Protein AF-A0A4S4G709-F1 (afdb_monomer)

Structure (mmCIF, N/CA/C/O backbone):
data_AF-A0A4S4G709-F1
#
_entry.id   AF-A0A4S4G709-F1
#
loop_
_atom_site.group_PDB
_atom_site.id
_atom_site.type_symbol
_atom_site.label_atom_id
_atom_site.label_alt_id
_atom_site.label_comp_id
_atom_site.label_asym_id
_atom_site.label_entity_id
_atom_site.label_seq_id
_atom_site.pdbx_PDB_ins_code
_atom_site.Cartn_x
_atom_site.Cartn_y
_atom_site.Cartn_z
_atom_site.occupancy
_atom_site.B_iso_or_equiv
_atom_site.auth_seq_id
_atom_site.auth_comp_id
_atom_site.auth_asym_id
_atom_site.auth_atom_id
_atom_site.pdbx_PDB_model_num
ATOM 1 N N . MET A 1 1 ? 56.335 -21.457 31.899 1.00 55.16 1 MET A N 1
ATOM 2 C CA . MET A 1 1 ? 54.886 -21.217 31.773 1.00 55.16 1 MET A CA 1
ATOM 3 C C . MET A 1 1 ? 54.435 -21.906 30.508 1.00 55.16 1 MET A C 1
ATOM 5 O O . MET A 1 1 ? 54.860 -21.502 29.433 1.00 55.16 1 MET A O 1
ATOM 9 N N . ALA A 1 2 ? 53.698 -23.004 30.647 1.00 67.94 2 ALA A N 1
ATOM 10 C CA . ALA A 1 2 ? 53.069 -23.669 29.511 1.00 67.94 2 ALA A CA 1
ATOM 11 C C . ALA A 1 2 ? 51.870 -22.832 29.034 1.00 67.94 2 ALA A C 1
ATOM 13 O O . ALA A 1 2 ? 51.254 -22.152 29.847 1.00 67.94 2 ALA A O 1
ATOM 14 N N . SER A 1 3 ? 51.540 -22.858 27.746 1.00 74.25 3 SER A N 1
ATOM 15 C CA . SER A 1 3 ? 50.325 -22.244 27.191 1.00 74.25 3 SER A CA 1
ATOM 16 C C . SER A 1 3 ? 49.352 -23.332 26.740 1.00 74.25 3 SER A C 1
ATOM 18 O O . SER A 1 3 ? 49.780 -24.411 26.345 1.00 74.25 3 SER A O 1
ATOM 20 N N . CYS A 1 4 ? 48.049 -23.068 26.805 1.00 73.44 4 CYS A N 1
ATOM 21 C CA . CYS A 1 4 ? 47.017 -23.991 26.331 1.00 73.44 4 CYS A CA 1
ATOM 22 C C . CYS A 1 4 ? 47.020 -24.083 24.795 1.00 73.44 4 CYS A C 1
ATOM 24 O O . CYS A 1 4 ? 46.807 -23.072 24.132 1.00 73.44 4 CYS A O 1
ATOM 26 N N . ASP A 1 5 ? 47.167 -25.281 24.226 1.00 71.50 5 ASP A N 1
ATOM 27 C CA . ASP A 1 5 ? 47.234 -25.474 22.764 1.00 71.50 5 ASP A CA 1
ATOM 28 C C . ASP A 1 5 ? 45.909 -25.184 22.035 1.00 71.50 5 ASP A C 1
ATOM 30 O O . ASP A 1 5 ? 45.892 -25.029 20.817 1.00 71.50 5 ASP A O 1
ATOM 34 N N . HIS A 1 6 ? 44.793 -25.085 22.766 1.00 72.81 6 HIS A N 1
ATOM 35 C CA . HIS A 1 6 ? 43.492 -24.759 22.182 1.00 72.81 6 HIS A CA 1
ATOM 36 C C . HIS A 1 6 ? 43.205 -23.248 22.160 1.00 72.81 6 HIS A C 1
ATOM 38 O O . HIS A 1 6 ? 42.622 -22.752 21.198 1.00 72.81 6 HIS A O 1
ATOM 44 N N . CYS A 1 7 ? 43.560 -22.505 23.214 1.00 77.31 7 CYS A N 1
ATOM 45 C CA . CYS A 1 7 ? 43.176 -21.090 23.350 1.00 77.31 7 CYS A CA 1
ATOM 46 C C . CYS A 1 7 ? 44.339 -20.129 23.637 1.00 77.31 7 CYS A C 1
ATOM 48 O O . CYS A 1 7 ? 44.121 -18.929 23.756 1.00 77.31 7 CYS A O 1
ATOM 50 N N . GLY A 1 8 ? 45.567 -20.630 23.776 1.00 72.94 8 GLY A N 1
ATOM 51 C CA . GLY A 1 8 ? 46.779 -19.825 23.956 1.00 72.94 8 GLY A CA 1
ATOM 52 C C . GLY A 1 8 ? 47.003 -19.253 25.361 1.00 72.94 8 GLY A C 1
ATOM 53 O O . GLY A 1 8 ? 48.036 -18.632 25.596 1.00 72.94 8 GLY A O 1
ATOM 54 N N . ALA A 1 9 ? 46.088 -19.462 26.313 1.00 79.62 9 ALA A N 1
ATOM 55 C CA . ALA A 1 9 ? 46.204 -18.909 27.665 1.00 79.62 9 ALA A CA 1
ATOM 56 C C . ALA A 1 9 ? 47.361 -19.530 28.472 1.00 79.62 9 ALA A C 1
ATOM 58 O O . ALA A 1 9 ? 47.587 -20.742 28.418 1.00 79.62 9 ALA A O 1
ATOM 59 N N . SER A 1 10 ? 48.057 -18.709 29.264 1.00 76.31 10 SER A N 1
ATOM 60 C CA . SER A 1 10 ? 49.147 -19.130 30.153 1.00 76.31 10 SER A CA 1
ATOM 61 C C . SER A 1 10 ? 48.632 -20.028 31.284 1.00 76.31 10 SER A C 1
ATOM 63 O O . SER A 1 10 ? 47.772 -19.625 32.065 1.00 76.31 10 SER A O 1
ATOM 65 N N . LEU A 1 11 ? 49.179 -21.235 31.399 1.00 72.44 11 LEU A N 1
ATOM 66 C CA . LEU A 1 11 ? 48.873 -22.204 32.446 1.00 72.44 11 LEU A CA 1
ATOM 67 C C . LEU A 1 11 ? 49.855 -22.058 33.614 1.00 72.44 11 LEU A C 1
ATOM 69 O O . LEU A 1 11 ? 51.066 -21.892 33.425 1.00 72.44 11 LEU A O 1
ATOM 73 N N . THR A 1 12 ? 49.323 -22.144 34.831 1.00 68.56 12 THR A N 1
ATOM 74 C CA . THR A 1 12 ? 50.115 -22.304 36.052 1.00 68.56 12 THR A CA 1
ATOM 75 C C . THR A 1 12 ? 50.537 -23.766 36.204 1.00 68.56 12 THR A C 1
ATOM 77 O O . THR A 1 12 ? 49.809 -24.682 35.813 1.00 68.56 12 THR A O 1
ATOM 80 N N . ASP A 1 13 ? 51.738 -23.995 36.737 1.00 59.84 13 ASP A N 1
ATOM 81 C CA . ASP A 1 13 ? 52.303 -25.341 36.841 1.00 59.84 13 ASP A CA 1
ATOM 82 C C . ASP A 1 13 ? 51.390 -26.242 37.707 1.00 59.84 13 ASP A C 1
ATOM 84 O O . ASP A 1 13 ? 51.037 -25.883 38.830 1.00 59.84 13 ASP A O 1
ATOM 88 N N . ASN A 1 14 ? 51.016 -27.411 37.166 1.00 59.72 14 ASN A N 1
ATOM 89 C CA . ASN A 1 14 ? 50.100 -28.434 37.715 1.00 59.72 14 ASN A CA 1
ATOM 90 C C . ASN A 1 14 ? 48.575 -28.204 37.591 1.00 59.72 14 ASN A C 1
ATOM 92 O O . ASN A 1 14 ? 47.807 -28.909 38.251 1.00 59.72 14 ASN A O 1
ATOM 96 N N . ALA A 1 15 ? 48.093 -27.304 36.728 1.00 60.31 15 ALA A N 1
ATOM 97 C CA . ALA A 1 15 ? 46.660 -27.239 36.415 1.00 60.31 15 ALA A CA 1
ATOM 98 C C . ALA A 1 15 ? 46.214 -28.428 35.529 1.00 60.31 15 ALA A C 1
ATOM 100 O O . ALA A 1 15 ? 46.684 -28.575 34.403 1.00 60.31 15 ALA A O 1
ATOM 101 N N . ALA A 1 16 ? 45.294 -29.268 36.025 1.00 66.12 16 ALA A N 1
ATOM 102 C CA . ALA A 1 16 ? 44.759 -30.419 35.281 1.00 66.12 16 ALA A CA 1
ATOM 103 C C . ALA A 1 16 ? 43.875 -30.004 34.087 1.00 66.12 16 ALA A C 1
ATOM 105 O O . ALA A 1 16 ? 43.883 -30.666 33.047 1.00 66.12 16 ALA A O 1
ATOM 106 N N . ASN A 1 17 ? 43.170 -28.875 34.221 1.00 75.19 17 ASN A N 1
ATOM 107 C CA . ASN A 1 17 ? 42.310 -28.293 33.192 1.00 75.19 17 ASN A CA 1
ATOM 108 C C . ASN A 1 17 ? 42.649 -26.807 33.006 1.00 75.19 17 ASN A C 1
ATOM 110 O O . ASN A 1 17 ? 43.019 -26.122 33.964 1.00 75.19 17 ASN A O 1
ATOM 114 N N . CYS A 1 18 ? 42.483 -26.288 31.788 1.00 75.12 18 CYS A N 1
ATOM 115 C CA . CYS A 1 18 ? 42.671 -24.868 31.505 1.00 75.12 18 CYS A CA 1
ATOM 116 C C . CYS A 1 18 ? 41.577 -24.031 32.197 1.00 75.12 18 CYS A C 1
ATOM 118 O O . CYS A 1 18 ? 40.398 -24.254 31.928 1.00 75.12 18 CYS A O 1
ATOM 120 N N . PRO A 1 19 ? 41.915 -23.029 33.028 1.00 69.44 19 PRO A N 1
ATOM 121 C CA . PRO A 1 19 ? 40.917 -22.231 33.744 1.00 69.44 19 PRO A CA 1
ATOM 122 C C . PRO A 1 19 ? 40.085 -21.314 32.833 1.00 69.44 19 PRO A C 1
ATOM 124 O O . PRO A 1 19 ? 39.026 -20.860 33.248 1.00 69.44 19 PRO A O 1
ATOM 127 N N . ALA A 1 20 ? 40.536 -21.046 31.601 1.00 73.75 20 ALA A N 1
ATOM 128 C CA . ALA A 1 20 ? 39.819 -20.190 30.654 1.00 73.75 20 ALA A CA 1
ATOM 129 C C . ALA A 1 20 ? 38.798 -20.951 29.790 1.00 73.75 20 ALA A C 1
ATOM 131 O O . ALA A 1 20 ? 37.777 -20.387 29.420 1.00 73.75 20 ALA A O 1
ATOM 132 N N . CYS A 1 21 ? 39.065 -22.217 29.449 1.00 77.50 21 CYS A N 1
ATOM 133 C CA . CYS A 1 21 ? 38.205 -22.986 28.536 1.00 77.50 21 CYS A CA 1
ATOM 134 C C . CYS A 1 21 ? 37.812 -24.383 29.042 1.00 77.50 21 CYS A C 1
ATOM 136 O O . CYS A 1 21 ? 37.095 -25.101 28.354 1.00 77.50 21 CYS A O 1
ATOM 138 N N . GLY A 1 22 ? 38.281 -24.799 30.220 1.00 67.06 22 GLY A N 1
ATOM 139 C CA . GLY A 1 22 ? 37.882 -26.045 30.884 1.00 67.06 22 GLY A CA 1
ATOM 140 C C . GLY A 1 22 ? 38.490 -27.339 30.327 1.00 67.06 22 GLY A C 1
ATOM 141 O O . GLY A 1 22 ? 38.277 -28.395 30.920 1.00 67.06 22 GLY A O 1
ATOM 142 N N . MET A 1 23 ? 39.265 -27.285 29.238 1.00 71.88 23 MET A N 1
ATOM 143 C CA . MET A 1 23 ? 39.846 -28.467 28.581 1.00 71.88 23 MET A CA 1
ATOM 144 C C . MET A 1 23 ? 41.007 -29.086 29.372 1.00 71.88 23 MET A C 1
ATOM 146 O O . MET A 1 23 ? 41.851 -28.370 29.916 1.00 71.88 23 MET A O 1
ATOM 150 N N . VAL A 1 24 ? 41.053 -30.423 29.409 1.00 67.31 24 VAL A N 1
ATOM 151 C CA . VAL A 1 24 ? 42.084 -31.218 30.101 1.00 67.31 24 VAL A CA 1
ATOM 152 C C . VAL A 1 24 ? 43.421 -31.093 29.368 1.00 67.31 24 VAL A C 1
ATOM 154 O O . VAL A 1 24 ? 43.484 -31.230 28.145 1.00 67.31 24 VAL A O 1
ATOM 157 N N . ALA A 1 25 ? 44.501 -30.846 30.104 1.00 51.62 25 ALA A N 1
ATOM 158 C CA . ALA A 1 25 ? 45.826 -30.695 29.517 1.00 51.62 25 ALA A CA 1
ATOM 159 C C . ALA A 1 25 ? 46.363 -32.041 28.973 1.00 51.62 25 ALA A C 1
ATOM 161 O O . ALA A 1 25 ? 46.702 -32.936 29.743 1.00 51.62 25 ALA A O 1
ATOM 162 N N . GLY A 1 26 ? 46.478 -32.161 27.642 1.00 57.94 26 GLY A N 1
ATOM 163 C CA . GLY A 1 26 ? 47.341 -33.143 26.966 1.00 57.94 26 GLY A CA 1
ATOM 164 C C . GLY A 1 26 ? 46.721 -34.476 26.519 1.00 57.94 26 GLY A C 1
ATOM 165 O O . GLY A 1 26 ? 47.153 -35.529 26.980 1.00 57.94 26 GLY A O 1
ATOM 166 N N . SER A 1 27 ? 45.814 -34.487 25.532 1.00 37.28 27 SER A N 1
ATOM 167 C CA . SER A 1 27 ? 45.553 -35.723 24.765 1.00 37.28 27 SER A CA 1
ATOM 168 C C . SER A 1 27 ? 45.466 -35.483 23.251 1.00 37.28 27 SER A C 1
ATOM 170 O O . SER A 1 27 ? 44.689 -34.665 22.767 1.00 37.28 27 SER A O 1
ATOM 172 N N . HIS A 1 28 ? 46.341 -36.184 22.522 1.00 36.78 28 HIS A N 1
ATOM 173 C CA . HIS A 1 28 ? 46.460 -36.218 21.064 1.00 36.78 28 HIS A CA 1
ATOM 174 C C . HIS A 1 28 ? 45.431 -37.170 20.430 1.00 36.78 28 HIS A C 1
ATOM 176 O O . HIS A 1 28 ? 45.144 -38.231 20.982 1.00 36.78 28 HIS A O 1
ATOM 182 N N . ALA A 1 29 ? 44.949 -36.836 19.231 1.00 30.56 29 ALA A N 1
ATOM 183 C CA . ALA A 1 29 ? 44.156 -37.725 18.378 1.00 30.56 29 ALA A CA 1
ATOM 184 C C . ALA A 1 29 ? 45.047 -38.590 17.460 1.00 30.56 29 ALA A C 1
ATOM 186 O O . ALA A 1 29 ? 46.096 -38.113 17.018 1.00 30.56 29 ALA A O 1
ATOM 187 N N . PRO A 1 30 ? 44.606 -39.807 17.081 1.00 35.31 30 PRO A N 1
ATOM 188 C CA . PRO A 1 30 ? 45.036 -40.408 15.819 1.00 35.31 30 PRO A CA 1
ATOM 189 C C . PRO A 1 30 ? 43.872 -40.881 14.922 1.00 35.31 30 PRO A C 1
ATOM 191 O O . PRO A 1 30 ? 42.746 -41.098 15.365 1.00 35.31 30 PRO A O 1
ATOM 194 N N . ALA A 1 31 ? 44.187 -41.020 13.632 1.00 30.16 31 ALA A N 1
ATOM 195 C CA . ALA A 1 31 ? 43.299 -41.298 12.502 1.00 30.16 31 ALA A CA 1
ATOM 196 C C . ALA A 1 31 ? 43.162 -42.800 12.141 1.00 30.16 31 ALA A C 1
ATOM 198 O O . ALA A 1 31 ? 44.104 -43.560 12.350 1.00 30.16 31 ALA A O 1
ATOM 199 N N . GLY A 1 32 ? 42.052 -43.173 11.472 1.00 28.47 32 GLY A N 1
ATOM 200 C CA . GLY A 1 32 ? 42.020 -44.206 10.410 1.00 28.47 32 GLY A CA 1
ATOM 201 C C . GLY A 1 32 ? 41.185 -45.501 10.588 1.00 28.47 32 GLY A C 1
ATOM 202 O O . GLY A 1 32 ? 41.613 -46.412 11.284 1.00 28.47 32 GLY A O 1
ATOM 203 N N . THR A 1 33 ? 40.114 -45.614 9.775 1.00 27.33 33 THR A N 1
ATOM 204 C CA . THR A 1 33 ? 39.557 -46.788 9.016 1.00 27.33 33 THR A CA 1
ATOM 205 C C . THR A 1 33 ? 38.820 -48.007 9.651 1.00 27.33 33 THR A C 1
ATOM 207 O O . THR A 1 33 ? 39.420 -48.841 10.314 1.00 27.33 33 THR A O 1
ATOM 210 N N . GLU A 1 34 ? 37.542 -48.132 9.225 1.00 26.59 34 GLU A N 1
ATOM 211 C CA . GLU A 1 34 ? 36.711 -49.277 8.733 1.00 26.59 34 GLU A CA 1
ATOM 212 C C . GLU A 1 34 ? 36.112 -50.448 9.583 1.00 26.59 34 GLU A C 1
ATOM 214 O O . GLU A 1 34 ? 36.800 -51.179 10.283 1.00 26.59 34 GLU A O 1
ATOM 219 N N . ALA A 1 35 ? 34.806 -50.677 9.284 1.00 26.20 35 ALA A N 1
ATOM 220 C CA . ALA A 1 35 ? 33.920 -51.874 9.325 1.00 26.20 35 ALA A CA 1
ATOM 221 C C . ALA A 1 35 ? 33.234 -52.360 10.645 1.00 26.20 35 ALA A C 1
ATOM 223 O O . ALA A 1 35 ? 33.886 -52.678 11.631 1.00 26.20 35 ALA A O 1
ATOM 224 N N . GLY A 1 36 ? 31.881 -52.454 10.623 1.00 23.00 36 GLY A N 1
ATOM 225 C CA . GLY A 1 36 ? 30.960 -52.854 11.729 1.00 23.00 36 GLY A CA 1
ATOM 226 C C . GLY A 1 36 ? 30.687 -54.372 11.857 1.00 23.00 36 GLY A C 1
ATOM 227 O O . GLY A 1 36 ? 31.559 -55.137 11.454 1.00 23.00 36 GLY A O 1
ATOM 228 N N . PRO A 1 37 ? 29.506 -54.880 12.319 1.00 43.91 37 PRO A N 1
ATOM 229 C CA . PRO A 1 37 ? 28.340 -54.271 13.004 1.00 43.91 37 PRO A CA 1
ATOM 230 C C . PRO A 1 37 ? 27.922 -54.998 14.327 1.00 43.91 37 PRO A C 1
ATOM 232 O O . PRO A 1 37 ? 28.256 -56.163 14.502 1.00 43.91 37 PRO A O 1
ATOM 235 N N . THR A 1 38 ? 27.138 -54.370 15.231 1.00 25.44 38 THR A N 1
ATOM 236 C CA . THR A 1 38 ? 25.890 -54.898 15.881 1.00 25.44 38 THR A CA 1
ATOM 237 C C . THR A 1 38 ? 25.425 -54.136 17.147 1.00 25.44 38 THR A C 1
ATOM 239 O O . THR A 1 38 ? 26.194 -53.875 18.062 1.00 25.44 38 THR A O 1
ATOM 242 N N . SER A 1 39 ? 24.099 -53.914 17.177 1.00 25.48 39 SER A N 1
ATOM 243 C CA . SER A 1 39 ? 23.132 -53.855 18.300 1.00 25.48 39 SER A CA 1
ATOM 244 C C . SER A 1 39 ? 23.107 -52.704 19.329 1.00 25.48 39 SER A C 1
ATOM 246 O O . SER A 1 39 ? 24.034 -52.544 20.113 1.00 25.48 39 SER A O 1
ATOM 248 N N . GLY A 1 40 ? 21.923 -52.069 19.441 1.00 26.11 40 GLY A N 1
ATOM 249 C CA . GLY A 1 40 ? 21.327 -51.624 20.716 1.00 26.11 40 GLY A CA 1
ATOM 250 C C . GLY A 1 40 ? 21.089 -50.114 20.905 1.00 26.11 40 GLY A C 1
ATOM 251 O O . GLY A 1 40 ? 21.970 -49.424 21.394 1.00 26.11 40 GLY A O 1
ATOM 252 N N . GLN A 1 41 ? 19.882 -49.634 20.568 1.00 23.11 41 GLN A N 1
ATOM 253 C CA . GLN A 1 41 ? 19.267 -48.312 20.873 1.00 23.11 41 GLN A CA 1
ATOM 254 C C . GLN A 1 41 ? 19.362 -47.853 22.353 1.00 23.11 41 GLN A C 1
ATOM 256 O O . GLN A 1 41 ? 19.614 -48.705 23.203 1.00 23.11 41 GLN A O 1
ATOM 261 N N . PRO A 1 42 ? 18.985 -46.598 22.727 1.00 28.27 42 PRO A N 1
ATOM 262 C CA . PRO A 1 42 ? 18.580 -45.429 21.922 1.00 28.27 42 PRO A CA 1
ATOM 263 C C . PRO A 1 42 ? 19.331 -44.126 22.303 1.00 28.27 42 PRO A C 1
ATOM 265 O O . PRO A 1 42 ? 19.380 -43.733 23.467 1.00 28.27 42 PRO A O 1
ATOM 268 N N . THR A 1 43 ? 19.858 -43.389 21.324 1.00 26.55 43 THR A N 1
ATOM 269 C CA . THR A 1 43 ? 20.366 -42.022 21.541 1.00 26.55 43 THR A CA 1
ATOM 270 C C . THR A 1 43 ? 19.249 -41.000 21.362 1.00 26.55 43 THR A C 1
ATOM 272 O O . THR A 1 43 ? 18.614 -40.952 20.309 1.00 26.55 43 THR A O 1
ATOM 275 N N . ALA A 1 44 ? 19.049 -40.173 22.390 1.00 28.75 44 ALA A N 1
ATOM 276 C CA . ALA A 1 44 ? 18.304 -38.921 22.319 1.00 28.75 44 ALA A CA 1
ATOM 277 C C . ALA A 1 44 ? 18.809 -38.057 21.144 1.00 28.75 44 ALA A C 1
ATOM 279 O O . ALA A 1 44 ? 20.015 -38.072 20.868 1.00 28.75 44 ALA A O 1
ATOM 280 N N . PRO A 1 45 ? 17.930 -37.318 20.442 1.00 28.44 45 PRO A N 1
ATOM 281 C CA . PRO A 1 45 ? 18.361 -36.466 19.349 1.00 28.44 45 PRO A CA 1
ATOM 282 C C . PRO A 1 45 ? 19.295 -35.382 19.890 1.00 28.44 45 PRO A C 1
ATOM 284 O O . PRO A 1 45 ? 18.961 -34.628 20.803 1.00 28.44 45 PRO A O 1
ATOM 287 N N . THR A 1 46 ? 20.491 -35.322 19.314 1.00 28.14 46 THR A N 1
ATOM 288 C CA . THR A 1 46 ? 21.393 -34.180 19.414 1.00 28.14 46 THR A CA 1
ATOM 289 C C . THR A 1 46 ? 20.646 -32.909 19.000 1.00 28.14 46 THR A C 1
ATOM 291 O O . TH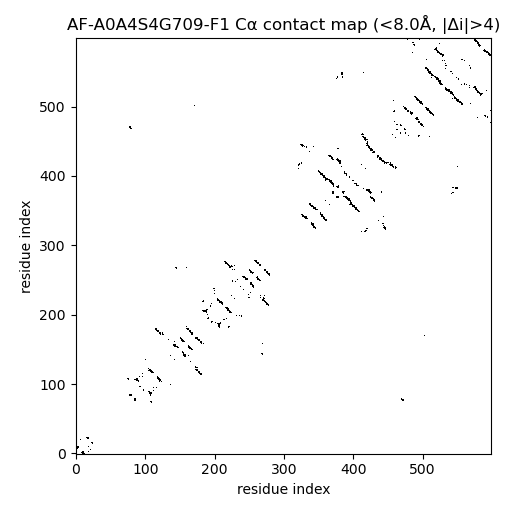R A 1 46 ? 19.912 -32.935 18.007 1.00 28.14 46 THR A O 1
ATOM 294 N N . PRO A 1 47 ? 20.822 -31.780 19.710 1.00 26.61 47 PRO A N 1
ATOM 295 C CA . PRO A 1 47 ? 20.202 -30.532 19.304 1.00 26.61 47 PRO A CA 1
ATOM 296 C C . PRO A 1 47 ? 20.776 -30.142 17.940 1.00 26.61 47 PRO A C 1
ATOM 298 O O . PRO A 1 47 ? 21.974 -29.880 17.799 1.00 26.61 47 PRO A O 1
ATOM 301 N N . LYS A 1 48 ? 19.918 -30.132 16.914 1.00 27.50 48 LYS A N 1
ATOM 302 C CA . LYS A 1 48 ? 20.220 -29.473 15.645 1.00 27.50 48 LYS A CA 1
ATOM 303 C C . LYS A 1 48 ? 20.578 -28.028 15.986 1.00 27.50 48 LYS A C 1
ATOM 305 O O . LYS A 1 48 ? 19.768 -27.316 16.575 1.00 27.50 48 LYS A O 1
ATOM 310 N N . ARG A 1 49 ? 21.782 -27.591 15.610 1.00 33.31 49 ARG A N 1
ATOM 311 C CA . ARG A 1 49 ? 22.097 -26.165 15.479 1.00 33.31 49 ARG A CA 1
ATOM 312 C C . ARG A 1 49 ? 21.100 -25.591 14.470 1.00 33.31 49 ARG A C 1
ATOM 314 O O . ARG A 1 49 ? 21.309 -25.732 13.269 1.00 33.31 49 ARG A O 1
ATOM 321 N N . LYS A 1 50 ? 19.988 -25.025 14.950 1.00 28.89 50 LYS A N 1
ATOM 322 C CA . LYS A 1 50 ? 19.081 -24.235 14.117 1.00 28.89 50 LYS A CA 1
ATOM 323 C C . LYS A 1 50 ? 19.868 -23.005 13.678 1.00 28.89 50 LYS A C 1
ATOM 325 O O . LYS A 1 50 ? 20.399 -22.258 14.500 1.00 28.89 50 LYS A O 1
ATOM 330 N N . GLY A 1 51 ? 20.057 -22.915 12.367 1.00 29.14 51 GLY A N 1
ATOM 331 C CA . GLY A 1 51 ? 20.818 -21.866 11.723 1.00 29.14 51 GLY A CA 1
ATOM 332 C C . GLY A 1 51 ? 20.211 -20.498 11.996 1.00 29.14 51 GLY A C 1
ATOM 333 O O . GLY A 1 51 ? 19.013 -20.347 12.209 1.00 29.14 51 GLY A O 1
ATOM 334 N N . ARG A 1 52 ? 21.088 -19.507 11.918 1.00 31.41 52 ARG A N 1
ATOM 335 C CA . ARG A 1 52 ? 20.888 -18.054 11.942 1.00 31.41 52 ARG A CA 1
ATOM 336 C C . ARG A 1 52 ? 19.821 -17.502 10.966 1.00 31.41 52 ARG A C 1
ATOM 338 O O . ARG A 1 52 ? 19.714 -16.291 10.848 1.00 31.41 52 ARG A O 1
ATOM 345 N N . ALA A 1 53 ? 19.053 -18.357 10.293 1.00 31.53 53 ALA A N 1
ATOM 346 C CA . ALA A 1 53 ? 18.116 -18.027 9.222 1.00 31.53 53 ALA A CA 1
ATOM 347 C C . ALA A 1 53 ? 16.800 -17.389 9.713 1.00 31.53 53 ALA A C 1
ATOM 349 O O . ALA A 1 53 ? 16.201 -16.607 8.989 1.00 31.53 53 ALA A O 1
ATOM 350 N N . PHE A 1 54 ? 16.375 -17.633 10.960 1.00 27.97 54 PHE A N 1
ATOM 351 C CA . PHE A 1 54 ? 15.101 -17.088 11.467 1.00 27.97 54 PHE A CA 1
ATOM 352 C C . PHE A 1 54 ? 15.158 -15.581 11.785 1.00 27.97 54 PHE A C 1
ATOM 354 O O . PHE A 1 54 ? 14.144 -14.896 11.759 1.00 27.97 54 PHE A O 1
ATOM 361 N N . LYS A 1 55 ? 16.362 -15.035 12.022 1.00 28.47 55 LYS A N 1
ATOM 362 C CA . LYS A 1 55 ? 16.556 -13.589 12.233 1.00 28.47 55 LYS A CA 1
ATOM 363 C C . LYS A 1 55 ? 16.504 -12.780 10.935 1.00 28.47 55 LYS A C 1
ATOM 365 O O . LYS A 1 55 ? 16.321 -11.574 11.001 1.00 28.47 55 LYS A O 1
ATOM 370 N N . ILE A 1 56 ? 16.652 -13.436 9.784 1.00 32.34 56 ILE A N 1
ATOM 371 C CA . ILE A 1 56 ? 16.578 -12.792 8.469 1.00 32.34 56 ILE A CA 1
ATOM 372 C C . ILE A 1 56 ? 15.110 -12.704 8.023 1.00 32.34 56 ILE A C 1
ATOM 374 O O . ILE A 1 56 ? 14.694 -11.658 7.554 1.00 32.34 56 ILE A O 1
ATOM 378 N N . ALA A 1 57 ? 14.280 -13.715 8.304 1.00 30.75 57 ALA A N 1
ATOM 379 C CA . ALA A 1 57 ? 12.853 -13.692 7.956 1.00 30.75 57 ALA A CA 1
ATOM 380 C C . ALA A 1 57 ? 12.038 -12.606 8.696 1.00 30.75 57 ALA A C 1
ATOM 382 O O . ALA A 1 57 ? 11.182 -11.968 8.093 1.00 30.75 57 ALA A O 1
ATOM 383 N N . LEU A 1 58 ? 12.327 -12.334 9.977 1.00 26.95 58 LEU A N 1
ATOM 384 C CA . LEU A 1 58 ? 11.629 -11.284 10.740 1.00 26.95 58 LEU A CA 1
ATOM 385 C C . LEU A 1 58 ? 12.082 -9.864 10.338 1.00 26.95 58 LEU A C 1
ATOM 387 O O . LEU A 1 58 ? 11.272 -8.941 10.310 1.00 26.95 58 LEU A O 1
ATOM 391 N N . LEU A 1 59 ? 13.362 -9.700 9.975 1.00 27.92 59 LEU A N 1
ATOM 392 C CA . LEU A 1 59 ? 13.882 -8.459 9.388 1.00 27.92 59 LEU A CA 1
ATOM 393 C C . LEU A 1 59 ? 13.330 -8.226 7.977 1.00 27.92 59 LEU A C 1
ATOM 395 O O . LEU A 1 59 ? 13.071 -7.081 7.640 1.00 27.92 59 LEU A O 1
ATOM 399 N N . ILE A 1 60 ? 13.078 -9.284 7.197 1.00 33.84 60 ILE A N 1
ATOM 400 C CA . ILE A 1 60 ? 12.408 -9.207 5.891 1.00 33.84 60 ILE A CA 1
ATOM 401 C C . ILE A 1 60 ? 10.943 -8.776 6.048 1.00 33.84 60 ILE A C 1
ATOM 403 O O . ILE A 1 60 ? 10.488 -7.948 5.279 1.00 33.84 60 ILE A O 1
ATOM 407 N N . ILE A 1 61 ? 10.210 -9.241 7.065 1.00 30.28 61 ILE A N 1
ATOM 408 C CA . ILE A 1 61 ? 8.807 -8.831 7.275 1.00 30.28 61 ILE A CA 1
ATOM 409 C C . ILE A 1 61 ? 8.706 -7.382 7.777 1.00 30.28 61 ILE A C 1
ATOM 411 O O . ILE A 1 61 ? 7.850 -6.638 7.315 1.00 30.28 61 ILE A O 1
ATOM 415 N N . VAL A 1 62 ? 9.598 -6.936 8.669 1.00 30.03 62 VAL A N 1
ATOM 416 C CA . VAL A 1 62 ? 9.634 -5.527 9.108 1.00 30.03 62 VAL A CA 1
ATOM 417 C C . VAL A 1 62 ? 10.173 -4.615 8.002 1.00 30.03 62 VAL A C 1
ATOM 419 O O . VAL A 1 62 ? 9.650 -3.521 7.828 1.00 30.03 62 VAL A O 1
ATOM 422 N N . ALA A 1 63 ? 11.143 -5.065 7.201 1.00 29.75 63 ALA A N 1
ATOM 423 C CA . ALA A 1 63 ? 11.585 -4.338 6.016 1.00 29.75 63 ALA A CA 1
ATOM 424 C C . ALA A 1 63 ? 10.497 -4.293 4.937 1.00 29.75 63 ALA A C 1
ATOM 426 O O . ALA A 1 63 ? 10.363 -3.253 4.327 1.00 29.75 63 ALA A O 1
ATOM 427 N N . LEU A 1 64 ? 9.671 -5.329 4.747 1.00 30.06 64 LEU A N 1
ATOM 428 C CA . LEU A 1 64 ? 8.554 -5.330 3.787 1.00 30.06 64 LEU A CA 1
ATOM 429 C C . LEU A 1 64 ? 7.317 -4.566 4.283 1.00 30.06 64 LEU A C 1
ATOM 431 O O . LEU A 1 64 ? 6.595 -4.017 3.468 1.00 30.06 64 LEU A O 1
ATOM 435 N N . VAL A 1 65 ? 7.083 -4.453 5.594 1.00 29.59 65 VAL A N 1
ATOM 436 C CA . VAL A 1 65 ? 6.040 -3.563 6.147 1.00 29.59 65 VAL A CA 1
ATOM 437 C C . VAL A 1 65 ? 6.504 -2.100 6.146 1.00 29.59 65 VAL A C 1
ATOM 439 O O . VAL A 1 65 ? 5.689 -1.200 5.984 1.00 29.59 65 VAL A O 1
ATOM 442 N N . VAL A 1 66 ? 7.813 -1.846 6.251 1.00 28.80 66 VAL A N 1
ATOM 443 C CA . VAL A 1 66 ? 8.397 -0.503 6.080 1.00 28.80 66 VAL A CA 1
ATOM 444 C C . VAL A 1 66 ? 8.614 -0.157 4.592 1.00 28.80 66 VAL A C 1
ATOM 446 O O . VAL A 1 66 ? 8.494 1.009 4.241 1.00 28.80 66 VAL A O 1
ATOM 449 N N . LEU A 1 67 ? 8.830 -1.137 3.701 1.00 31.12 67 LEU A N 1
ATOM 450 C CA . LEU A 1 67 ? 8.920 -0.986 2.232 1.00 31.12 67 LEU A CA 1
ATOM 451 C C . LEU A 1 67 ? 7.561 -1.011 1.526 1.00 31.12 67 LEU A C 1
ATOM 453 O O . LEU A 1 67 ? 7.411 -0.358 0.501 1.00 31.12 67 LEU A O 1
ATOM 457 N N . GLY A 1 68 ? 6.537 -1.620 2.122 1.00 28.89 68 GLY A N 1
ATOM 458 C CA . GLY A 1 68 ? 5.139 -1.440 1.723 1.00 28.89 68 GLY A CA 1
ATOM 459 C C . GLY A 1 68 ? 4.632 -0.013 1.962 1.00 28.89 68 GLY A C 1
ATOM 460 O O . GLY A 1 68 ? 3.696 0.418 1.303 1.00 28.89 68 GLY A O 1
ATOM 461 N N . CYS A 1 69 ? 5.310 0.761 2.818 1.00 29.62 69 CYS A N 1
ATOM 462 C CA . CYS A 1 69 ? 5.107 2.207 2.938 1.00 29.62 69 CYS A CA 1
ATOM 463 C C . CYS A 1 69 ? 5.934 3.030 1.928 1.00 29.62 69 CYS A C 1
ATOM 465 O O . CYS A 1 69 ? 5.745 4.241 1.850 1.00 29.62 69 CYS A O 1
ATOM 467 N N . PHE A 1 70 ? 6.831 2.416 1.142 1.00 29.97 70 PHE A N 1
ATOM 468 C CA . PHE A 1 70 ? 7.559 3.101 0.063 1.00 29.97 70 PHE A CA 1
ATOM 469 C C . PHE A 1 70 ? 6.856 3.004 -1.302 1.00 29.97 70 PHE A C 1
ATOM 471 O O . PHE A 1 70 ? 7.107 3.854 -2.151 1.00 29.97 70 PHE A O 1
ATOM 478 N N . ALA A 1 71 ? 5.901 2.084 -1.485 1.00 27.70 71 ALA A N 1
ATOM 479 C CA . ALA A 1 71 ? 4.931 2.174 -2.587 1.00 27.70 71 ALA A CA 1
ATOM 480 C C . ALA A 1 71 ? 3.871 3.270 -2.345 1.00 27.70 71 ALA A C 1
ATOM 482 O O . ALA A 1 71 ? 3.186 3.700 -3.261 1.00 27.70 71 ALA A O 1
ATOM 483 N N . GLN A 1 72 ? 3.790 3.809 -1.125 1.00 37.25 72 GLN A N 1
ATOM 484 C CA . GLN A 1 72 ? 2.842 4.863 -0.758 1.00 37.25 72 GLN A CA 1
ATOM 485 C C . GLN A 1 72 ? 3.328 6.282 -1.104 1.00 37.25 72 GLN A C 1
ATOM 487 O O . GLN A 1 72 ? 2.798 7.269 -0.595 1.00 37.25 72 GLN A O 1
ATOM 492 N N . CYS A 1 73 ? 4.352 6.408 -1.955 1.00 31.25 73 CYS A N 1
ATOM 493 C CA . CYS A 1 73 ? 4.818 7.703 -2.432 1.00 31.25 73 CYS A CA 1
ATOM 494 C C . CYS A 1 73 ? 5.559 7.603 -3.779 1.00 31.25 73 CYS A C 1
ATOM 496 O O . CYS A 1 73 ? 6.721 7.989 -3.896 1.00 31.25 73 CYS A O 1
ATOM 498 N N . ALA A 1 74 ? 4.838 7.232 -4.841 1.00 31.28 74 ALA A N 1
ATOM 499 C CA . ALA A 1 74 ? 5.138 7.749 -6.184 1.00 31.28 74 ALA A CA 1
ATOM 500 C C . ALA A 1 74 ? 4.871 9.277 -6.295 1.00 31.28 74 ALA A C 1
ATOM 502 O O . ALA A 1 74 ? 4.958 9.870 -7.365 1.00 31.28 74 ALA A O 1
ATOM 503 N N . CYS A 1 75 ? 4.609 9.961 -5.172 1.00 32.09 75 CYS A N 1
ATOM 504 C CA . CYS A 1 75 ? 4.452 11.411 -5.055 1.00 32.09 75 CYS A CA 1
ATOM 505 C C . CYS A 1 75 ? 5.780 12.156 -4.785 1.00 32.09 75 CYS A C 1
ATOM 507 O O . CYS A 1 75 ? 5.766 13.285 -4.278 1.00 32.09 75 CYS A O 1
ATOM 509 N N . CYS A 1 76 ? 6.939 11.552 -5.065 1.00 31.09 76 CYS A N 1
ATOM 510 C CA . CYS A 1 76 ? 8.244 12.115 -4.717 1.00 31.09 76 CYS A CA 1
ATOM 511 C C . CYS A 1 76 ? 9.152 12.334 -5.939 1.00 31.09 76 CYS A C 1
ATOM 513 O O . CYS A 1 76 ? 9.870 11.439 -6.366 1.00 31.09 76 CYS A O 1
ATOM 515 N N . SER A 1 77 ? 9.176 13.595 -6.384 1.00 41.09 77 SER A N 1
ATOM 516 C CA . SER A 1 77 ? 10.223 14.257 -7.183 1.00 41.09 77 SER A CA 1
ATOM 517 C C . SER A 1 77 ? 10.219 14.015 -8.688 1.00 41.09 77 SER A C 1
ATOM 519 O O . SER A 1 77 ? 10.983 13.187 -9.157 1.00 41.09 77 SER A O 1
ATOM 521 N N . LEU A 1 78 ? 9.481 14.839 -9.455 1.00 35.88 78 LEU A N 1
ATOM 522 C CA . LEU A 1 78 ? 9.501 14.801 -10.923 1.00 35.88 78 LEU A CA 1
ATOM 523 C C . LEU A 1 78 ? 9.416 16.154 -11.610 1.00 35.88 78 LEU A C 1
ATOM 525 O O . LEU A 1 78 ? 8.443 16.878 -11.439 1.00 35.88 78 LEU A O 1
ATOM 529 N N . LYS A 1 79 ? 10.444 16.506 -12.396 1.00 36.22 79 LYS A N 1
ATOM 530 C CA . LYS A 1 79 ? 10.499 17.780 -13.124 1.00 36.22 79 LYS A CA 1
ATOM 531 C C . LYS A 1 79 ? 9.692 17.732 -14.425 1.00 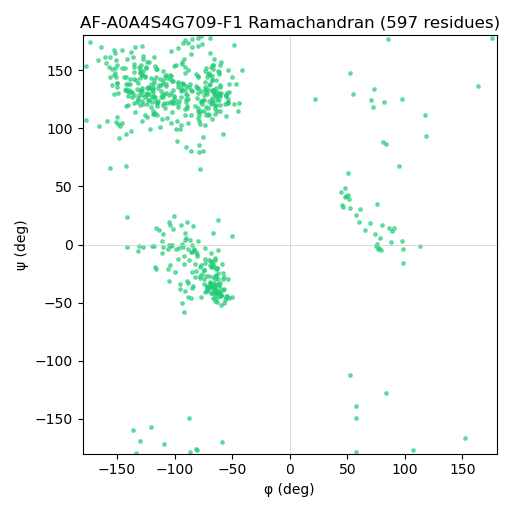36.22 79 LYS A C 1
ATOM 533 O O . LYS A 1 79 ? 9.820 16.787 -15.195 1.00 36.22 79 LYS A O 1
ATOM 538 N N . ASP A 1 80 ? 8.927 18.780 -14.721 1.00 38.22 80 ASP A N 1
ATOM 539 C CA . ASP A 1 80 ? 8.227 18.930 -15.999 1.00 38.22 80 ASP A CA 1
ATOM 540 C C . ASP A 1 80 ? 9.169 19.354 -17.150 1.00 38.22 80 ASP A C 1
ATOM 542 O O . ASP A 1 80 ? 10.345 19.676 -16.961 1.00 38.22 80 ASP A O 1
ATOM 546 N N . ALA A 1 81 ? 8.648 19.370 -18.384 1.00 35.06 81 ALA A N 1
ATOM 547 C CA . ALA A 1 81 ? 9.404 19.629 -19.619 1.00 35.06 81 ALA A CA 1
ATOM 548 C C . ALA A 1 81 ? 10.060 21.030 -19.715 1.00 35.06 81 ALA A C 1
ATOM 550 O O . ALA A 1 81 ? 10.796 21.296 -20.668 1.00 35.06 81 ALA A O 1
ATOM 551 N N . ASN A 1 82 ? 9.818 21.912 -18.737 1.00 34.03 82 ASN A N 1
ATOM 552 C CA . ASN A 1 82 ? 10.476 23.213 -18.584 1.00 34.03 82 ASN A CA 1
ATOM 553 C C . ASN A 1 82 ? 11.555 23.230 -17.483 1.00 34.03 82 ASN A C 1
ATOM 555 O O . ASN A 1 82 ? 12.216 24.254 -17.299 1.00 34.03 82 ASN A O 1
ATOM 559 N N . GLY A 1 83 ? 11.770 22.114 -16.783 1.00 36.16 83 GLY A N 1
ATOM 560 C CA . GLY A 1 83 ? 12.742 21.984 -15.700 1.00 36.16 83 GLY A CA 1
ATOM 561 C C . GLY A 1 83 ? 12.231 22.403 -14.316 1.00 36.16 83 GLY A C 1
ATOM 562 O O . GLY A 1 83 ? 13.065 22.574 -13.423 1.00 36.16 83 GLY A O 1
ATOM 563 N N . SER A 1 84 ? 10.917 22.567 -14.112 1.00 41.62 84 SER A N 1
ATOM 564 C CA . SER A 1 84 ? 10.307 22.832 -12.792 1.00 41.62 84 SER A CA 1
ATOM 565 C C . SER A 1 84 ? 10.057 21.524 -12.046 1.00 41.62 84 SER A C 1
ATOM 567 O O . SER A 1 84 ? 9.520 20.605 -12.645 1.00 41.62 84 SER A O 1
ATOM 569 N N . ARG A 1 85 ? 10.445 21.431 -10.763 1.00 43.47 85 ARG A N 1
ATOM 570 C CA . ARG A 1 85 ? 10.322 20.239 -9.891 1.00 43.47 85 ARG A CA 1
ATOM 571 C C . ARG A 1 85 ? 8.887 20.064 -9.396 1.00 43.47 85 ARG A C 1
ATOM 573 O O . ARG A 1 85 ? 8.443 20.877 -8.601 1.00 43.47 85 ARG A O 1
ATOM 580 N N . GLY A 1 86 ? 8.208 18.994 -9.797 1.00 49.84 86 GLY A N 1
ATOM 581 C CA . GLY A 1 86 ? 6.872 18.622 -9.326 1.00 49.84 86 GLY A CA 1
ATOM 582 C C . GLY A 1 86 ? 5.824 19.711 -9.551 1.00 49.84 86 GLY A C 1
ATOM 583 O O . GLY A 1 86 ? 6.100 20.783 -10.090 1.00 49.84 86 GLY A O 1
ATOM 584 N N . ARG A 1 87 ? 4.586 19.469 -9.115 1.00 53.59 87 ARG A N 1
ATOM 585 C CA . ARG A 1 87 ? 3.687 20.595 -8.843 1.00 53.59 87 ARG A CA 1
ATOM 586 C C . ARG A 1 87 ? 4.195 21.285 -7.581 1.00 53.59 87 ARG A C 1
ATOM 588 O O . ARG A 1 87 ? 4.230 20.681 -6.520 1.00 53.59 87 ARG A O 1
ATOM 595 N N . GLU A 1 88 ? 4.598 22.540 -7.710 1.00 71.56 88 GLU A N 1
ATOM 596 C CA . GLU A 1 88 ? 4.950 23.397 -6.582 1.00 71.56 88 GLU A CA 1
ATOM 597 C C . GLU A 1 88 ? 3.672 23.843 -5.854 1.00 71.56 88 GLU A C 1
ATOM 599 O O . GLU A 1 88 ? 2.847 24.577 -6.406 1.00 71.56 88 GLU A O 1
ATOM 604 N N . TYR A 1 89 ? 3.504 23.415 -4.606 1.00 76.69 89 TYR A N 1
ATOM 605 C CA . TYR A 1 89 ? 2.374 23.790 -3.760 1.00 76.69 89 TYR A CA 1
ATOM 606 C C . TYR A 1 89 ? 2.700 25.042 -2.941 1.00 76.69 89 TYR A C 1
ATOM 608 O O . TYR A 1 89 ? 3.841 25.281 -2.540 1.00 76.69 89 TYR A O 1
ATOM 616 N N . ASP A 1 90 ? 1.685 25.864 -2.680 1.00 88.00 90 ASP A N 1
ATOM 617 C CA . ASP A 1 90 ? 1.780 26.873 -1.626 1.00 88.00 90 ASP A CA 1
ATOM 618 C C . ASP A 1 90 ? 1.861 26.199 -0.252 1.00 88.00 90 ASP A C 1
ATOM 620 O O . ASP A 1 90 ? 1.358 25.090 -0.060 1.00 88.00 90 ASP A O 1
ATOM 624 N N . TRP A 1 91 ? 2.463 26.890 0.718 1.00 91.25 91 TRP A N 1
ATOM 625 C CA . TRP A 1 91 ? 2.465 26.430 2.103 1.00 91.25 91 TRP A CA 1
ATOM 626 C C . TRP A 1 91 ? 1.023 26.182 2.586 1.00 91.25 91 TRP A C 1
ATOM 628 O O . TRP A 1 91 ? 0.176 27.071 2.421 1.00 91.25 91 TRP A O 1
ATOM 638 N N . PRO A 1 92 ? 0.719 25.020 3.194 1.00 88.38 92 PRO A N 1
ATOM 639 C CA . PRO A 1 92 ? -0.643 24.690 3.589 1.00 88.38 92 PRO A CA 1
ATOM 640 C C . PRO A 1 92 ? -1.206 25.671 4.615 1.00 88.38 92 PRO A C 1
ATOM 642 O O . PRO A 1 92 ? -0.508 26.190 5.487 1.00 88.38 92 PRO A O 1
ATOM 645 N N . THR A 1 93 ? -2.512 25.909 4.530 1.00 90.19 93 THR A N 1
ATOM 646 C CA . THR A 1 93 ? -3.235 26.793 5.454 1.00 90.19 93 THR A CA 1
ATOM 647 C C . THR A 1 93 ? -4.183 26.038 6.379 1.00 90.19 93 THR A C 1
ATOM 649 O O . THR A 1 93 ? -4.994 26.677 7.057 1.00 90.19 93 THR A O 1
ATOM 652 N N . GLY A 1 94 ? -4.142 24.704 6.397 1.00 85.62 94 GLY A N 1
ATOM 653 C CA . GLY A 1 94 ? -4.977 23.912 7.287 1.00 85.62 94 GLY A CA 1
ATOM 654 C C . GLY A 1 94 ? -4.568 24.042 8.754 1.00 85.62 94 GLY A C 1
ATOM 655 O O . GLY A 1 94 ? -3.664 24.796 9.134 1.00 85.62 94 GLY A O 1
ATOM 656 N N . LYS A 1 95 ? -5.330 23.371 9.618 1.00 90.81 95 LYS A N 1
ATOM 657 C CA . LYS A 1 95 ? -5.250 23.555 11.071 1.00 90.81 95 LYS A CA 1
ATOM 658 C C . LYS A 1 95 ? -3.885 23.142 11.624 1.00 90.81 95 LYS A C 1
ATOM 660 O O . LYS A 1 95 ? -3.379 23.828 12.511 1.00 90.81 95 LYS A O 1
ATOM 665 N N . LEU A 1 96 ? -3.308 22.051 11.121 1.00 89.88 96 LEU A N 1
ATOM 666 C CA . LEU A 1 96 ? -2.008 21.560 11.576 1.00 89.88 96 LEU A CA 1
ATOM 667 C C . LEU A 1 96 ? -0.895 22.465 11.045 1.00 89.88 96 LEU A C 1
ATOM 669 O O . LEU A 1 96 ? -0.008 22.866 11.798 1.00 89.88 96 LEU A O 1
ATOM 673 N N . ALA A 1 97 ? -0.995 22.896 9.788 1.00 92.94 97 ALA A N 1
ATOM 674 C CA . ALA A 1 97 ? 0.006 23.763 9.173 1.00 92.94 97 ALA A CA 1
ATOM 675 C C . ALA A 1 97 ? 0.140 25.127 9.869 1.00 92.94 97 ALA A C 1
ATOM 677 O O . ALA A 1 97 ? 1.243 25.665 9.982 1.00 92.94 97 ALA A O 1
ATOM 678 N N . GLN A 1 98 ? -0.960 25.673 10.400 1.00 94.56 98 GLN A N 1
ATOM 679 C CA . GLN A 1 98 ? -0.955 26.928 11.163 1.00 94.56 98 GLN A CA 1
ATOM 680 C C . GLN A 1 98 ? -0.143 26.852 12.469 1.00 94.56 98 GLN A C 1
ATOM 682 O O . GLN A 1 98 ? 0.287 27.892 12.980 1.00 94.56 98 GLN A O 1
ATOM 687 N N . MET A 1 99 ? 0.102 25.651 13.004 1.00 95.56 99 MET A N 1
ATOM 688 C CA . MET A 1 99 ? 0.933 25.458 14.200 1.00 95.56 99 MET A CA 1
ATOM 689 C C . MET A 1 99 ? 2.420 25.676 13.897 1.00 95.56 99 MET A C 1
ATOM 691 O O . MET A 1 99 ? 3.181 26.112 14.764 1.00 95.56 99 MET A O 1
ATOM 695 N N . LEU A 1 100 ? 2.826 25.455 12.648 1.00 96.88 100 LEU A N 1
ATOM 696 C CA . LEU A 1 100 ? 4.207 25.562 12.201 1.00 96.88 100 LEU A CA 1
ATOM 697 C C . LEU A 1 100 ? 4.528 26.975 11.689 1.00 96.88 100 LEU A C 1
ATOM 699 O O . LEU A 1 100 ? 3.637 27.715 11.246 1.00 96.88 100 LEU A O 1
ATOM 703 N N . PRO A 1 101 ? 5.794 27.416 11.773 1.00 95.75 101 PRO A N 1
ATOM 704 C CA . PRO A 1 101 ? 6.218 28.611 11.061 1.00 95.75 101 PRO A CA 1
ATOM 705 C C . PRO A 1 101 ? 6.144 28.334 9.548 1.00 95.75 101 PRO A C 1
ATOM 707 O O . PRO A 1 101 ? 6.619 27.285 9.111 1.00 95.75 101 PRO A O 1
ATOM 710 N N . PRO A 1 102 ? 5.549 29.226 8.735 1.00 92.75 102 PRO A N 1
ATOM 711 C CA . PRO A 1 102 ? 5.550 29.045 7.291 1.00 92.75 102 PRO A CA 1
ATOM 712 C C . PRO A 1 102 ? 6.959 29.236 6.731 1.00 92.75 102 PRO A C 1
ATOM 714 O O . PRO A 1 102 ? 7.710 30.090 7.210 1.00 92.75 102 PRO A O 1
ATOM 717 N N . MET A 1 103 ? 7.308 28.483 5.692 1.00 90.69 103 MET A N 1
ATOM 718 C CA . MET A 1 103 ? 8.513 28.753 4.911 1.00 90.69 103 MET A CA 1
ATOM 719 C C . MET A 1 103 ? 8.179 29.643 3.716 1.00 90.69 103 MET A C 1
ATOM 721 O O . MET A 1 103 ? 7.185 29.431 3.031 1.00 90.69 103 MET A O 1
ATOM 725 N N . ASP A 1 104 ? 9.044 30.619 3.438 1.00 87.12 104 ASP A N 1
ATOM 726 C CA . ASP A 1 104 ? 9.023 31.384 2.183 1.00 87.12 104 ASP A CA 1
ATOM 727 C C . ASP A 1 104 ? 9.649 30.538 1.057 1.00 87.12 104 ASP A C 1
ATOM 729 O O . ASP A 1 104 ? 10.784 30.758 0.631 1.00 87.12 104 ASP A O 1
ATOM 733 N N . ALA A 1 105 ? 8.978 29.437 0.727 1.00 85.69 105 ALA A N 1
ATOM 734 C CA . ALA A 1 105 ? 9.326 28.483 -0.320 1.00 85.69 105 ALA A CA 1
ATOM 735 C C . ALA A 1 105 ? 8.068 27.737 -0.756 1.00 85.69 105 ALA A C 1
ATOM 737 O O . ALA A 1 105 ? 7.143 27.534 0.036 1.00 85.69 105 ALA A O 1
ATOM 738 N N . LYS A 1 106 ? 8.068 27.289 -2.005 1.00 85.62 106 LYS A N 1
ATOM 739 C CA . LYS A 1 106 ? 7.108 26.314 -2.492 1.00 85.62 106 LYS A CA 1
ATOM 740 C C . LYS A 1 106 ? 7.395 24.937 -1.905 1.00 85.62 106 LYS A C 1
ATOM 742 O O . LYS A 1 106 ? 8.545 24.540 -1.704 1.00 85.62 106 LYS A O 1
ATOM 747 N N . CYS A 1 107 ? 6.324 24.208 -1.631 1.00 86.06 107 CYS A N 1
ATOM 748 C CA . CYS A 1 107 ? 6.380 22.831 -1.174 1.00 86.06 107 CYS A CA 1
ATOM 749 C C . CYS A 1 107 ? 6.414 21.906 -2.394 1.00 86.06 107 CYS A C 1
ATOM 751 O O . CYS A 1 107 ? 5.639 22.083 -3.331 1.00 86.06 107 CYS A O 1
ATOM 753 N N . ALA A 1 108 ? 7.289 20.907 -2.370 1.00 81.06 108 ALA A N 1
ATOM 754 C CA . ALA A 1 108 ? 7.303 19.837 -3.363 1.00 81.06 108 ALA A CA 1
ATOM 755 C C . ALA A 1 108 ? 6.144 18.852 -3.134 1.00 81.06 108 ALA A C 1
ATOM 757 O O . ALA A 1 108 ? 5.629 18.262 -4.078 1.00 81.06 108 ALA A O 1
ATOM 758 N N . ASN A 1 109 ? 5.720 18.689 -1.877 1.00 81.25 109 ASN A N 1
ATOM 759 C CA . ASN A 1 109 ? 4.599 17.837 -1.496 1.00 81.25 109 ASN A CA 1
ATOM 760 C C . ASN A 1 109 ? 3.927 18.381 -0.223 1.00 81.25 109 ASN A C 1
ATOM 762 O O . ASN A 1 109 ? 4.610 18.927 0.650 1.00 81.25 109 ASN A O 1
ATOM 766 N N . VAL A 1 110 ? 2.602 18.245 -0.143 1.00 80.69 110 VAL A N 1
ATOM 767 C CA . VAL A 1 110 ? 1.777 18.554 1.026 1.00 80.69 110 VAL A CA 1
ATOM 768 C C . VAL A 1 110 ? 0.693 17.484 1.169 1.00 80.69 110 VAL A C 1
ATOM 770 O O . VAL A 1 110 ? -0.165 17.352 0.298 1.00 80.69 110 VAL A O 1
ATOM 773 N N . LEU A 1 111 ? 0.683 16.789 2.303 1.00 78.50 111 LEU A N 1
ATOM 774 C CA . LEU A 1 111 ? -0.383 15.881 2.724 1.00 78.50 111 LEU A CA 1
ATOM 775 C C . LEU A 1 111 ? -0.888 16.335 4.093 1.00 78.50 111 LEU A C 1
ATOM 777 O O . LEU A 1 111 ? -0.178 16.213 5.088 1.00 78.50 111 LEU A O 1
ATOM 781 N N . GLU A 1 112 ? -2.104 16.871 4.160 1.00 83.38 112 GLU A N 1
ATOM 782 C CA . GLU A 1 112 ? -2.730 17.282 5.422 1.00 83.38 112 GLU A CA 1
ATOM 783 C C . GLU A 1 11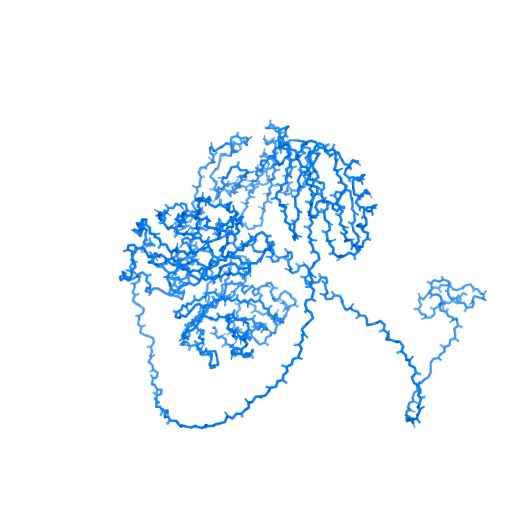2 ? -4.019 16.487 5.642 1.00 83.38 112 GLU A C 1
ATOM 785 O O . GLU A 1 112 ? -4.975 16.614 4.880 1.00 83.38 112 GLU A O 1
ATOM 790 N N . GLY A 1 113 ? -4.029 15.665 6.690 1.00 74.75 113 GLY A N 1
ATOM 791 C CA . GLY A 1 113 ? -5.210 14.973 7.200 1.00 74.75 113 GLY A CA 1
ATOM 792 C C . GLY A 1 113 ? -5.665 15.553 8.540 1.00 74.75 113 GLY A C 1
ATOM 793 O O . GLY A 1 113 ? -5.142 16.558 9.024 1.00 74.75 113 GLY A O 1
ATOM 794 N N . GLU A 1 114 ? -6.633 14.901 9.185 1.00 75.44 114 GLU A N 1
ATOM 795 C CA . GLU A 1 114 ? -7.166 15.382 10.468 1.00 75.44 114 GLU A CA 1
ATOM 796 C C . GLU A 1 114 ? -6.160 15.272 11.626 1.00 75.44 114 GLU A C 1
ATOM 798 O O . GLU A 1 114 ? -6.134 16.127 12.517 1.00 75.44 114 GLU A O 1
ATOM 803 N N . SER A 1 115 ? -5.326 14.228 11.617 1.00 79.19 115 SER A N 1
ATOM 804 C CA . SER A 1 115 ? -4.407 13.885 12.711 1.00 79.19 115 SER A CA 1
ATOM 805 C C . SER A 1 115 ? -2.926 13.919 12.331 1.00 79.19 115 SER A C 1
ATOM 807 O O . SER A 1 115 ? -2.076 13.647 13.182 1.00 79.19 115 SER A O 1
ATOM 809 N N . SER A 1 116 ? -2.597 14.223 11.078 1.00 86.62 116 SER A N 1
ATOM 810 C CA . SER A 1 116 ? -1.217 14.268 10.600 1.00 86.62 116 SER A CA 1
ATOM 811 C C . SER A 1 116 ? -1.047 15.235 9.438 1.00 86.62 116 SER A C 1
ATOM 813 O O . SER A 1 116 ? -1.923 15.361 8.585 1.00 86.62 116 SER A O 1
ATOM 815 N N . LEU A 1 117 ? 0.113 15.874 9.393 1.00 87.00 117 LEU A N 1
ATOM 816 C CA . LEU A 1 117 ? 0.574 16.725 8.307 1.00 87.00 117 LEU A CA 1
ATOM 817 C C . LEU A 1 117 ? 1.965 16.253 7.889 1.00 87.00 117 LEU A C 1
ATOM 819 O O . LEU A 1 117 ? 2.807 16.056 8.759 1.00 87.00 117 LEU A O 1
ATOM 823 N N . SER A 1 118 ? 2.199 16.130 6.586 1.00 91.38 118 SER A N 1
ATOM 824 C CA . SER A 1 118 ? 3.515 15.903 5.994 1.00 91.38 118 SER A CA 1
ATOM 825 C C . SER A 1 118 ? 3.763 16.934 4.896 1.00 91.38 118 SER A C 1
ATOM 827 O O . SER A 1 118 ? 2.918 17.150 4.025 1.00 91.38 118 SER A O 1
ATOM 829 N N . ILE A 1 119 ? 4.901 17.619 4.959 1.00 91.56 119 ILE A N 1
ATOM 830 C CA . ILE A 1 119 ? 5.334 18.598 3.960 1.00 91.56 119 ILE A CA 1
ATOM 831 C C . ILE A 1 119 ? 6.756 18.250 3.542 1.00 91.56 119 ILE A C 1
ATOM 833 O O . ILE A 1 119 ? 7.630 18.089 4.393 1.00 91.56 119 ILE A O 1
ATOM 837 N N . ARG A 1 120 ? 7.012 18.235 2.234 1.00 92.19 120 ARG A N 1
ATOM 838 C CA . ARG A 1 120 ? 8.372 18.226 1.689 1.00 92.19 120 ARG A CA 1
ATOM 839 C C . ARG A 1 120 ? 8.682 19.567 1.042 1.00 92.19 120 ARG A C 1
ATOM 841 O O . ARG A 1 120 ? 7.922 20.049 0.201 1.00 92.19 120 ARG A O 1
ATOM 848 N N . VAL A 1 121 ? 9.817 20.156 1.401 1.00 92.25 121 VAL A N 1
ATOM 849 C CA . VAL A 1 121 ? 10.344 21.384 0.791 1.00 92.25 121 VAL A CA 1
ATOM 850 C C . VAL A 1 121 ? 11.684 21.069 0.143 1.00 92.25 121 VAL A C 1
ATOM 852 O O . VAL A 1 121 ? 12.567 20.559 0.814 1.00 92.25 121 VAL A O 1
ATOM 855 N N . GLU A 1 122 ? 11.846 21.407 -1.135 1.00 88.19 122 GLU A N 1
ATOM 856 C CA . GLU A 1 122 ? 13.109 21.250 -1.883 1.00 88.19 122 GLU A CA 1
ATOM 857 C C . GLU A 1 122 ? 13.679 22.618 -2.323 1.00 88.19 122 GLU A C 1
ATOM 859 O O . GLU A 1 122 ? 14.870 22.776 -2.603 1.00 88.19 122 GLU A O 1
ATOM 864 N N . GLU A 1 123 ? 12.835 23.657 -2.392 1.00 84.31 123 GLU A N 1
ATOM 865 C CA . GLU A 1 123 ? 13.223 24.956 -2.940 1.00 84.31 123 GLU A CA 1
ATOM 866 C C . GLU A 1 123 ? 14.199 25.701 -2.019 1.00 84.31 123 GLU A C 1
ATOM 868 O O . GLU A 1 123 ? 13.851 26.184 -0.938 1.00 84.31 123 GLU A O 1
ATOM 873 N N . GLY A 1 124 ? 15.440 25.860 -2.489 1.00 85.19 124 GLY A N 1
ATOM 874 C CA . GLY A 1 124 ? 16.460 26.646 -1.796 1.00 85.19 124 GLY A CA 1
ATOM 875 C C . GLY A 1 124 ? 16.780 26.099 -0.406 1.00 85.19 124 GLY A C 1
ATOM 876 O O . GLY A 1 124 ? 17.063 26.883 0.504 1.00 85.19 124 GLY A O 1
ATOM 877 N N . VAL A 1 125 ? 16.664 24.784 -0.225 1.00 91.12 125 VAL A N 1
ATOM 878 C CA . VAL A 1 125 ? 17.055 24.096 1.000 1.00 91.12 125 VAL A CA 1
ATOM 879 C C . VAL A 1 125 ? 18.578 24.067 1.103 1.00 91.12 125 VAL A C 1
ATOM 881 O O . VAL A 1 125 ? 19.289 23.694 0.173 1.00 91.12 125 VAL A O 1
ATOM 884 N N . THR A 1 126 ? 19.074 24.488 2.261 1.00 93.00 126 THR A N 1
ATOM 885 C CA . THR A 1 126 ? 20.466 24.335 2.687 1.00 93.00 126 THR A CA 1
ATOM 886 C C . THR A 1 126 ? 20.471 23.920 4.149 1.00 93.00 126 THR A C 1
ATOM 888 O O . THR A 1 126 ? 19.461 24.084 4.846 1.00 93.00 126 THR A O 1
ATOM 891 N N . LYS A 1 127 ? 21.621 23.452 4.639 1.00 93.81 127 LYS A N 1
ATOM 892 C CA . LYS A 1 127 ? 21.787 23.109 6.051 1.00 93.81 127 LYS A CA 1
ATOM 893 C C . LYS A 1 127 ? 21.436 24.280 6.972 1.00 93.81 127 LYS A C 1
ATOM 895 O O . LYS A 1 127 ? 20.681 24.121 7.924 1.00 93.81 127 LYS A O 1
ATOM 900 N N . GLU A 1 128 ? 21.890 25.486 6.637 1.00 94.81 128 GLU A N 1
ATOM 901 C CA . GLU A 1 128 ? 21.621 26.694 7.423 1.00 94.81 128 GLU A CA 1
ATOM 902 C C . GLU A 1 128 ? 20.130 27.054 7.429 1.00 94.81 128 GLU A C 1
ATOM 904 O O . GLU A 1 128 ? 19.601 27.545 8.430 1.00 94.81 128 GLU A O 1
ATOM 909 N N . ARG A 1 129 ? 19.429 26.815 6.313 1.00 94.75 129 ARG A N 1
ATOM 910 C CA . ARG A 1 129 ? 17.981 27.031 6.234 1.00 94.75 129 ARG A CA 1
ATOM 911 C C . ARG A 1 129 ? 17.225 26.029 7.101 1.00 94.75 129 ARG A C 1
ATOM 913 O O . ARG A 1 129 ? 16.294 26.439 7.791 1.00 94.75 129 ARG A O 1
ATOM 920 N N . TYR A 1 130 ? 17.641 24.765 7.097 1.00 95.69 130 TYR A N 1
ATOM 921 C CA . TYR A 1 130 ? 17.104 23.736 7.984 1.00 95.69 130 TYR A CA 1
ATOM 922 C C . TYR A 1 130 ? 17.307 24.101 9.461 1.00 95.69 130 TYR A C 1
ATOM 924 O O . TYR A 1 130 ? 16.335 24.183 10.209 1.00 95.69 130 TYR A O 1
ATOM 932 N N . GLU A 1 131 ? 18.529 24.442 9.874 1.00 96.50 131 GLU A N 1
ATOM 933 C CA . GLU A 1 131 ? 18.836 24.841 11.258 1.00 96.50 131 GLU A CA 1
ATOM 934 C C . GLU A 1 131 ? 18.052 26.091 11.702 1.00 96.50 131 GLU A C 1
ATOM 936 O O . GLU A 1 131 ? 17.574 26.194 12.841 1.00 96.50 131 GLU A O 1
ATOM 941 N N . SER A 1 132 ? 17.869 27.045 10.785 1.00 96.81 132 SER A N 1
ATOM 942 C CA . SER A 1 132 ? 17.012 28.214 10.995 1.00 96.81 132 SER A CA 1
ATOM 943 C C . SER A 1 132 ? 15.542 27.820 11.169 1.00 96.81 132 SER A C 1
ATOM 945 O O . SER A 1 132 ? 14.853 28.355 12.040 1.00 96.81 132 SER A O 1
ATOM 947 N N . TYR A 1 133 ? 15.048 26.864 10.380 1.00 97.31 133 TYR A N 1
ATOM 948 C CA . TYR A 1 133 ? 13.674 26.377 10.484 1.00 97.31 133 TYR A CA 1
ATOM 949 C C . TYR A 1 133 ? 13.424 25.615 11.792 1.00 97.31 133 TYR A C 1
ATOM 951 O O . TYR A 1 133 ? 12.435 25.881 12.476 1.00 97.31 133 TYR A O 1
ATOM 959 N N . VAL A 1 134 ? 14.368 24.766 12.211 1.00 97.81 134 VAL A N 1
ATOM 960 C CA . VAL A 1 134 ? 14.369 24.115 13.533 1.00 97.81 134 VAL A CA 1
ATOM 961 C C . VAL A 1 134 ? 14.263 25.163 14.647 1.00 97.81 134 VAL A C 1
ATOM 963 O O . VAL A 1 134 ? 13.473 25.012 15.580 1.00 97.81 134 VAL A O 1
ATOM 966 N N . SER A 1 135 ? 15.019 26.261 14.548 1.00 97.44 135 SER A N 1
ATOM 967 C CA . SER A 1 135 ? 14.986 27.348 15.537 1.00 97.44 135 SER A CA 1
ATOM 968 C C . SER A 1 135 ? 13.621 28.044 15.596 1.00 97.44 135 SER A C 1
ATOM 970 O O . SER A 1 135 ? 13.098 28.281 16.683 1.00 97.44 135 SER A O 1
ATOM 972 N N . GLN A 1 136 ? 12.994 28.298 14.446 1.00 97.88 136 GLN A N 1
ATOM 973 C CA . GLN A 1 136 ? 11.643 28.866 14.388 1.00 97.88 136 GLN A CA 1
ATOM 974 C C . GLN A 1 136 ? 10.586 27.908 14.956 1.00 97.88 136 GLN A C 1
ATOM 976 O O . GLN A 1 136 ? 9.648 28.347 15.621 1.00 97.88 136 GLN A O 1
ATOM 981 N N . CYS A 1 137 ? 10.731 26.598 14.737 1.00 97.69 137 CYS A N 1
ATOM 982 C CA . CYS A 1 137 ? 9.834 25.599 15.318 1.00 97.69 137 CYS A CA 1
ATOM 983 C C . CYS A 1 137 ? 9.943 25.568 16.850 1.00 97.69 137 CYS A C 1
ATOM 985 O O . CYS A 1 137 ? 8.921 25.534 17.539 1.00 97.69 137 CYS A O 1
ATOM 987 N N . LYS A 1 138 ? 11.160 25.698 17.395 1.00 97.44 138 LYS A N 1
ATOM 988 C CA . LYS A 1 138 ? 11.386 25.867 18.841 1.00 97.44 138 LYS A CA 1
ATOM 989 C C . LYS A 1 138 ? 10.709 27.127 19.381 1.00 97.44 138 LYS A C 1
ATOM 991 O O . LYS A 1 138 ? 10.055 27.072 20.418 1.00 97.44 138 LYS A O 1
ATOM 996 N N . GLU A 1 139 ? 10.798 28.250 18.667 1.00 97.19 139 GLU A N 1
ATOM 997 C CA . GLU A 1 139 ? 10.099 29.495 19.032 1.00 97.19 139 GLU A CA 1
ATOM 998 C C . GLU A 1 139 ? 8.567 29.367 18.975 1.00 97.19 139 GLU A C 1
ATOM 1000 O O . GLU A 1 139 ? 7.863 30.057 19.712 1.00 97.19 139 GLU A O 1
ATOM 1005 N N . ARG A 1 140 ? 8.043 28.457 18.143 1.00 95.88 140 ARG A N 1
ATOM 1006 C CA . ARG A 1 140 ? 6.621 28.076 18.101 1.00 95.88 140 ARG A CA 1
ATOM 1007 C C . ARG A 1 140 ? 6.205 27.090 19.197 1.00 95.88 140 ARG A C 1
ATOM 1009 O O . ARG A 1 140 ? 5.038 26.713 19.245 1.00 95.88 140 ARG A O 1
ATOM 1016 N N . GLY A 1 141 ? 7.116 26.720 20.094 1.00 96.50 141 GLY A N 1
ATOM 1017 C CA . GLY A 1 141 ? 6.827 25.898 21.268 1.00 96.50 141 GLY A CA 1
ATOM 1018 C C . GLY A 1 141 ? 7.137 24.413 21.103 1.00 96.50 141 GLY A C 1
ATOM 1019 O O . GLY A 1 141 ? 6.911 23.662 22.046 1.00 96.50 141 GLY A O 1
ATOM 1020 N N . PHE A 1 142 ? 7.683 23.978 19.962 1.00 97.88 142 PHE A N 1
ATOM 1021 C CA . PHE A 1 142 ? 8.175 22.608 19.791 1.00 97.88 142 PHE A CA 1
ATOM 1022 C C . PHE A 1 142 ? 9.546 22.468 20.449 1.00 97.88 142 PHE A C 1
ATOM 1024 O O . PHE A 1 142 ? 10.576 22.570 19.792 1.00 97.88 142 PHE A O 1
ATOM 1031 N N . SER A 1 143 ? 9.558 22.316 21.770 1.00 96.81 143 SER A N 1
ATOM 1032 C CA . SER A 1 143 ? 10.782 22.195 22.572 1.00 96.81 143 SER A CA 1
ATOM 1033 C C . SER A 1 143 ? 10.678 21.185 23.716 1.00 96.81 143 SER A C 1
ATOM 1035 O O . SER A 1 143 ? 11.646 21.010 24.454 1.00 96.81 143 SER A O 1
ATOM 1037 N N . VAL A 1 144 ? 9.516 20.557 23.903 1.00 95.06 144 VAL A N 1
ATOM 1038 C CA . VAL A 1 144 ? 9.296 19.541 24.939 1.00 95.06 144 VAL A CA 1
ATOM 1039 C C . VAL A 1 144 ? 9.869 18.212 24.453 1.00 95.06 144 VAL A C 1
ATOM 1041 O O . VAL A 1 144 ? 9.667 17.854 23.294 1.00 95.06 144 VAL A O 1
ATOM 1044 N N . ASP A 1 145 ? 10.604 17.514 25.323 1.00 93.19 145 ASP A N 1
ATOM 1045 C CA . ASP A 1 145 ? 11.283 16.237 25.043 1.00 93.19 145 ASP A CA 1
ATOM 1046 C C . ASP A 1 145 ? 12.017 16.230 23.697 1.00 93.19 145 ASP A C 1
ATOM 1048 O O . ASP A 1 145 ? 11.893 15.312 22.890 1.00 93.19 145 ASP A O 1
ATOM 1052 N N . SER A 1 146 ? 12.745 17.317 23.428 1.00 93.94 146 SER A N 1
ATOM 1053 C CA . SER A 1 146 ? 13.390 17.493 22.137 1.00 93.94 146 SER A CA 1
ATOM 1054 C C . SER A 1 146 ? 14.604 16.587 21.978 1.00 93.94 146 SER A C 1
ATOM 1056 O O . SER A 1 146 ? 15.510 16.604 22.815 1.00 93.94 146 SER A O 1
ATOM 1058 N N . GLU A 1 147 ? 14.677 15.925 20.836 1.00 92.25 147 GLU A N 1
ATOM 1059 C CA . GLU A 1 147 ? 15.814 15.158 20.357 1.00 92.25 147 GLU A CA 1
ATOM 1060 C C . GLU A 1 147 ? 16.322 15.789 19.064 1.00 92.25 147 GLU A C 1
ATOM 1062 O O . GLU A 1 147 ? 15.555 16.302 18.247 1.00 92.25 147 GLU A O 1
ATOM 1067 N N . SER A 1 148 ? 17.638 15.817 18.902 1.00 92.75 148 SER A N 1
ATOM 1068 C CA . SER A 1 148 ? 18.267 16.396 17.724 1.00 92.75 148 SER A CA 1
ATOM 1069 C C . SER A 1 148 ? 19.576 15.694 17.441 1.00 92.75 148 SER A C 1
ATOM 1071 O O . SER A 1 148 ? 20.389 15.543 18.361 1.00 92.75 148 SER A O 1
ATOM 1073 N N . ASP A 1 149 ? 19.813 15.372 16.183 1.00 91.62 149 ASP A N 1
ATOM 1074 C CA . ASP A 1 149 ? 21.137 15.038 15.681 1.00 91.62 149 ASP A CA 1
ATOM 1075 C C . ASP A 1 149 ? 21.532 16.017 14.568 1.00 91.62 149 ASP A C 1
ATOM 1077 O O . ASP A 1 149 ? 21.094 17.172 14.574 1.00 91.62 149 ASP A O 1
ATOM 1081 N N . GLU A 1 150 ? 22.447 15.614 13.688 1.00 87.88 150 GLU A N 1
ATOM 1082 C CA . GLU A 1 150 ? 22.873 16.463 12.585 1.00 87.88 150 GLU A CA 1
ATOM 1083 C C . GLU A 1 150 ? 21.699 16.746 11.644 1.00 87.88 150 GLU A C 1
ATOM 1085 O O . GLU A 1 150 ? 21.431 17.912 11.356 1.00 87.88 150 GLU A O 1
ATOM 1090 N N . ASP A 1 151 ? 20.963 15.727 11.214 1.00 92.75 151 ASP A N 1
ATOM 1091 C CA . ASP A 1 151 ? 20.004 15.802 10.109 1.00 92.75 151 ASP A CA 1
ATOM 1092 C C . ASP A 1 151 ? 18.545 15.676 10.558 1.00 92.75 151 ASP A C 1
ATOM 1094 O O . ASP A 1 151 ? 17.638 15.932 9.771 1.00 92.75 151 ASP A O 1
ATOM 1098 N N . GLU A 1 152 ? 18.288 15.367 11.826 1.00 95.50 152 GLU A N 1
ATOM 1099 C CA . GLU A 1 152 ? 16.948 15.170 12.366 1.00 95.50 152 GLU A CA 1
ATOM 1100 C C . GLU A 1 152 ? 16.678 16.050 13.594 1.00 95.50 152 GLU A C 1
ATOM 1102 O O . GLU A 1 152 ? 17.546 16.329 14.428 1.00 95.50 152 GLU A O 1
ATOM 1107 N N . TYR A 1 153 ? 15.431 16.504 13.711 1.00 96.69 153 TYR A N 1
ATOM 1108 C CA . TYR A 1 153 ? 14.913 17.194 14.885 1.00 96.69 153 TYR A CA 1
ATOM 1109 C C . TYR A 1 153 ? 13.525 16.671 15.224 1.00 96.69 153 TYR A C 1
ATOM 1111 O O . TYR A 1 153 ? 12.629 16.684 14.388 1.00 96.69 153 TYR A O 1
ATOM 1119 N N . SER A 1 154 ? 13.321 16.254 16.465 1.00 96.31 154 SER A N 1
ATOM 1120 C CA . SER A 1 154 ? 12.057 15.716 16.958 1.00 96.31 154 SER A CA 1
ATOM 1121 C C . SER A 1 154 ? 11.701 16.418 18.260 1.00 96.31 154 SER A C 1
ATOM 1123 O O . SER A 1 154 ? 12.543 16.511 19.147 1.00 96.31 154 SER A O 1
ATOM 1125 N N . ALA A 1 155 ? 10.488 16.950 18.394 1.00 97.12 155 ALA A N 1
ATOM 1126 C CA . ALA A 1 155 ? 10.047 17.586 19.635 1.00 97.12 155 ALA A CA 1
ATOM 1127 C C . ALA A 1 155 ? 8.527 17.673 19.735 1.00 97.12 155 ALA A C 1
ATOM 1129 O O . ALA A 1 155 ? 7.815 17.728 18.732 1.00 97.12 155 ALA A O 1
ATOM 1130 N N . TYR A 1 156 ? 8.038 17.772 20.964 1.00 96.19 156 TYR A N 1
ATOM 1131 C CA . TYR A 1 156 ? 6.638 18.022 21.268 1.00 96.19 156 TYR A CA 1
ATOM 1132 C C . TYR A 1 156 ? 6.392 19.498 21.584 1.00 96.19 156 TYR A C 1
ATOM 1134 O O . TYR A 1 156 ? 7.290 20.211 22.049 1.00 96.19 156 TYR A O 1
ATOM 1142 N N . ASN A 1 157 ? 5.161 19.958 21.368 1.00 95.75 157 ASN A N 1
ATOM 1143 C CA . ASN A 1 157 ? 4.667 21.186 21.993 1.00 95.75 157 ASN A CA 1
ATOM 1144 C C . ASN A 1 157 ? 3.934 20.891 23.317 1.00 95.75 157 ASN A C 1
ATOM 1146 O O . ASN A 1 157 ? 3.716 19.735 23.676 1.00 95.75 157 ASN A O 1
ATOM 1150 N N . GLU A 1 158 ? 3.541 21.931 24.059 1.00 94.31 158 GLU A N 1
ATOM 1151 C CA . GLU A 1 158 ? 2.846 21.778 25.354 1.00 94.31 158 GLU A CA 1
ATOM 1152 C C . GLU A 1 158 ? 1.476 21.081 25.246 1.00 94.31 158 GLU A C 1
ATOM 1154 O O . GLU A 1 158 ? 0.975 20.546 26.234 1.00 94.31 158 GLU A O 1
ATOM 1159 N N . GLU A 1 159 ? 0.876 21.070 24.054 1.00 92.31 159 GLU A N 1
ATOM 1160 C CA . GLU A 1 159 ? -0.397 20.400 23.771 1.00 92.31 159 GLU A CA 1
ATOM 1161 C C . GLU A 1 159 ? -0.219 18.929 23.345 1.00 92.31 159 GLU A C 1
ATOM 1163 O O . GLU A 1 159 ? -1.214 18.226 23.168 1.00 92.31 159 GLU A O 1
ATOM 1168 N N . GLY A 1 160 ? 1.026 18.458 23.198 1.00 91.50 160 GLY A N 1
ATOM 1169 C CA . GLY A 1 160 ? 1.374 17.078 22.853 1.00 91.50 160 GLY A CA 1
ATOM 1170 C C . GLY A 1 160 ? 1.462 16.777 21.357 1.00 91.50 160 GLY A C 1
ATOM 1171 O O . GLY A 1 160 ? 1.506 15.607 20.982 1.00 91.50 160 GLY A O 1
ATOM 1172 N N . TYR A 1 161 ? 1.455 17.794 20.488 1.00 94.56 161 TYR A N 1
ATOM 1173 C CA . TYR A 1 161 ? 1.676 17.579 19.056 1.00 94.56 161 TYR A CA 1
ATOM 1174 C C . TYR A 1 161 ? 3.144 17.256 18.825 1.00 94.56 161 TYR A C 1
ATOM 1176 O O . TYR A 1 161 ? 4.013 17.958 19.345 1.00 94.56 161 TYR A O 1
ATOM 1184 N N . HIS A 1 162 ? 3.414 16.228 18.025 1.00 95.31 162 HIS A N 1
ATOM 1185 C CA . HIS A 1 162 ? 4.767 15.742 17.777 1.00 95.31 162 HIS A CA 1
ATOM 1186 C C . HIS A 1 162 ? 5.270 16.222 16.423 1.00 95.31 162 HIS A C 1
ATOM 1188 O O . HIS A 1 162 ? 4.741 15.813 15.392 1.00 95.31 162 HIS A O 1
ATOM 1194 N N . LEU A 1 163 ? 6.287 17.079 16.428 1.00 97.44 163 LEU A N 1
ATOM 1195 C CA . LEU A 1 163 ? 6.994 17.518 15.233 1.00 97.44 163 LEU A CA 1
ATOM 1196 C C . LEU A 1 163 ? 8.216 16.633 14.996 1.00 97.44 163 LEU A C 1
ATOM 1198 O O . LEU A 1 163 ? 9.021 16.443 15.909 1.00 97.44 163 LEU A O 1
ATOM 1202 N N . LYS A 1 164 ? 8.388 16.178 13.757 1.00 97.00 164 LYS A N 1
ATOM 1203 C CA . LYS A 1 164 ? 9.622 15.586 13.243 1.00 97.00 164 LYS A CA 1
ATOM 1204 C C . LYS A 1 164 ? 10.069 16.351 12.006 1.00 97.00 164 LYS A C 1
ATOM 1206 O O . LYS A 1 164 ? 9.288 16.583 11.090 1.00 97.00 164 LYS A O 1
ATOM 1211 N N . LEU A 1 165 ? 11.330 16.744 11.989 1.00 97.12 165 LEU A N 1
ATOM 1212 C CA . LEU A 1 165 ? 11.997 17.374 10.866 1.00 97.12 165 LEU A CA 1
ATOM 1213 C C . LEU A 1 165 ? 13.156 16.478 10.449 1.00 97.12 165 LEU A C 1
ATOM 1215 O O . LEU A 1 165 ? 13.906 16.010 11.304 1.00 97.12 165 LEU A O 1
ATOM 1219 N N . ARG A 1 166 ? 13.311 16.274 9.145 1.00 96.19 166 ARG A N 1
ATOM 1220 C CA . ARG A 1 166 ? 14.430 15.537 8.561 1.00 96.19 166 ARG A CA 1
ATOM 1221 C C . ARG A 1 166 ? 15.004 16.336 7.407 1.00 96.19 166 ARG A C 1
ATOM 1223 O O . ARG A 1 166 ? 14.273 16.696 6.490 1.00 96.19 166 ARG A O 1
ATOM 1230 N N . PHE A 1 167 ? 16.298 16.585 7.458 1.00 94.06 167 PHE A N 1
ATOM 1231 C CA . PHE A 1 167 ? 17.086 17.164 6.387 1.00 94.06 167 PHE A CA 1
ATOM 1232 C C . PHE A 1 167 ? 17.771 16.048 5.602 1.00 94.06 167 PHE A C 1
ATOM 1234 O O . PHE A 1 167 ? 18.339 15.131 6.187 1.00 94.06 167 PHE A O 1
ATOM 1241 N N . SER A 1 168 ? 17.732 16.134 4.278 1.00 88.00 168 SER A N 1
ATOM 1242 C CA . SER A 1 168 ? 18.528 15.278 3.403 1.00 88.00 168 SER A CA 1
ATOM 1243 C C . SER A 1 168 ? 19.400 16.150 2.518 1.00 88.00 168 SER A C 1
ATOM 1245 O O . SER A 1 168 ? 18.912 17.072 1.867 1.00 88.00 168 SER A O 1
ATOM 1247 N N . GLU A 1 169 ? 20.695 15.845 2.476 1.00 85.25 169 GLU A N 1
ATOM 1248 C CA . GLU A 1 169 ? 21.620 16.381 1.471 1.00 85.25 169 GLU A CA 1
ATOM 1249 C C . GLU A 1 169 ? 21.869 15.406 0.309 1.00 85.25 169 GLU A C 1
ATOM 1251 O O . GLU A 1 169 ? 22.566 15.746 -0.649 1.00 85.25 169 GLU A O 1
ATOM 1256 N N . TYR A 1 170 ? 21.301 14.197 0.374 1.00 66.81 170 TYR A N 1
ATOM 1257 C CA . TYR A 1 170 ? 21.463 13.172 -0.651 1.00 66.81 170 TYR A CA 1
ATOM 1258 C C . TYR A 1 170 ? 20.529 13.445 -1.838 1.00 66.81 170 TYR A C 1
ATOM 1260 O O . TYR A 1 170 ? 19.307 13.413 -1.709 1.00 66.81 170 TYR A O 1
ATOM 1268 N N . GLY A 1 171 ? 21.116 13.686 -3.013 1.00 72.56 171 GLY A N 1
ATOM 1269 C CA . GLY A 1 171 ? 20.378 14.027 -4.231 1.00 72.56 171 GLY A CA 1
ATOM 1270 C C . GLY A 1 171 ? 20.044 15.521 -4.310 1.00 72.56 171 GLY A C 1
ATOM 1271 O O . GLY A 1 171 ? 20.938 16.362 -4.221 1.00 72.56 171 GLY A O 1
ATOM 1272 N N . ASP A 1 172 ? 18.768 15.848 -4.527 1.00 76.06 172 ASP A N 1
ATOM 1273 C CA . ASP A 1 172 ? 18.255 17.218 -4.404 1.00 76.06 172 ASP A CA 1
ATOM 1274 C C . ASP A 1 172 ? 17.957 17.499 -2.917 1.00 76.06 172 ASP A C 1
ATOM 1276 O O . ASP A 1 172 ? 17.132 16.783 -2.355 1.00 76.06 172 ASP A O 1
ATOM 1280 N N . PRO A 1 173 ? 18.600 18.499 -2.274 1.00 86.25 173 PRO A N 1
ATOM 1281 C CA . PRO A 1 173 ? 18.413 18.735 -0.848 1.00 86.25 173 PRO A CA 1
ATOM 1282 C C . PRO A 1 173 ? 16.966 19.048 -0.485 1.00 86.25 173 PRO A C 1
ATOM 1284 O O . PRO A 1 173 ? 16.331 19.893 -1.123 1.00 86.25 173 PRO A O 1
ATOM 1287 N N . ASP A 1 174 ? 16.480 18.426 0.583 1.00 92.81 174 ASP A N 1
ATOM 1288 C CA . ASP A 1 174 ? 15.099 18.568 1.021 1.00 92.81 174 ASP A CA 1
ATOM 1289 C C . ASP A 1 174 ? 14.958 18.627 2.547 1.00 92.81 174 ASP A C 1
ATOM 1291 O O . ASP A 1 174 ? 15.856 18.256 3.310 1.00 92.81 174 ASP A O 1
ATOM 1295 N N . ILE A 1 175 ? 13.825 19.175 2.985 1.00 94.94 175 ILE A N 1
ATOM 1296 C CA . ILE A 1 175 ? 13.361 19.123 4.368 1.00 94.94 175 ILE A CA 1
ATOM 1297 C C . ILE A 1 175 ? 11.999 18.434 4.361 1.00 94.94 175 ILE A C 1
ATOM 1299 O O . ILE A 1 175 ? 11.045 18.964 3.785 1.00 94.94 175 ILE A O 1
ATOM 1303 N N . ASN A 1 176 ? 11.904 17.293 5.040 1.00 95.56 176 ASN A N 1
ATOM 1304 C CA . ASN A 1 176 ? 10.633 16.658 5.376 1.00 95.56 176 ASN A CA 1
ATOM 1305 C C . ASN A 1 176 ? 10.175 17.159 6.747 1.00 95.56 176 ASN A C 1
ATOM 1307 O O . ASN A 1 176 ? 10.965 17.232 7.693 1.00 95.56 176 ASN A O 1
ATOM 1311 N N . ILE A 1 177 ? 8.905 17.537 6.830 1.00 97.25 177 ILE A N 1
ATOM 1312 C CA . ILE A 1 177 ? 8.274 18.157 7.990 1.00 97.25 177 ILE A CA 1
ATOM 1313 C C . ILE A 1 177 ? 7.014 17.357 8.289 1.00 97.25 177 ILE A C 1
ATOM 1315 O O . ILE A 1 177 ? 6.018 17.494 7.581 1.00 97.25 177 ILE A O 1
ATOM 1319 N N . ASP A 1 178 ? 7.047 16.569 9.355 1.00 95.75 178 ASP A N 1
ATOM 1320 C CA . ASP A 1 178 ? 5.905 15.788 9.807 1.00 95.75 178 ASP A CA 1
ATOM 1321 C C . ASP A 1 178 ? 5.390 16.321 11.141 1.00 95.75 178 ASP A C 1
ATOM 1323 O O . ASP A 1 178 ? 6.155 16.529 12.085 1.00 95.75 178 ASP A O 1
ATOM 1327 N N . LEU A 1 179 ? 4.080 16.519 11.244 1.00 94.88 179 LEU A N 1
ATOM 1328 C CA . LEU A 1 179 ? 3.413 16.938 12.470 1.00 94.88 179 LEU A CA 1
ATOM 1329 C C . LEU A 1 179 ? 2.252 15.997 12.774 1.00 94.88 179 LEU A C 1
ATOM 1331 O O . LEU A 1 179 ? 1.331 15.862 11.973 1.00 94.88 179 LEU A O 1
ATOM 1335 N N . TYR A 1 180 ? 2.267 15.397 13.960 1.00 89.56 180 TYR A N 1
ATOM 1336 C CA . TYR A 1 180 ? 1.245 14.455 14.410 1.00 89.56 180 TYR A CA 1
ATOM 1337 C C . TYR A 1 180 ? 0.418 15.044 15.549 1.00 89.56 180 TYR A C 1
ATOM 1339 O O . TYR A 1 180 ? 0.956 15.653 16.479 1.00 89.56 180 TYR A O 1
ATOM 1347 N N . ALA A 1 181 ? -0.896 14.838 15.492 1.00 89.56 181 ALA A N 1
ATOM 1348 C CA . ALA A 1 181 ? -1.795 15.190 16.577 1.00 89.56 181 ALA A CA 1
ATOM 1349 C C . ALA A 1 181 ? -1.536 14.318 17.827 1.00 89.56 181 ALA A C 1
ATOM 1351 O O . ALA A 1 181 ? -1.126 13.159 17.699 1.00 89.56 181 ALA A O 1
ATOM 1352 N N . PRO A 1 182 ? -1.799 14.840 19.039 1.00 88.25 182 PRO A N 1
ATOM 1353 C CA . PRO A 1 182 ? -1.568 14.107 20.278 1.00 88.25 182 PRO A CA 1
ATOM 1354 C C . PRO A 1 182 ? -2.454 12.859 20.350 1.00 88.25 182 PRO A C 1
ATOM 1356 O O . PRO A 1 182 ? -3.678 12.948 20.242 1.00 88.25 182 PRO A O 1
ATOM 1359 N N . ARG A 1 183 ? -1.850 11.696 20.610 1.00 83.00 183 ARG A N 1
ATOM 1360 C CA . ARG A 1 183 ? -2.571 10.410 20.724 1.00 83.00 183 ARG A CA 1
ATOM 1361 C C . ARG A 1 183 ? -3.150 10.148 22.119 1.00 83.00 183 ARG A C 1
ATOM 1363 O O . ARG A 1 183 ? -3.883 9.183 22.318 1.00 83.00 183 ARG A O 1
ATOM 1370 N N . THR A 1 184 ? -2.835 11.006 23.089 1.00 87.44 184 THR A N 1
ATOM 1371 C CA . THR A 1 184 ? -3.146 10.823 24.517 1.00 87.44 184 THR A CA 1
ATOM 1372 C C . THR A 1 184 ? -4.100 11.877 25.091 1.00 87.44 184 THR A C 1
ATOM 1374 O O . THR A 1 184 ? -4.268 11.956 26.305 1.00 87.44 184 THR A O 1
ATOM 1377 N N . ASN A 1 185 ? -4.775 12.662 24.244 1.00 81.25 185 ASN A N 1
ATOM 1378 C CA . ASN A 1 185 ? -5.744 13.676 24.690 1.00 81.25 185 ASN A CA 1
ATOM 1379 C C . ASN A 1 185 ? -7.136 13.115 25.046 1.00 81.25 185 ASN A C 1
ATOM 1381 O O . ASN A 1 185 ? -7.971 13.857 25.564 1.00 81.25 185 ASN A O 1
ATOM 1385 N N . GLY A 1 186 ? -7.393 11.833 24.771 1.00 85.25 186 GLY A N 1
ATOM 1386 C CA . GLY A 1 186 ? -8.636 11.142 25.122 1.00 85.25 186 GLY A CA 1
ATOM 1387 C C . GLY A 1 186 ? -8.649 10.574 26.546 1.00 85.25 186 GLY A C 1
ATOM 1388 O O . GLY A 1 186 ? -7.621 10.520 27.226 1.00 85.25 186 GLY A O 1
ATOM 1389 N N . GLU A 1 187 ? -9.827 10.127 26.989 1.00 91.31 187 GLU A N 1
ATOM 1390 C CA . GLU A 1 187 ? -9.973 9.320 28.205 1.00 91.31 187 GLU A CA 1
ATOM 1391 C C . GLU A 1 187 ? -9.632 7.855 27.898 1.00 91.31 187 GLU A C 1
ATOM 1393 O O . GLU A 1 187 ? -10.207 7.249 26.995 1.00 91.31 187 GLU A O 1
ATOM 1398 N N . LEU A 1 188 ? -8.704 7.274 28.661 1.00 94.38 188 LEU A N 1
ATOM 1399 C CA . LEU A 1 188 ? -8.311 5.876 28.510 1.00 94.38 188 LEU A CA 1
ATOM 1400 C C . LEU A 1 188 ? -9.242 4.965 29.312 1.00 94.38 188 LEU A C 1
ATOM 1402 O O . LEU A 1 188 ? -9.182 4.922 30.542 1.00 94.38 188 LEU A O 1
ATOM 1406 N N . ALA A 1 189 ? -10.042 4.175 28.601 1.00 92.56 189 ALA A N 1
ATOM 1407 C CA . ALA A 1 189 ? -10.716 3.004 29.145 1.00 92.56 189 ALA A CA 1
ATOM 1408 C C . ALA A 1 189 ? -9.902 1.754 28.781 1.00 92.56 189 ALA A C 1
ATOM 1410 O O . ALA A 1 189 ? -9.869 1.355 27.621 1.00 92.56 189 ALA A O 1
ATOM 1411 N N . TRP A 1 190 ? -9.209 1.162 29.758 1.00 95.94 190 TRP A N 1
ATOM 1412 C CA . TRP A 1 190 ? -8.416 -0.046 29.517 1.00 95.94 190 TRP A CA 1
ATOM 1413 C C . TRP A 1 190 ? -9.333 -1.269 29.360 1.00 95.94 190 TRP A C 1
ATOM 1415 O O . TRP A 1 190 ? -10.107 -1.527 30.290 1.00 95.94 190 TRP A O 1
ATOM 1425 N N . PRO A 1 191 ? -9.255 -2.026 28.251 1.00 94.06 191 PRO A N 1
ATOM 1426 C CA . PRO A 1 191 ? -10.099 -3.200 28.062 1.00 94.06 191 PRO A CA 1
ATOM 1427 C C . PRO A 1 191 ? -9.801 -4.293 29.098 1.00 94.06 191 PRO A C 1
ATOM 1429 O O . PRO A 1 191 ? -8.654 -4.524 29.486 1.00 94.06 191 PRO A O 1
ATOM 1432 N N . ASP A 1 192 ? -10.848 -4.971 29.565 1.00 94.12 192 ASP A N 1
ATOM 1433 C CA . ASP A 1 192 ? -10.782 -6.072 30.537 1.00 94.12 192 ASP A CA 1
ATOM 1434 C C . ASP A 1 192 ? -10.902 -7.463 29.886 1.00 94.12 192 ASP A C 1
ATOM 1436 O O . ASP A 1 192 ? -11.083 -8.471 30.576 1.00 94.12 192 ASP A O 1
ATOM 1440 N N . HIS A 1 193 ? -10.764 -7.518 28.562 1.00 89.50 193 HIS A N 1
ATOM 1441 C CA . HIS A 1 193 ? -10.855 -8.709 27.722 1.00 89.50 193 HIS A CA 1
ATOM 1442 C C . HIS A 1 193 ? -9.693 -8.767 26.712 1.00 89.50 193 HIS A C 1
ATOM 1444 O O . HIS A 1 193 ? -8.795 -7.923 26.729 1.00 89.50 193 HIS A O 1
ATOM 1450 N N . GLY A 1 194 ? -9.684 -9.807 25.873 1.00 91.56 194 GLY A N 1
ATOM 1451 C CA . GLY A 1 194 ? -8.707 -9.967 24.795 1.00 91.56 194 GLY A CA 1
ATOM 1452 C C . GLY A 1 194 ? -7.251 -9.985 25.271 1.00 91.56 194 GLY A C 1
ATOM 1453 O O . GLY A 1 194 ? -6.939 -10.419 26.385 1.00 91.56 194 GLY A O 1
ATOM 1454 N N . LEU A 1 195 ? -6.354 -9.499 24.410 1.00 90.25 195 LEU A N 1
ATOM 1455 C CA . LEU A 1 195 ? -4.922 -9.394 24.705 1.00 90.25 195 LEU A CA 1
ATOM 1456 C C . LEU A 1 195 ? -4.635 -8.369 25.815 1.00 90.25 195 LEU A C 1
ATOM 1458 O O . LEU A 1 195 ? -3.752 -8.592 26.641 1.00 90.25 195 LEU A O 1
ATOM 1462 N N . ALA A 1 196 ? -5.421 -7.291 25.907 1.00 94.50 196 ALA A N 1
ATOM 1463 C CA . ALA A 1 196 ? -5.263 -6.261 26.936 1.00 94.50 196 ALA A CA 1
ATOM 1464 C C . ALA A 1 196 ? -5.419 -6.807 28.368 1.00 94.50 196 ALA A C 1
ATOM 1466 O O . ALA A 1 196 ? -4.731 -6.350 29.286 1.00 94.50 196 ALA A O 1
ATOM 1467 N N . ALA A 1 197 ? -6.280 -7.815 28.565 1.00 96.69 197 ALA A N 1
ATOM 1468 C CA . ALA A 1 197 ? -6.485 -8.479 29.855 1.00 96.69 197 ALA A CA 1
ATOM 1469 C C . ALA A 1 197 ? -5.268 -9.293 30.338 1.00 96.69 197 ALA A C 1
ATOM 1471 O O . ALA A 1 197 ? -5.166 -9.612 31.530 1.00 96.69 197 ALA A O 1
ATOM 1472 N N . LEU A 1 198 ? -4.340 -9.630 29.433 1.00 96.75 198 LEU A N 1
ATOM 1473 C CA . LEU A 1 198 ? -3.086 -10.308 29.773 1.00 96.75 198 LEU A CA 1
ATOM 1474 C C . LEU A 1 198 ? -2.091 -9.353 30.452 1.00 96.75 198 LEU A C 1
ATOM 1476 O O . LEU A 1 198 ? -1.217 -9.793 31.203 1.00 96.75 198 LEU A O 1
ATOM 1480 N N . LEU A 1 199 ? -2.257 -8.045 30.253 1.00 97.94 199 LEU A N 1
ATOM 1481 C CA . LEU A 1 199 ? -1.399 -7.001 30.801 1.00 97.94 199 LEU A CA 1
ATOM 1482 C C . LEU A 1 199 ? -1.903 -6.476 32.157 1.00 97.94 199 LEU A C 1
ATOM 1484 O O . LEU A 1 199 ? -3.073 -6.641 32.522 1.00 97.94 199 LEU A O 1
ATOM 1488 N N . PRO A 1 200 ? -1.036 -5.846 32.970 1.00 97.69 200 PRO A N 1
ATOM 1489 C CA . PRO A 1 200 ? -1.499 -5.071 34.114 1.00 97.69 200 PRO A CA 1
ATOM 1490 C C . PRO A 1 200 ? -2.265 -3.825 33.637 1.00 97.69 200 PRO A C 1
ATOM 1492 O O . PRO A 1 200 ? -1.909 -3.209 32.637 1.00 97.69 200 PRO A O 1
ATOM 1495 N N . VAL A 1 201 ? -3.300 -3.403 34.368 1.00 96.81 201 VAL A N 1
ATOM 1496 C CA . VAL A 1 201 ? -3.980 -2.127 34.080 1.00 96.81 201 VAL A CA 1
ATOM 1497 C C . VAL A 1 201 ? -3.009 -0.978 34.395 1.00 96.81 201 VAL A C 1
ATOM 1499 O O . VAL A 1 201 ? -2.513 -0.924 35.523 1.00 96.81 201 VAL A O 1
ATOM 1502 N N . PRO A 1 202 ? -2.739 -0.040 33.467 1.00 95.50 202 PRO A N 1
ATOM 1503 C CA . PRO A 1 202 ? -1.682 0.965 33.636 1.00 95.50 202 PRO A CA 1
ATOM 1504 C C . PRO A 1 202 ? -1.974 2.030 34.702 1.00 95.50 202 PRO A C 1
ATOM 1506 O O . PRO A 1 202 ? -1.080 2.776 35.090 1.00 95.50 202 PRO A O 1
ATOM 1509 N N . GLY A 1 203 ? -3.217 2.131 35.184 1.00 93.06 203 GLY A N 1
ATOM 1510 C CA . GLY A 1 203 ? -3.595 3.088 36.229 1.00 93.06 203 GLY A CA 1
ATOM 1511 C C . GLY A 1 203 ? -3.589 4.551 35.771 1.00 93.06 203 GLY A C 1
ATOM 1512 O O . GLY A 1 203 ? -3.544 5.452 36.608 1.00 93.06 203 GLY A O 1
ATOM 1513 N N . LYS A 1 204 ? -3.633 4.790 34.456 1.00 95.00 204 LYS A N 1
ATOM 1514 C CA . LYS A 1 204 ? -3.680 6.119 33.839 1.00 95.00 204 LYS A CA 1
ATOM 1515 C C . LYS A 1 204 ? -5.052 6.384 33.239 1.00 95.00 204 LYS A C 1
ATOM 1517 O O . LYS A 1 204 ? -5.703 5.470 32.747 1.00 95.00 204 LYS A O 1
ATOM 1522 N N . ALA A 1 205 ? -5.481 7.642 33.311 1.00 92.00 205 ALA A N 1
ATOM 1523 C CA . ALA A 1 205 ? -6.793 8.079 32.836 1.00 92.00 205 ALA A CA 1
ATOM 1524 C C . ALA A 1 205 ? -6.756 8.679 31.424 1.00 92.00 205 ALA A C 1
ATOM 1526 O O . ALA A 1 205 ? -7.810 8.885 30.833 1.00 92.00 205 ALA A O 1
ATOM 1527 N N . LYS A 1 206 ? -5.566 8.976 30.892 1.00 93.94 206 LYS A N 1
ATOM 1528 C CA . LYS A 1 206 ? -5.382 9.572 29.568 1.00 93.94 206 LYS A CA 1
ATOM 1529 C C . LYS A 1 206 ? -4.769 8.588 28.596 1.00 93.94 206 LYS A C 1
ATOM 1531 O O . LYS A 1 206 ? -3.864 7.840 28.969 1.00 93.94 206 LYS A O 1
ATOM 1536 N N . GLY A 1 207 ? -5.228 8.619 27.354 1.00 93.44 207 GLY A N 1
ATOM 1537 C CA . GLY A 1 207 ? -4.763 7.694 26.334 1.00 93.44 207 GLY A CA 1
ATOM 1538 C C . GLY A 1 207 ? -5.794 7.423 25.253 1.00 93.44 207 GLY A C 1
ATOM 1539 O O . GLY A 1 207 ? -6.800 8.121 25.136 1.00 93.44 207 GLY A O 1
ATOM 1540 N N . SER A 1 208 ? -5.520 6.393 24.468 1.00 90.38 208 SER A N 1
ATOM 1541 C CA . SER A 1 208 ? -6.416 5.860 23.449 1.00 90.38 208 SER A CA 1
ATOM 1542 C C . SER A 1 208 ? -6.103 4.387 23.201 1.00 90.38 208 SER A C 1
ATOM 1544 O O . SER A 1 208 ? -4.966 3.946 23.369 1.00 90.38 208 SER A O 1
ATOM 1546 N N . VAL A 1 209 ? -7.117 3.626 22.802 1.00 89.25 209 VAL A N 1
ATOM 1547 C CA . VAL A 1 209 ? -6.949 2.284 22.236 1.00 89.25 209 VAL A CA 1
ATOM 1548 C C . VAL A 1 209 ? -7.071 2.442 20.727 1.00 89.25 209 VAL A C 1
ATOM 1550 O O . VAL A 1 209 ? -8.059 2.995 20.252 1.00 89.25 209 VAL A O 1
ATOM 1553 N N . ALA A 1 210 ? -6.035 2.040 19.995 1.00 78.62 210 ALA A N 1
ATOM 1554 C CA . ALA A 1 210 ? -5.979 2.159 18.540 1.00 78.62 210 ALA A CA 1
ATOM 1555 C C . ALA A 1 210 ? -6.427 0.871 17.843 1.00 78.62 210 ALA A C 1
ATOM 1557 O O . ALA A 1 210 ? -7.031 0.936 16.780 1.00 78.62 210 ALA A O 1
ATOM 1558 N N . VAL A 1 211 ? -6.135 -0.284 18.447 1.00 76.62 211 VAL A N 1
ATOM 1559 C CA . VAL A 1 211 ? -6.541 -1.605 17.957 1.00 76.62 211 VAL A CA 1
ATOM 1560 C C . VAL A 1 211 ? -6.888 -2.468 19.163 1.00 76.62 211 VAL A C 1
ATOM 1562 O O . VAL A 1 211 ? -6.107 -2.526 20.112 1.00 76.62 211 VAL A O 1
ATOM 1565 N N . ASP A 1 212 ? -8.022 -3.159 19.128 1.00 86.50 212 ASP A N 1
ATOM 1566 C CA . ASP A 1 212 ? -8.386 -4.164 20.129 1.00 86.50 212 ASP A CA 1
ATOM 1567 C C . ASP A 1 212 ? -9.102 -5.324 19.451 1.00 86.50 212 ASP A C 1
ATOM 1569 O O . ASP A 1 212 ? -10.292 -5.274 19.157 1.00 86.50 212 ASP A O 1
ATOM 1573 N N . THR A 1 213 ? -8.328 -6.352 19.128 1.00 80.06 213 THR A N 1
ATOM 1574 C CA . THR A 1 213 ? -8.806 -7.550 18.451 1.00 80.06 213 THR A CA 1
ATOM 1575 C C . THR A 1 213 ? -8.249 -8.795 19.134 1.00 80.06 213 THR A C 1
ATOM 1577 O O . THR A 1 213 ? -7.337 -8.723 19.963 1.00 80.06 213 THR A O 1
ATOM 1580 N N . SER A 1 214 ? -8.746 -9.976 18.760 1.00 73.62 214 SER A N 1
ATOM 1581 C CA . SER A 1 214 ? -8.222 -11.239 19.297 1.00 73.62 214 SER A CA 1
ATOM 1582 C C . SER A 1 214 ? -6.757 -11.496 18.916 1.00 73.62 214 SER A C 1
ATOM 1584 O O . SER A 1 214 ? -6.049 -12.174 19.657 1.00 73.62 214 SER A O 1
ATOM 1586 N N . SER A 1 215 ? -6.296 -10.947 17.784 1.00 78.44 215 SER A N 1
ATOM 1587 C CA . SER A 1 215 ? -4.959 -11.194 17.231 1.00 78.44 215 SER A CA 1
ATOM 1588 C C . SER A 1 215 ? -3.971 -10.045 17.432 1.00 78.44 215 SER A C 1
ATOM 1590 O O . SER A 1 215 ? -2.762 -10.261 17.336 1.00 78.44 215 SER A O 1
ATOM 1592 N N . GLN A 1 216 ? -4.461 -8.842 17.733 1.00 83.12 216 GLN A N 1
ATOM 1593 C CA . GLN A 1 216 ? -3.651 -7.643 17.902 1.00 83.12 216 GLN A CA 1
ATOM 1594 C C . GLN A 1 216 ? -4.290 -6.671 18.894 1.00 83.12 216 GLN A C 1
ATOM 1596 O O . GLN A 1 216 ? -5.489 -6.413 18.836 1.00 83.12 216 GLN A O 1
ATOM 1601 N N . PHE A 1 217 ? -3.469 -6.071 19.752 1.00 84.50 217 PHE A N 1
ATOM 1602 C CA . PHE A 1 217 ? -3.884 -4.978 20.630 1.00 84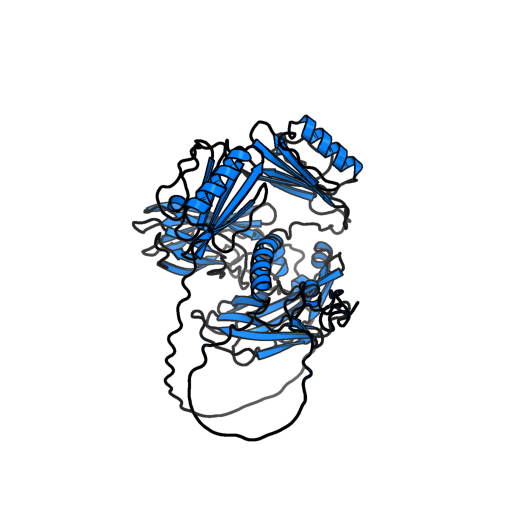.50 217 PHE A CA 1
ATOM 1603 C C . PHE A 1 217 ? -2.869 -3.839 20.567 1.00 84.50 217 PHE A C 1
ATOM 1605 O O . PHE A 1 217 ? -1.667 -4.086 20.632 1.00 84.50 217 PHE A O 1
ATOM 1612 N N . GLN A 1 218 ? -3.336 -2.599 20.434 1.00 92.12 218 GLN A N 1
ATOM 1613 C CA . GLN A 1 218 ? -2.505 -1.400 20.430 1.00 92.12 218 GLN A CA 1
ATOM 1614 C C . GLN A 1 218 ? -3.144 -0.286 21.255 1.00 92.12 218 GLN A C 1
ATOM 1616 O O . GLN A 1 218 ? -4.307 0.063 21.048 1.00 92.12 218 GLN A O 1
ATOM 1621 N N . ALA A 1 219 ? -2.367 0.336 22.138 1.00 93.00 219 ALA A N 1
ATOM 1622 C CA . ALA A 1 219 ? -2.834 1.452 22.951 1.00 93.00 219 ALA A CA 1
ATOM 1623 C C . ALA A 1 219 ? -1.736 2.488 23.207 1.00 93.00 219 ALA A C 1
ATOM 1625 O O . ALA A 1 219 ? -0.551 2.166 23.279 1.00 93.00 219 ALA A O 1
ATOM 1626 N N . TYR A 1 220 ? -2.155 3.734 23.402 1.00 94.31 220 TYR A N 1
ATOM 1627 C CA . TYR A 1 220 ? -1.325 4.843 23.859 1.00 94.31 220 TYR A CA 1
ATOM 1628 C C . TYR A 1 220 ? -1.775 5.229 25.260 1.00 94.31 220 TYR A C 1
ATOM 1630 O O . TYR A 1 220 ? -2.950 5.504 25.493 1.00 94.31 220 TYR A O 1
ATOM 1638 N N . VAL A 1 221 ? -0.839 5.273 26.197 1.00 97.19 221 VAL A N 1
ATOM 1639 C CA . VAL A 1 221 ? -1.092 5.574 27.603 1.00 97.19 221 VAL A CA 1
ATOM 1640 C C . VAL A 1 221 ? -0.349 6.855 27.956 1.00 97.19 221 VAL A C 1
ATOM 1642 O O . VAL A 1 221 ? 0.880 6.888 27.934 1.00 97.19 221 VAL A O 1
ATOM 1645 N N . GLY A 1 222 ? -1.102 7.913 28.250 1.00 95.00 222 GLY A N 1
ATOM 1646 C CA . GLY A 1 222 ? -0.569 9.221 28.626 1.00 95.00 222 GLY A CA 1
ATOM 1647 C C . GLY A 1 222 ? -0.325 9.365 30.126 1.00 95.00 222 GLY A C 1
ATOM 1648 O O . GLY A 1 222 ? -0.714 8.514 30.929 1.00 95.00 222 GLY A O 1
ATOM 1649 N N . ASP A 1 223 ? 0.295 10.485 30.501 1.00 94.88 223 ASP A N 1
ATOM 1650 C CA . ASP A 1 223 ? 0.718 10.793 31.874 1.00 94.88 223 ASP A CA 1
ATOM 1651 C C . ASP A 1 223 ? 1.578 9.663 32.494 1.00 94.88 223 ASP A C 1
ATOM 1653 O O . ASP A 1 223 ? 1.518 9.417 33.701 1.00 94.88 223 ASP A O 1
ATOM 1657 N N . MET A 1 224 ? 2.344 8.951 31.665 1.00 94.88 224 MET A N 1
ATOM 1658 C CA . MET A 1 224 ? 3.227 7.847 32.037 1.00 94.88 224 MET A CA 1
ATOM 1659 C C . MET A 1 224 ? 4.676 8.335 32.052 1.00 94.88 224 MET A C 1
ATOM 1661 O O . MET A 1 224 ? 5.245 8.523 30.984 1.00 94.88 224 MET A O 1
ATOM 1665 N N . SER A 1 225 ? 5.285 8.553 33.221 1.00 94.62 225 SER A N 1
ATOM 1666 C CA . SER A 1 225 ? 6.707 8.940 33.277 1.00 94.62 225 SER A CA 1
ATOM 1667 C C . SER A 1 225 ? 7.629 7.793 32.846 1.00 94.62 225 SER A C 1
ATOM 1669 O O . SER A 1 225 ? 7.221 6.630 32.827 1.00 94.62 225 SER A O 1
ATOM 1671 N N . GLU A 1 226 ? 8.900 8.082 32.555 1.00 92.31 226 GLU A N 1
ATOM 1672 C CA . GLU A 1 226 ? 9.895 7.042 32.244 1.00 92.31 226 GLU A CA 1
ATOM 1673 C C . GLU A 1 226 ? 10.047 6.002 33.368 1.00 92.31 226 GLU A C 1
ATOM 1675 O O . GLU A 1 226 ? 10.214 4.809 33.113 1.00 92.31 226 GLU A O 1
ATOM 1680 N N . GLU A 1 227 ? 9.990 6.425 34.633 1.00 94.69 227 GLU A N 1
ATOM 1681 C CA . GLU A 1 227 ? 10.056 5.512 35.779 1.00 94.69 227 GLU A CA 1
ATOM 1682 C C . GLU A 1 227 ? 8.808 4.635 35.892 1.00 94.69 227 GLU A C 1
ATOM 1684 O O . GLU A 1 227 ? 8.899 3.460 36.261 1.00 94.69 227 GLU A O 1
ATOM 1689 N N . GLU A 1 228 ? 7.641 5.192 35.576 1.00 97.25 228 GLU A N 1
ATOM 1690 C CA . GLU A 1 228 ? 6.382 4.452 35.576 1.00 97.25 228 GLU A CA 1
ATOM 1691 C C . GLU A 1 228 ? 6.313 3.475 34.400 1.00 97.25 228 GLU A C 1
ATOM 1693 O O . GLU A 1 228 ? 5.873 2.347 34.595 1.00 97.25 228 GLU A O 1
ATOM 1698 N N . PHE A 1 229 ? 6.844 3.848 33.231 1.00 97.12 229 PHE A N 1
ATOM 1699 C CA . PHE A 1 229 ? 7.050 2.947 32.096 1.00 97.12 229 PHE A CA 1
ATOM 1700 C C . PHE A 1 229 ? 7.923 1.748 32.487 1.00 97.12 229 PHE A C 1
ATOM 1702 O O . PHE A 1 229 ? 7.521 0.603 32.284 1.00 97.12 229 PHE A O 1
ATOM 1709 N N . LYS A 1 230 ? 9.079 1.990 33.121 1.00 95.50 230 LYS A N 1
ATOM 1710 C CA . LYS A 1 230 ? 9.973 0.918 33.601 1.00 95.50 230 LYS A CA 1
ATOM 1711 C C . LYS A 1 230 ? 9.265 0.011 34.609 1.00 95.50 230 LYS A C 1
ATOM 1713 O O . LYS A 1 230 ? 9.312 -1.208 34.487 1.00 95.50 230 LYS A O 1
ATOM 1718 N N . SER A 1 231 ? 8.531 0.608 35.548 1.00 97.06 231 SER A N 1
ATOM 1719 C CA . SER A 1 231 ? 7.733 -0.138 36.530 1.00 97.06 231 SER A CA 1
ATOM 1720 C C . SER A 1 231 ? 6.609 -0.952 35.875 1.00 97.06 231 SER A C 1
ATOM 1722 O O . SER A 1 231 ? 6.265 -2.034 36.348 1.00 97.06 231 SER A O 1
ATOM 1724 N N . TYR A 1 232 ? 6.024 -0.448 34.788 1.00 98.06 232 TYR A N 1
ATOM 1725 C CA . TYR A 1 232 ? 4.990 -1.143 34.031 1.00 98.06 232 TYR A CA 1
ATOM 1726 C C . TYR A 1 232 ? 5.562 -2.320 33.232 1.00 98.06 232 TYR A C 1
ATOM 1728 O O . TYR A 1 232 ? 4.959 -3.393 33.223 1.00 98.06 232 TYR A O 1
ATOM 1736 N N . ALA A 1 233 ? 6.746 -2.165 32.632 1.00 97.44 233 ALA A N 1
ATOM 1737 C CA . ALA A 1 233 ? 7.471 -3.264 31.996 1.00 97.44 233 ALA A CA 1
ATOM 1738 C C . ALA A 1 233 ? 7.798 -4.382 33.005 1.00 97.44 233 ALA A C 1
ATOM 1740 O O . ALA A 1 233 ? 7.540 -5.554 32.724 1.00 97.44 233 ALA A O 1
ATOM 1741 N N . ASP A 1 234 ? 8.246 -4.030 34.216 1.00 96.81 234 ASP A N 1
ATOM 1742 C CA . ASP A 1 234 ? 8.445 -4.993 35.310 1.00 96.81 234 ASP A CA 1
ATOM 1743 C C . ASP A 1 234 ? 7.142 -5.723 35.678 1.00 96.81 234 ASP A C 1
ATOM 1745 O O . ASP A 1 234 ? 7.115 -6.948 35.803 1.00 96.81 234 ASP A O 1
ATOM 1749 N N . ALA A 1 235 ? 6.026 -4.996 35.770 1.00 98.00 235 ALA A N 1
ATOM 1750 C CA . ALA A 1 235 ? 4.720 -5.595 36.033 1.00 98.00 235 ALA A CA 1
ATOM 1751 C C . ALA A 1 235 ? 4.240 -6.519 34.893 1.00 98.00 235 ALA A C 1
ATOM 1753 O O . ALA A 1 235 ? 3.515 -7.484 35.147 1.00 98.00 235 ALA A O 1
ATOM 1754 N N . CYS A 1 236 ? 4.636 -6.256 33.643 1.00 97.81 236 CYS A N 1
ATOM 1755 C CA . CYS A 1 236 ? 4.371 -7.148 32.511 1.00 97.81 236 CYS A CA 1
ATOM 1756 C C . CYS A 1 236 ? 5.212 -8.431 32.595 1.00 97.81 236 CYS A C 1
ATOM 1758 O O . CYS A 1 236 ? 4.694 -9.520 32.336 1.00 97.81 236 CYS A O 1
ATOM 1760 N N . MET A 1 237 ? 6.470 -8.340 33.037 1.00 96.00 237 MET A N 1
ATOM 1761 C CA . MET A 1 237 ? 7.280 -9.528 33.333 1.00 96.00 237 MET A CA 1
ATOM 1762 C C . MET A 1 237 ? 6.645 -10.375 34.444 1.00 96.00 237 MET A C 1
ATOM 1764 O O . MET A 1 237 ? 6.522 -11.591 34.292 1.00 96.00 237 MET A O 1
ATOM 1768 N N . ASP A 1 238 ? 6.141 -9.745 35.510 1.00 97.00 238 ASP A N 1
ATOM 1769 C CA . ASP A 1 238 ? 5.406 -10.432 36.585 1.00 97.00 238 ASP A CA 1
ATOM 1770 C C . ASP A 1 238 ? 4.111 -11.110 36.091 1.00 97.00 238 ASP A C 1
ATOM 1772 O O . ASP A 1 238 ? 3.641 -12.083 36.691 1.00 97.00 238 ASP A O 1
ATOM 1776 N N . LYS A 1 239 ? 3.537 -10.627 34.980 1.00 96.69 239 LYS A N 1
ATOM 1777 C CA . LYS A 1 239 ? 2.382 -11.229 34.292 1.00 96.69 239 LYS A CA 1
ATOM 1778 C C . LYS A 1 239 ? 2.734 -12.402 33.376 1.00 96.69 239 LYS A C 1
ATOM 1780 O O . LYS A 1 239 ? 1.821 -13.083 32.917 1.00 96.69 239 LYS A O 1
ATOM 1785 N N . GLY A 1 240 ? 4.018 -12.690 33.171 1.00 96.75 240 GLY A N 1
ATOM 1786 C CA . GLY A 1 240 ? 4.488 -13.864 32.434 1.00 96.75 240 GLY A CA 1
ATOM 1787 C C . GLY A 1 240 ? 5.183 -13.563 31.108 1.00 96.75 240 GLY A C 1
ATOM 1788 O O . GLY A 1 240 ? 5.685 -14.503 30.491 1.00 96.75 240 GLY A O 1
ATOM 1789 N N . PHE A 1 241 ? 5.284 -12.292 30.703 1.00 97.19 241 PHE A N 1
ATOM 1790 C CA . PHE A 1 241 ? 6.030 -11.865 29.514 1.00 97.19 241 PHE A CA 1
ATOM 1791 C C . PHE A 1 241 ? 7.535 -11.897 29.793 1.00 97.19 241 PHE A C 1
ATOM 1793 O O . PHE A 1 241 ? 8.150 -10.897 30.149 1.00 97.19 241 PHE A O 1
ATOM 1800 N N . THR A 1 242 ? 8.116 -13.092 29.714 1.00 96.38 242 THR A N 1
ATOM 1801 C CA . THR A 1 242 ? 9.500 -13.375 30.136 1.00 96.38 242 THR A CA 1
ATOM 1802 C C . THR A 1 242 ? 10.299 -14.160 29.098 1.00 96.38 242 THR A C 1
ATOM 1804 O O . THR A 1 242 ? 11.501 -14.374 29.279 1.00 96.38 242 THR A O 1
ATOM 1807 N N . VAL A 1 243 ? 9.654 -14.597 28.015 1.00 90.88 243 VAL A N 1
ATOM 1808 C CA . VAL A 1 243 ? 10.275 -15.369 26.936 1.00 90.88 243 VAL A CA 1
ATOM 1809 C C . VAL A 1 243 ? 10.884 -14.409 25.917 1.00 90.88 243 VAL A C 1
ATOM 1811 O O . VAL A 1 243 ? 10.300 -13.373 25.623 1.00 90.88 243 VAL A O 1
ATOM 1814 N N . ASP A 1 244 ? 12.090 -14.728 25.435 1.00 89.56 244 ASP A N 1
ATOM 1815 C CA . ASP A 1 244 ? 12.827 -13.975 24.406 1.00 89.56 244 ASP A CA 1
ATOM 1816 C C . ASP A 1 244 ? 12.856 -12.448 24.607 1.00 89.56 244 ASP A C 1
ATOM 1818 O O . ASP A 1 244 ? 12.892 -11.668 23.654 1.00 89.56 244 ASP A O 1
ATOM 1822 N N . TYR A 1 245 ? 12.891 -12.016 25.873 1.00 89.44 245 TYR A N 1
ATOM 1823 C CA . TYR A 1 245 ? 12.763 -10.605 26.196 1.00 89.44 245 TYR A CA 1
ATOM 1824 C C . TYR A 1 245 ? 13.996 -9.780 25.797 1.00 89.44 245 TYR A C 1
ATOM 1826 O O . TYR A 1 245 ? 15.146 -10.221 25.888 1.00 89.44 245 TYR A O 1
ATOM 1834 N N . SER A 1 246 ? 13.743 -8.533 25.411 1.00 88.81 246 SER A N 1
ATOM 1835 C CA . SER A 1 246 ? 14.744 -7.499 25.161 1.00 88.81 246 SER A CA 1
ATOM 1836 C C . SER A 1 246 ? 14.234 -6.174 25.703 1.00 88.81 246 SER A C 1
ATOM 1838 O O . SER A 1 246 ? 13.107 -5.788 25.408 1.00 88.81 246 SER A O 1
ATOM 1840 N N . SER A 1 247 ? 15.056 -5.461 26.468 1.00 90.56 247 SER A N 1
ATOM 1841 C CA . SER A 1 247 ? 14.667 -4.206 27.114 1.00 90.56 247 SER A CA 1
ATOM 1842 C C . SER A 1 247 ? 15.802 -3.188 27.126 1.00 90.56 247 SER A C 1
ATOM 1844 O O . SER A 1 247 ? 16.956 -3.561 27.356 1.00 90.56 247 SER A O 1
ATOM 1846 N N . ASP A 1 248 ? 15.464 -1.913 26.982 1.00 89.94 248 ASP A N 1
ATOM 1847 C CA . ASP A 1 248 ? 16.336 -0.768 27.237 1.00 89.94 248 ASP A CA 1
ATOM 1848 C C . ASP A 1 248 ? 15.581 0.332 28.014 1.00 89.94 248 ASP A C 1
ATOM 1850 O O . ASP A 1 248 ? 14.609 0.052 28.715 1.00 89.94 248 ASP A O 1
ATOM 1854 N N . GLU A 1 249 ? 16.059 1.579 27.973 1.00 88.19 249 GLU A N 1
ATOM 1855 C CA . GLU A 1 249 ? 15.437 2.691 28.699 1.00 88.19 249 GLU A CA 1
ATOM 1856 C C . GLU A 1 249 ? 14.076 3.121 28.138 1.00 88.19 249 GLU A C 1
ATOM 1858 O O . GLU A 1 249 ? 13.261 3.635 28.905 1.00 88.19 249 GLU A O 1
ATOM 1863 N N . LYS A 1 250 ? 13.834 2.912 26.840 1.00 89.06 250 LYS A N 1
ATOM 1864 C CA . LYS A 1 250 ? 12.634 3.352 26.118 1.00 89.06 250 LYS A CA 1
ATOM 1865 C C . LYS A 1 250 ? 11.842 2.206 25.506 1.00 89.06 250 LYS A C 1
ATOM 1867 O O . LYS A 1 250 ? 10.811 2.450 24.894 1.00 89.06 250 LYS A O 1
ATOM 1872 N N . TYR A 1 251 ? 12.291 0.970 25.638 1.00 92.81 251 TYR A N 1
ATOM 1873 C CA . TYR A 1 251 ? 11.681 -0.154 24.954 1.00 92.81 251 TYR A CA 1
ATOM 1874 C C . TYR A 1 251 ? 11.705 -1.417 25.807 1.00 92.81 251 TYR A C 1
ATOM 1876 O O . TYR A 1 251 ? 12.669 -1.700 26.517 1.00 92.81 251 TYR A O 1
ATOM 1884 N N . PHE A 1 252 ? 10.648 -2.214 25.691 1.00 94.81 252 PHE A N 1
ATOM 1885 C CA . PHE A 1 252 ? 10.578 -3.567 26.223 1.00 94.81 252 PHE A CA 1
ATOM 1886 C C . PHE A 1 252 ? 9.840 -4.462 25.228 1.00 94.81 252 PHE A C 1
ATOM 1888 O O . PHE A 1 252 ? 8.759 -4.122 24.762 1.00 94.81 252 PHE A O 1
ATOM 1895 N N . THR A 1 253 ? 10.396 -5.631 24.934 1.00 93.25 253 THR A N 1
ATOM 1896 C CA . THR A 1 253 ? 9.687 -6.721 24.258 1.00 93.25 253 THR A CA 1
ATOM 1897 C C . THR A 1 253 ? 9.861 -8.011 25.000 1.00 93.25 253 THR A C 1
ATOM 1899 O O . THR A 1 253 ? 10.925 -8.228 25.573 1.00 93.25 253 THR A O 1
ATOM 1902 N N . ALA A 1 254 ? 8.843 -8.857 24.946 1.00 93.12 254 ALA A N 1
ATOM 1903 C CA . ALA A 1 254 ? 8.880 -10.223 25.433 1.00 93.12 254 ALA A CA 1
ATOM 1904 C C . ALA A 1 254 ? 7.669 -10.993 24.907 1.00 93.12 254 ALA A C 1
ATOM 1906 O O . ALA A 1 254 ? 6.631 -10.396 24.623 1.00 93.12 254 ALA A O 1
ATOM 1907 N N . ASP A 1 255 ? 7.782 -12.313 24.888 1.00 93.56 255 ASP A N 1
ATOM 1908 C CA . ASP A 1 255 ? 6.657 -13.212 24.681 1.00 93.56 255 ASP A CA 1
ATOM 1909 C C . ASP A 1 255 ? 6.185 -13.797 26.022 1.00 93.56 255 ASP A C 1
ATOM 1911 O O . ASP A 1 255 ? 6.952 -13.919 26.992 1.00 93.56 255 ASP A O 1
ATOM 1915 N N . ASP A 1 256 ? 4.911 -14.173 26.091 1.00 95.19 256 ASP A N 1
ATOM 1916 C CA . ASP A 1 256 ? 4.402 -15.028 27.162 1.00 95.19 256 ASP A CA 1
ATOM 1917 C C . ASP A 1 256 ? 4.615 -16.524 26.853 1.00 95.19 256 ASP A C 1
ATOM 1919 O O . ASP A 1 256 ? 5.110 -16.923 25.799 1.00 95.19 256 ASP A O 1
ATOM 1923 N N . ALA A 1 257 ? 4.241 -17.395 27.794 1.00 92.81 257 ALA A N 1
ATOM 1924 C CA . ALA A 1 257 ? 4.391 -18.842 27.628 1.00 92.81 257 ALA A CA 1
ATOM 1925 C C . ALA A 1 257 ? 3.487 -19.453 26.538 1.00 92.81 257 ALA A C 1
ATOM 1927 O O . ALA A 1 257 ? 3.696 -20.608 26.166 1.00 92.81 257 ALA A O 1
ATOM 1928 N N . MET A 1 258 ? 2.474 -18.717 26.072 1.00 89.56 258 MET A N 1
ATOM 1929 C CA . MET A 1 258 ? 1.576 -19.129 24.993 1.00 89.56 258 MET A CA 1
ATOM 1930 C C . MET A 1 258 ? 2.081 -18.646 23.626 1.00 89.56 258 MET A C 1
ATOM 1932 O O . MET A 1 258 ? 1.586 -19.118 22.612 1.00 89.56 258 MET A O 1
ATOM 1936 N N . GLY A 1 259 ? 3.105 -17.786 23.590 1.00 87.38 259 GLY A N 1
ATOM 1937 C CA . GLY A 1 259 ? 3.684 -17.229 22.369 1.00 87.38 259 GLY A CA 1
ATOM 1938 C C . GLY A 1 259 ? 3.043 -15.911 21.934 1.00 87.38 259 GLY A C 1
ATOM 1939 O O . GLY A 1 259 ? 3.237 -15.504 20.791 1.00 87.38 259 GLY A O 1
ATOM 1940 N N . ASN A 1 260 ? 2.266 -15.257 22.803 1.00 89.56 260 ASN A N 1
ATOM 1941 C CA . ASN A 1 260 ? 1.781 -13.908 22.530 1.00 89.56 260 ASN A CA 1
ATOM 1942 C C . ASN A 1 260 ? 2.935 -12.926 22.712 1.00 89.56 260 ASN A C 1
ATOM 1944 O O . ASN A 1 260 ? 3.573 -12.919 23.767 1.00 89.56 260 ASN A O 1
ATOM 1948 N N . SER A 1 261 ? 3.165 -12.074 21.720 1.00 92.81 261 SER A N 1
ATOM 1949 C CA . SER A 1 261 ? 4.252 -11.099 21.732 1.00 92.81 261 SER A CA 1
ATOM 1950 C C . SER A 1 261 ? 3.780 -9.755 22.258 1.00 92.81 261 SER A C 1
ATOM 1952 O O . SER A 1 261 ? 2.770 -9.229 21.796 1.00 92.81 261 SER A O 1
ATOM 1954 N N . LEU A 1 262 ? 4.538 -9.167 23.181 1.00 97.44 262 LEU A N 1
ATOM 1955 C CA . LEU A 1 262 ? 4.340 -7.828 23.729 1.00 97.44 262 LEU A CA 1
ATOM 1956 C C . LEU A 1 262 ? 5.507 -6.925 23.338 1.00 97.44 262 LEU A C 1
ATOM 1958 O O . LEU A 1 262 ? 6.662 -7.295 23.525 1.00 97.44 262 LEU A O 1
ATOM 1962 N N . ARG A 1 263 ? 5.192 -5.709 22.888 1.00 96.19 263 ARG A N 1
ATOM 1963 C CA . ARG A 1 263 ? 6.097 -4.573 22.716 1.00 96.19 263 ARG A CA 1
ATOM 1964 C C . ARG A 1 263 ? 5.564 -3.366 23.483 1.00 96.19 263 ARG A C 1
ATOM 1966 O O . ARG A 1 263 ? 4.419 -2.962 23.304 1.00 96.19 263 ARG A O 1
ATOM 1973 N N . LEU A 1 264 ? 6.426 -2.765 24.287 1.00 97.12 264 LEU A N 1
ATOM 1974 C CA . LEU A 1 264 ? 6.224 -1.493 24.962 1.00 97.12 264 LEU A CA 1
ATOM 1975 C C . LEU A 1 264 ? 7.274 -0.503 24.461 1.00 97.12 264 LEU A C 1
ATOM 1977 O O . LEU A 1 264 ? 8.444 -0.861 24.318 1.00 97.12 264 LEU A O 1
ATOM 1981 N N . GLU A 1 265 ? 6.873 0.741 24.227 1.00 94.19 265 GLU A N 1
ATOM 1982 C CA . GLU A 1 265 ? 7.776 1.812 23.807 1.00 94.19 265 GLU A CA 1
ATOM 1983 C C . GLU A 1 265 ? 7.433 3.129 24.505 1.00 94.19 265 GLU A C 1
ATOM 1985 O O . GLU A 1 265 ? 6.275 3.534 24.554 1.00 94.19 265 GLU A O 1
ATOM 1990 N N . TYR A 1 266 ? 8.438 3.815 25.032 1.00 94.06 266 TYR A N 1
ATOM 1991 C CA . TYR A 1 266 ? 8.324 5.158 25.570 1.00 94.06 266 TYR A CA 1
ATOM 1992 C C . TYR A 1 266 ? 8.615 6.172 24.461 1.00 94.06 266 TYR A C 1
ATOM 1994 O O . TYR A 1 266 ? 9.749 6.292 23.996 1.00 94.06 266 TYR A O 1
ATOM 2002 N N . GLN A 1 267 ? 7.587 6.907 24.037 1.00 87.38 267 GLN A N 1
ATOM 2003 C CA . GLN A 1 267 ? 7.646 7.777 22.854 1.00 87.38 267 GLN A CA 1
ATOM 2004 C C . GLN A 1 267 ? 8.018 9.233 23.180 1.00 87.38 267 GLN A C 1
ATOM 2006 O O . GLN A 1 267 ? 8.119 10.060 22.274 1.00 87.38 267 GLN A O 1
ATOM 2011 N N . GLY A 1 268 ? 8.245 9.558 24.456 1.00 88.12 268 GLY A N 1
ATOM 2012 C CA . GLY A 1 268 ? 8.344 10.938 24.937 1.00 88.12 268 GLY A CA 1
ATOM 2013 C C . GLY A 1 268 ? 6.972 11.531 25.266 1.00 88.12 268 GLY A C 1
ATOM 2014 O O . GLY A 1 268 ? 5.942 10.869 25.135 1.00 88.12 268 GLY A O 1
ATOM 2015 N N . PHE A 1 269 ? 6.954 12.759 25.779 1.00 93.12 269 PHE A N 1
ATOM 2016 C CA . PHE A 1 269 ? 5.764 13.456 26.274 1.00 93.12 269 PHE A CA 1
ATOM 2017 C C . PHE A 1 269 ? 4.959 12.622 27.288 1.00 93.12 269 PHE A C 1
ATOM 2019 O O . PHE A 1 269 ? 3.728 12.587 27.263 1.00 93.12 269 PHE A O 1
ATOM 2026 N N . ASN A 1 270 ? 5.662 11.898 28.168 1.00 94.44 270 ASN A N 1
ATOM 2027 C CA . ASN A 1 270 ? 5.076 10.958 29.128 1.00 94.44 270 ASN A CA 1
ATOM 2028 C C . ASN A 1 270 ? 4.073 9.976 28.484 1.00 94.44 270 ASN A C 1
ATOM 2030 O O . ASN A 1 270 ? 2.984 9.745 29.019 1.00 94.44 270 ASN A O 1
ATOM 2034 N N . THR A 1 271 ? 4.403 9.454 27.298 1.00 94.75 271 THR A N 1
ATOM 2035 C CA . THR A 1 271 ? 3.541 8.541 26.541 1.00 94.75 271 THR A CA 1
ATOM 2036 C C . THR A 1 271 ? 4.191 7.171 26.399 1.00 94.75 271 THR A C 1
ATOM 2038 O O . THR A 1 271 ? 5.285 7.035 25.851 1.00 94.75 271 THR A O 1
ATOM 2041 N N . MET A 1 272 ? 3.476 6.144 26.855 1.00 96.75 272 MET A N 1
ATOM 2042 C CA . MET A 1 272 ? 3.800 4.744 26.598 1.00 96.75 272 MET A CA 1
ATOM 2043 C C . MET A 1 272 ? 2.906 4.204 25.484 1.00 96.75 272 MET A C 1
ATOM 2045 O O . MET A 1 272 ? 1.683 4.270 25.573 1.00 96.75 272 MET A O 1
ATOM 2049 N N . TYR A 1 273 ? 3.522 3.625 24.465 1.00 95.69 273 TYR A N 1
ATOM 2050 C CA . TYR A 1 273 ? 2.868 2.827 23.443 1.00 95.69 273 TYR A CA 1
ATOM 2051 C C . TYR A 1 273 ? 2.930 1.345 23.816 1.00 95.69 273 TYR A C 1
ATOM 2053 O O . TYR A 1 273 ? 3.974 0.840 24.228 1.00 95.69 273 TYR A O 1
ATOM 2061 N N . VAL A 1 274 ? 1.802 0.659 23.670 1.00 97.44 274 VAL A N 1
ATOM 2062 C CA . VAL A 1 274 ? 1.629 -0.772 23.917 1.00 97.44 274 VAL A CA 1
ATOM 2063 C C . VAL A 1 274 ? 1.204 -1.418 22.611 1.00 97.44 274 VAL A C 1
ATOM 2065 O O . VAL A 1 274 ? 0.271 -0.939 21.979 1.00 97.44 274 VAL A O 1
ATOM 2068 N N . SER A 1 275 ? 1.860 -2.506 22.222 1.00 94.81 275 SER A N 1
ATOM 2069 C CA . SER A 1 275 ? 1.505 -3.320 21.062 1.00 94.81 275 SER A CA 1
ATOM 2070 C C . SER A 1 275 ? 1.618 -4.792 21.422 1.00 94.81 275 SER A C 1
ATOM 2072 O O . SER A 1 275 ? 2.646 -5.228 21.930 1.00 94.81 275 SER A O 1
ATOM 2074 N N . MET A 1 276 ? 0.594 -5.573 21.108 1.00 93.50 276 MET A N 1
ATOM 2075 C CA . MET A 1 276 ? 0.586 -7.018 21.283 1.00 93.50 276 MET A CA 1
ATOM 2076 C C . MET A 1 276 ? 0.129 -7.736 20.026 1.00 93.50 276 MET A C 1
ATOM 2078 O O . MET A 1 276 ? -0.698 -7.204 19.287 1.00 93.50 276 MET A O 1
ATOM 2082 N N . TYR A 1 277 ? 0.629 -8.954 19.843 1.00 84.75 277 TYR A N 1
ATOM 2083 C CA . TYR A 1 277 ? 0.176 -9.897 18.827 1.00 84.75 277 TYR A CA 1
ATOM 2084 C C . TYR A 1 277 ? -0.067 -11.267 19.455 1.00 84.75 277 TYR A C 1
ATOM 2086 O O . TYR A 1 277 ? 0.723 -11.712 20.289 1.00 84.75 277 TYR A O 1
ATOM 2094 N N . ALA A 1 278 ? -1.145 -11.935 19.053 1.00 85.00 278 ALA A N 1
ATOM 2095 C CA . ALA A 1 278 ? -1.424 -13.295 19.493 1.00 85.00 278 ALA A CA 1
ATOM 2096 C C . ALA A 1 278 ? -0.475 -14.304 18.827 1.00 85.00 278 ALA A C 1
ATOM 2098 O O . ALA A 1 278 ? -0.030 -14.101 17.692 1.00 85.00 278 ALA A O 1
ATOM 2099 N N . SER A 1 279 ? -0.206 -15.421 19.503 1.00 83.06 279 SER A N 1
ATOM 2100 C CA . SER A 1 279 ? 0.498 -16.554 18.894 1.00 83.06 279 SER A CA 1
ATOM 2101 C C . SER A 1 279 ? -0.303 -17.113 17.713 1.00 83.06 279 SER A C 1
ATOM 2103 O O . SER A 1 279 ? -1.489 -17.410 17.865 1.00 83.06 279 SER A O 1
ATOM 2105 N N . ARG A 1 280 ? 0.329 -17.316 16.552 1.00 65.06 280 ARG A N 1
ATOM 2106 C CA . ARG A 1 280 ? -0.296 -18.044 15.436 1.00 65.06 280 ARG A CA 1
ATOM 2107 C C . ARG A 1 280 ? -0.295 -19.542 15.745 1.00 65.06 280 ARG A C 1
ATOM 2109 O O . ARG A 1 280 ? 0.772 -20.100 15.991 1.00 65.06 280 ARG A O 1
ATOM 2116 N N . GLU A 1 281 ? -1.460 -20.188 15.719 1.00 42.78 281 GLU A N 1
ATOM 2117 C CA . GLU A 1 281 ? -1.534 -21.652 15.730 1.00 42.78 281 GLU A CA 1
ATOM 2118 C C . GLU A 1 281 ? -0.960 -22.179 14.400 1.00 42.78 281 GLU A C 1
ATOM 2120 O O . GLU A 1 281 ? -1.390 -21.773 13.320 1.00 42.78 281 GLU A O 1
ATOM 2125 N N . GLU A 1 282 ? 0.077 -23.019 14.464 1.00 34.75 282 GLU A N 1
ATOM 2126 C CA . GLU A 1 282 ? 0.577 -23.762 13.303 1.00 34.75 282 GLU A CA 1
ATOM 2127 C C . GLU A 1 282 ? -0.367 -24.951 13.066 1.00 34.75 282 GLU A C 1
ATOM 2129 O O . GLU A 1 282 ? -0.316 -25.938 13.802 1.00 34.75 282 GLU A O 1
ATOM 2134 N N . ASP A 1 283 ? -1.234 -24.869 12.056 1.00 31.27 283 ASP A N 1
ATOM 2135 C CA . ASP A 1 283 ? -2.032 -26.016 11.622 1.00 31.27 283 ASP A CA 1
ATOM 2136 C C . ASP A 1 283 ? -1.108 -27.116 11.063 1.00 31.27 283 ASP A C 1
ATOM 2138 O O . ASP A 1 283 ? -0.469 -26.969 10.018 1.00 31.27 283 ASP A O 1
ATOM 2142 N N . GLU A 1 284 ? -1.018 -28.243 11.776 1.00 30.05 284 GLU A N 1
ATOM 2143 C CA . GLU A 1 284 ? -0.312 -29.446 11.332 1.00 30.05 284 GLU A CA 1
ATOM 2144 C C . GLU A 1 284 ? -1.035 -30.076 10.122 1.00 30.05 284 GLU A C 1
ATOM 2146 O O . GLU A 1 284 ? -2.098 -30.687 10.248 1.00 30.05 284 GLU A O 1
ATOM 2151 N N . GLU A 1 285 ? -0.428 -29.956 8.936 1.00 32.12 285 GLU A N 1
ATOM 2152 C CA . GLU A 1 285 ? -0.877 -30.579 7.686 1.00 32.12 285 GLU A CA 1
ATOM 2153 C C . GLU A 1 285 ? -1.038 -32.108 7.812 1.00 32.12 285 GLU A C 1
ATOM 2155 O O . GLU A 1 285 ? -0.076 -32.884 7.870 1.00 32.12 285 GLU A O 1
ATOM 2160 N N . GLY A 1 286 ? -2.292 -32.560 7.776 1.00 27.16 286 GLY A N 1
ATOM 2161 C CA . GLY A 1 286 ? -2.666 -33.953 7.566 1.00 27.16 286 GLY A CA 1
ATOM 2162 C C . GLY A 1 286 ? -2.459 -34.372 6.110 1.00 27.16 286 GLY A C 1
ATOM 2163 O O . GLY A 1 286 ? -3.267 -34.074 5.234 1.00 27.16 286 GLY A O 1
ATOM 2164 N N . VAL A 1 287 ? -1.378 -35.107 5.866 1.00 29.95 287 VAL A N 1
ATOM 2165 C CA . VAL A 1 287 ? -1.094 -35.834 4.622 1.00 29.95 287 VAL A CA 1
ATOM 2166 C C . VAL A 1 287 ? -2.134 -36.934 4.404 1.00 29.95 287 VAL A C 1
ATOM 2168 O O . VAL A 1 287 ? -2.181 -37.877 5.186 1.00 29.95 287 VAL A O 1
ATOM 2171 N N . ASP A 1 288 ? -2.874 -36.886 3.295 1.00 25.09 288 ASP A N 1
ATOM 2172 C CA . ASP A 1 288 ? -3.424 -38.094 2.674 1.00 25.09 288 ASP A CA 1
ATOM 2173 C C . ASP A 1 288 ? -3.466 -37.961 1.146 1.00 25.09 288 ASP A C 1
ATOM 2175 O O . ASP A 1 288 ? -4.305 -37.293 0.541 1.00 25.09 288 ASP A O 1
ATOM 2179 N N . ALA A 1 289 ? -2.515 -38.646 0.512 1.00 25.92 289 ALA A N 1
ATOM 2180 C CA . ALA A 1 289 ? -2.476 -38.891 -0.916 1.00 25.92 289 ALA A CA 1
ATOM 2181 C C . ALA A 1 289 ? -3.203 -40.205 -1.237 1.00 25.92 289 ALA A C 1
ATOM 2183 O O . ALA A 1 289 ? -2.810 -41.268 -0.757 1.00 25.92 289 ALA A O 1
ATOM 2184 N N . ALA A 1 290 ? -4.184 -40.161 -2.141 1.00 24.70 290 ALA A N 1
ATOM 2185 C CA . ALA A 1 290 ? -4.644 -41.344 -2.865 1.00 24.70 290 ALA A CA 1
ATOM 2186 C C . ALA A 1 290 ? -5.142 -40.986 -4.276 1.00 24.70 290 ALA A C 1
ATOM 2188 O O . ALA A 1 290 ? -6.302 -40.662 -4.502 1.00 24.70 290 ALA A O 1
ATOM 2189 N N . SER A 1 291 ? -4.199 -41.067 -5.216 1.00 25.72 291 SER A N 1
ATOM 2190 C CA . SER A 1 291 ? -4.314 -41.635 -6.567 1.00 25.72 291 SER A CA 1
ATOM 2191 C C . SER A 1 291 ? -5.700 -41.765 -7.223 1.00 25.72 291 SER A C 1
ATOM 2193 O O . SER A 1 291 ? -6.506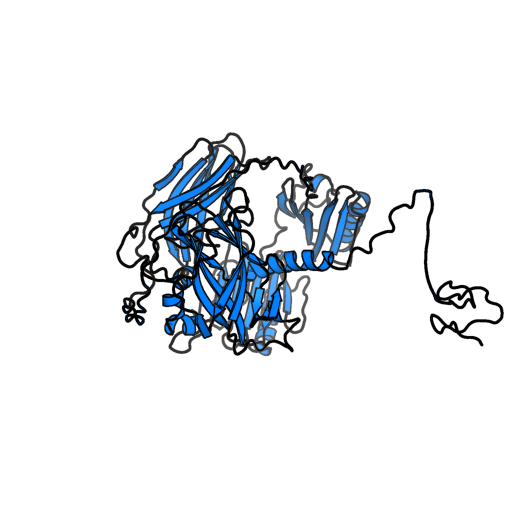 -42.603 -6.819 1.00 25.72 291 SER A O 1
ATOM 2195 N N . ASN A 1 292 ? -5.833 -41.188 -8.421 1.00 25.66 292 ASN A N 1
ATOM 2196 C CA . ASN A 1 292 ? -6.123 -42.024 -9.587 1.00 25.66 292 ASN A CA 1
ATOM 2197 C C . ASN A 1 292 ? -5.601 -41.406 -10.891 1.00 25.66 292 ASN A C 1
ATOM 2199 O O . ASN A 1 292 ? -5.849 -40.243 -11.192 1.00 25.66 292 ASN A O 1
ATOM 2203 N N . ALA A 1 293 ? -4.877 -42.223 -11.650 1.00 24.36 293 ALA A N 1
ATOM 2204 C CA . ALA A 1 293 ? -4.357 -41.934 -12.978 1.00 24.36 293 ALA A CA 1
ATOM 2205 C C . ALA A 1 293 ? -5.206 -42.641 -14.044 1.00 24.36 293 ALA A C 1
ATOM 2207 O O . ALA A 1 293 ? -5.648 -43.766 -13.813 1.00 24.36 293 ALA A O 1
ATOM 2208 N N . SER A 1 294 ? -5.369 -42.001 -15.206 1.00 24.88 294 SER A N 1
ATOM 2209 C CA . SER A 1 294 ? -5.529 -42.560 -16.571 1.00 24.88 294 SER A CA 1
ATOM 2210 C C . SER A 1 294 ? -5.589 -41.341 -17.519 1.00 24.88 294 SER A C 1
ATOM 2212 O O . SER A 1 294 ? -6.463 -40.504 -17.330 1.00 24.88 294 SER A O 1
ATOM 2214 N N . ALA A 1 295 ? -4.574 -41.021 -18.339 1.00 24.08 295 ALA A N 1
ATOM 2215 C CA . ALA A 1 295 ? -4.189 -41.645 -19.624 1.00 24.08 295 ALA A CA 1
ATOM 2216 C C . ALA A 1 295 ? -5.372 -41.671 -20.625 1.00 24.08 295 ALA A C 1
ATOM 2218 O O . ALA A 1 295 ? -6.441 -42.143 -20.263 1.00 24.08 295 ALA A O 1
ATOM 2219 N N . GLU A 1 296 ? -5.300 -41.239 -21.888 1.00 25.25 296 GLU A N 1
ATOM 2220 C CA . GLU A 1 296 ? -4.191 -40.863 -22.773 1.00 25.25 296 GLU A CA 1
ATOM 2221 C C . GLU A 1 296 ? -4.786 -40.354 -24.122 1.00 25.25 296 GLU A C 1
ATOM 2223 O O . GLU A 1 296 ? -5.859 -40.801 -24.524 1.00 25.25 296 GLU A O 1
ATOM 2228 N N . ASP A 1 297 ? -4.019 -39.494 -24.802 1.00 23.52 297 ASP A N 1
ATOM 2229 C CA . ASP A 1 297 ? -3.679 -39.481 -26.245 1.00 23.52 297 ASP A CA 1
ATOM 2230 C C . ASP A 1 297 ? -4.384 -38.626 -27.341 1.00 23.52 297 ASP A C 1
ATOM 2232 O O . ASP A 1 297 ? -5.581 -38.743 -27.598 1.00 23.52 297 ASP A O 1
ATOM 2236 N N . ALA A 1 298 ? -3.494 -37.871 -28.027 1.00 24.36 298 ALA A N 1
ATOM 2237 C CA . ALA A 1 298 ? -3.324 -37.494 -29.454 1.00 24.36 298 ALA A CA 1
ATOM 2238 C C . ALA A 1 298 ? -4.479 -36.865 -30.284 1.00 24.36 298 ALA A C 1
ATOM 2240 O O . ALA A 1 298 ? -5.641 -37.205 -30.132 1.00 24.36 298 ALA A O 1
ATOM 2241 N N . ASP A 1 299 ? -4.267 -35.969 -31.263 1.00 22.81 299 ASP A N 1
ATOM 2242 C CA . ASP A 1 299 ? -3.103 -35.725 -32.129 1.00 22.81 299 ASP A CA 1
ATOM 2243 C C . ASP A 1 299 ? -3.123 -34.305 -32.766 1.00 22.81 299 ASP A C 1
ATOM 2245 O O . ASP A 1 299 ? -4.153 -33.641 -32.871 1.00 22.81 299 ASP A O 1
ATOM 2249 N N . SER A 1 300 ? -1.930 -33.923 -33.216 1.00 25.36 300 SER A N 1
ATOM 2250 C CA . SER A 1 300 ? -1.368 -32.761 -33.917 1.00 25.36 300 SER A CA 1
ATOM 2251 C C . SER A 1 300 ? -2.133 -32.104 -35.084 1.00 25.36 300 SER A C 1
ATOM 2253 O O . SER A 1 300 ? -2.718 -32.781 -35.926 1.00 25.36 300 SER A O 1
ATOM 2255 N N . ALA A 1 301 ? -1.923 -30.785 -35.254 1.00 23.73 301 ALA A N 1
ATOM 2256 C CA . ALA A 1 301 ? -1.486 -30.217 -36.541 1.00 23.73 301 ALA A CA 1
ATOM 2257 C C . ALA A 1 301 ? -0.819 -28.832 -36.380 1.00 23.73 301 ALA A C 1
ATOM 2259 O O . ALA A 1 301 ? -1.471 -27.812 -36.180 1.00 23.73 301 ALA A O 1
ATOM 2260 N N . ASN A 1 302 ? 0.505 -28.819 -36.532 1.00 24.14 302 ASN A N 1
ATOM 2261 C CA . ASN A 1 302 ? 1.364 -27.648 -36.708 1.00 24.14 302 ASN A CA 1
ATOM 2262 C C . ASN A 1 302 ? 1.206 -27.054 -38.124 1.00 24.14 302 ASN A C 1
ATOM 2264 O O . ASN A 1 302 ? 1.267 -27.798 -39.107 1.00 24.14 302 ASN A O 1
ATOM 2268 N N . ALA A 1 303 ? 1.100 -25.727 -38.242 1.00 23.95 303 ALA A N 1
ATOM 2269 C CA . ALA A 1 303 ? 1.358 -25.012 -39.489 1.00 23.95 303 ALA A CA 1
ATOM 2270 C C . ALA A 1 303 ? 1.902 -23.591 -39.238 1.00 23.95 303 ALA A C 1
ATOM 2272 O O . ALA A 1 303 ? 1.148 -22.661 -38.990 1.00 23.95 303 ALA A O 1
ATOM 2273 N N . GLY A 1 304 ? 3.215 -23.435 -39.433 1.00 22.25 304 GLY A N 1
ATOM 2274 C CA . GLY A 1 304 ? 3.751 -22.369 -40.286 1.00 22.25 304 GLY A CA 1
ATOM 2275 C C . GLY A 1 304 ? 3.941 -20.984 -39.671 1.00 22.25 304 GLY A C 1
ATOM 2276 O O . GLY A 1 304 ? 3.140 -20.084 -39.885 1.00 22.25 304 GLY A O 1
ATOM 2277 N N . ASN A 1 305 ? 5.105 -20.806 -39.050 1.00 24.97 305 ASN A N 1
ATOM 2278 C CA . ASN A 1 305 ? 5.744 -19.524 -38.772 1.00 24.97 305 ASN A CA 1
ATOM 2279 C C . ASN A 1 305 ? 5.933 -18.686 -40.060 1.00 24.97 305 ASN A C 1
ATOM 2281 O O . ASN A 1 305 ? 6.520 -19.165 -41.035 1.00 24.97 305 ASN A O 1
ATOM 2285 N N . ALA A 1 306 ? 5.487 -17.429 -40.037 1.00 24.50 306 ALA A N 1
ATOM 2286 C CA . ALA A 1 306 ? 5.890 -16.385 -40.972 1.00 24.50 306 ALA A CA 1
ATOM 2287 C C . ALA A 1 306 ? 6.111 -15.087 -40.182 1.00 24.50 306 ALA A C 1
ATOM 2289 O O . ALA A 1 306 ? 5.164 -14.369 -39.863 1.00 24.50 306 ALA A O 1
ATOM 2290 N N . GLY A 1 307 ? 7.381 -14.818 -39.866 1.00 30.02 307 GLY A N 1
ATOM 2291 C CA . GLY A 1 307 ? 7.818 -13.596 -39.202 1.00 30.02 307 GLY A CA 1
ATOM 2292 C C . GLY A 1 307 ? 7.328 -12.358 -39.946 1.00 30.02 307 GLY A C 1
ATOM 2293 O O . GLY A 1 307 ? 7.607 -12.180 -41.134 1.00 30.02 307 GLY A O 1
ATOM 2294 N N . SER A 1 308 ? 6.595 -11.513 -39.229 1.00 26.00 308 SER A N 1
ATOM 2295 C CA . SER A 1 308 ? 6.174 -10.200 -39.696 1.00 26.00 308 SER A CA 1
ATOM 2296 C C . SER A 1 308 ? 6.848 -9.159 -38.817 1.00 26.00 308 SER A C 1
ATOM 2298 O O . SER A 1 308 ? 6.733 -9.194 -37.599 1.00 26.00 308 SER A O 1
ATOM 2300 N N . ALA A 1 309 ? 7.616 -8.281 -39.460 1.00 27.11 309 ALA A N 1
ATOM 2301 C CA . ALA A 1 309 ? 8.265 -7.135 -38.839 1.00 27.11 309 ALA A CA 1
ATOM 2302 C C . ALA A 1 309 ? 7.245 -6.264 -38.077 1.00 27.11 309 ALA A C 1
ATOM 2304 O O . ALA A 1 309 ? 6.090 -6.197 -38.510 1.00 27.11 309 ALA A O 1
ATOM 2305 N N . PRO A 1 310 ? 7.655 -5.568 -37.000 1.00 29.33 310 PRO A N 1
ATOM 2306 C CA . PRO A 1 310 ? 6.745 -4.750 -36.213 1.00 29.33 310 PRO A CA 1
ATOM 2307 C C . PRO A 1 310 ? 6.133 -3.649 -37.084 1.00 29.33 310 PRO A C 1
ATOM 2309 O O . PRO A 1 310 ? 6.825 -2.825 -37.687 1.00 29.33 310 PRO A O 1
ATOM 2312 N N . THR A 1 311 ? 4.807 -3.682 -37.178 1.00 26.30 311 THR A N 1
ATOM 2313 C CA . THR A 1 311 ? 3.969 -2.621 -37.741 1.00 26.30 311 THR A CA 1
ATOM 2314 C C . THR A 1 311 ? 4.144 -1.342 -36.907 1.00 26.30 311 THR A C 1
ATOM 2316 O O . THR A 1 311 ? 4.370 -1.443 -35.702 1.00 26.30 311 THR A O 1
ATOM 2319 N N . PRO A 1 312 ? 4.046 -0.133 -37.491 1.00 27.28 312 PRO A N 1
ATOM 2320 C CA . PRO A 1 312 ? 4.214 1.104 -36.738 1.00 27.28 312 PRO A CA 1
ATOM 2321 C C . PRO A 1 312 ? 3.085 1.248 -35.713 1.00 27.28 312 PRO A C 1
ATOM 2323 O O . PRO A 1 312 ? 1.912 1.144 -36.078 1.00 27.28 312 PRO A O 1
ATOM 2326 N N . VAL A 1 313 ? 3.461 1.509 -34.461 1.00 32.47 313 VAL A N 1
ATOM 2327 C CA . VAL A 1 313 ? 2.558 1.856 -33.357 1.00 32.47 313 VAL A CA 1
ATOM 2328 C C . VAL A 1 313 ? 1.714 3.074 -33.770 1.00 32.47 313 VAL A C 1
ATOM 2330 O O . VAL A 1 313 ? 2.284 4.066 -34.244 1.00 32.47 313 VAL A O 1
ATOM 2333 N N . PRO A 1 314 ? 0.372 3.028 -33.665 1.00 29.08 314 PRO A N 1
ATOM 2334 C CA . PRO A 1 314 ? -0.455 4.204 -33.897 1.00 29.08 314 PRO A CA 1
ATOM 2335 C C . PRO A 1 314 ? -0.145 5.262 -32.832 1.00 29.08 314 PRO A C 1
ATOM 2337 O O . PRO A 1 314 ? -0.027 4.962 -31.649 1.00 29.08 314 PRO A O 1
ATOM 2340 N N . ALA A 1 315 ? 0.017 6.511 -33.265 1.00 28.89 315 ALA A N 1
ATOM 2341 C CA . ALA A 1 315 ? 0.285 7.629 -32.371 1.00 28.89 315 ALA A CA 1
ATOM 2342 C C . ALA A 1 315 ? -0.857 7.804 -31.355 1.00 28.89 315 ALA A C 1
ATOM 2344 O O . ALA A 1 315 ? -2.024 7.872 -31.749 1.00 28.89 315 ALA A O 1
ATOM 2345 N N . ARG A 1 316 ? -0.490 7.910 -30.069 1.00 41.12 316 ARG A N 1
ATOM 2346 C CA . ARG A 1 316 ? -1.349 8.347 -28.960 1.00 41.12 316 ARG A CA 1
ATOM 2347 C C . ARG A 1 316 ? -2.107 9.613 -29.376 1.00 41.12 316 ARG A C 1
ATOM 2349 O O . ARG A 1 316 ? -1.519 10.502 -29.997 1.00 41.12 316 ARG A O 1
ATOM 2356 N N . SER A 1 317 ? -3.395 9.713 -29.049 1.00 36.94 317 SER A N 1
ATOM 2357 C CA . SER A 1 317 ? -4.062 11.014 -29.083 1.00 36.94 317 SER A CA 1
ATOM 2358 C C . SER A 1 317 ? -3.352 11.940 -28.090 1.00 36.94 317 SER A C 1
ATOM 2360 O O . SER A 1 317 ? -3.019 11.524 -26.987 1.00 36.94 317 SER A O 1
ATOM 2362 N N . ASP A 1 318 ? -3.115 13.197 -28.467 1.00 41.88 318 ASP A N 1
ATOM 2363 C CA . ASP A 1 318 ? -2.513 14.265 -27.637 1.00 41.88 318 ASP A CA 1
ATOM 2364 C C . ASP A 1 318 ? -3.344 14.633 -26.375 1.00 41.88 318 ASP A C 1
ATOM 2366 O O . ASP A 1 318 ? -3.242 15.729 -25.827 1.00 41.88 318 ASP A O 1
ATOM 2370 N N . THR A 1 319 ? -4.224 13.749 -25.916 1.00 46.28 319 THR A N 1
ATOM 2371 C CA . THR A 1 319 ? -5.144 13.945 -24.800 1.00 46.28 319 THR A CA 1
ATOM 2372 C C . THR A 1 319 ? -4.633 13.117 -23.622 1.00 46.28 319 THR A C 1
ATOM 2374 O O . THR A 1 319 ? -4.447 11.913 -23.770 1.00 46.28 319 THR A O 1
ATOM 2377 N N . GLY A 1 320 ? -4.358 13.752 -22.478 1.00 69.62 320 GLY A N 1
ATOM 2378 C CA . GLY A 1 320 ? -3.998 13.064 -21.229 1.00 69.62 320 GLY A CA 1
ATOM 2379 C C . GLY A 1 320 ? -5.082 12.090 -20.738 1.00 69.62 320 GLY A C 1
ATOM 2380 O O . GLY A 1 320 ? -6.038 11.814 -21.457 1.00 69.62 320 GLY A O 1
ATOM 2381 N N . PHE A 1 321 ? -4.935 11.574 -19.514 1.00 83.81 321 PHE A N 1
ATOM 2382 C CA . PHE A 1 321 ? -5.925 10.669 -18.912 1.00 83.81 321 PHE A CA 1
ATOM 2383 C C . PHE A 1 321 ? -7.335 11.286 -18.952 1.00 83.81 321 PHE A C 1
ATOM 2385 O O . PHE A 1 321 ? -7.511 12.456 -18.604 1.00 83.81 321 PHE A O 1
ATOM 2392 N N . ASP A 1 322 ? -8.325 10.525 -19.412 1.00 90.25 322 ASP A N 1
ATOM 2393 C CA . ASP A 1 322 ? -9.705 10.973 -19.565 1.00 90.25 322 ASP A CA 1
ATOM 2394 C C . ASP A 1 322 ? -10.423 10.964 -18.211 1.00 90.25 322 ASP A C 1
ATOM 2396 O O . ASP A 1 322 ? -10.783 9.919 -17.667 1.00 90.25 322 ASP A O 1
ATOM 2400 N N . LEU A 1 323 ? -10.636 12.168 -17.679 1.00 92.25 323 LEU A N 1
ATOM 2401 C CA . LEU A 1 323 ? -11.309 12.426 -16.403 1.00 92.25 323 LEU A CA 1
ATOM 2402 C C . LEU A 1 323 ? -12.823 12.639 -16.558 1.00 92.25 323 LEU A C 1
ATOM 2404 O O . LEU A 1 323 ? -13.477 13.110 -15.631 1.00 92.25 323 LEU A O 1
ATOM 2408 N N . SER A 1 324 ? -13.398 12.381 -17.738 1.00 92.94 324 SER A N 1
ATOM 2409 C CA . SER A 1 324 ? -14.837 12.564 -17.980 1.00 92.94 324 SER A CA 1
ATOM 2410 C C . SER A 1 324 ? -15.698 11.379 -17.530 1.00 92.94 324 SER A C 1
ATOM 2412 O O . SER A 1 324 ? -16.929 11.451 -17.604 1.00 92.94 324 SER A O 1
ATOM 2414 N N . GLY A 1 325 ? -15.063 10.306 -17.048 1.00 93.00 325 GLY A N 1
ATOM 2415 C CA . GLY A 1 325 ? -15.732 9.152 -16.466 1.00 93.00 325 GLY A CA 1
ATOM 2416 C C . GLY A 1 325 ? -16.555 9.541 -15.247 1.00 93.00 325 GLY A C 1
ATOM 2417 O O . GLY A 1 325 ? -16.071 10.189 -14.330 1.00 93.00 325 GLY A O 1
ATOM 2418 N N . THR A 1 326 ? -17.818 9.138 -15.229 1.00 95.31 326 THR A N 1
ATOM 2419 C CA . THR A 1 326 ? -18.714 9.354 -14.092 1.00 95.31 326 THR A CA 1
ATOM 2420 C C . THR A 1 326 ? -19.412 8.057 -13.729 1.00 95.31 326 THR A C 1
ATOM 2422 O O . THR A 1 326 ? -19.628 7.191 -14.583 1.00 95.31 326 THR A O 1
ATOM 2425 N N . ILE A 1 327 ? -19.794 7.937 -12.462 1.00 96.81 327 ILE A N 1
ATOM 2426 C CA . ILE A 1 327 ? -20.653 6.868 -11.961 1.00 96.81 327 ILE A CA 1
ATOM 2427 C C . ILE A 1 327 ? -21.961 7.507 -11.506 1.00 96.81 327 ILE A C 1
ATOM 2429 O O . ILE A 1 327 ? -21.964 8.419 -10.685 1.00 96.81 327 ILE A O 1
ATOM 2433 N N . GLU A 1 328 ? -23.072 7.038 -12.069 1.00 92.69 328 GLU A N 1
ATOM 2434 C CA . GLU A 1 328 ? -24.387 7.273 -11.474 1.00 92.69 328 GLU A CA 1
ATOM 2435 C C . GLU A 1 328 ? -24.578 6.278 -10.323 1.00 92.69 328 GLU A C 1
ATOM 2437 O O . GLU A 1 328 ? -24.151 5.128 -10.480 1.00 92.69 328 GLU A O 1
ATOM 2442 N N . PRO A 1 329 ? -25.248 6.659 -9.216 1.00 96.38 329 PRO A N 1
ATOM 2443 C CA . PRO A 1 329 ? -25.431 5.778 -8.073 1.00 96.38 329 PRO A CA 1
ATOM 2444 C C . PRO A 1 329 ? -25.932 4.384 -8.473 1.00 96.38 329 PRO A C 1
ATOM 2446 O O . PRO A 1 329 ? -26.992 4.243 -9.095 1.00 96.38 329 PRO A O 1
ATOM 2449 N N . ALA A 1 330 ? -25.162 3.353 -8.130 1.00 96.81 330 ALA A N 1
ATOM 2450 C CA . ALA A 1 330 ? -25.376 1.990 -8.598 1.00 96.81 330 ALA A CA 1
ATOM 2451 C C . ALA A 1 330 ? -25.117 0.964 -7.493 1.00 96.81 330 ALA A C 1
ATOM 2453 O O . ALA A 1 330 ? -24.127 1.031 -6.773 1.00 96.81 330 ALA A O 1
ATOM 2454 N N . VAL A 1 331 ? -25.987 -0.043 -7.402 1.00 98.31 331 VAL A N 1
ATOM 2455 C CA . VAL A 1 331 ? -25.794 -1.182 -6.496 1.00 98.31 331 VAL A CA 1
ATOM 2456 C C . VAL A 1 331 ? -24.789 -2.148 -7.125 1.00 98.31 331 VAL A C 1
ATOM 2458 O O . VAL A 1 331 ? -25.084 -2.755 -8.155 1.00 98.31 331 VAL A O 1
ATOM 2461 N N . MET A 1 332 ? -23.621 -2.297 -6.501 1.00 97.94 332 MET A N 1
ATOM 2462 C CA . MET A 1 332 ? -22.569 -3.237 -6.911 1.00 97.94 332 MET A CA 1
ATOM 2463 C C . MET A 1 332 ? -22.826 -4.641 -6.358 1.00 97.94 332 MET A C 1
ATOM 2465 O O . MET A 1 332 ? -22.563 -5.638 -7.027 1.00 97.94 332 MET A O 1
ATOM 2469 N N . LEU A 1 333 ? -23.365 -4.715 -5.138 1.00 98.56 333 LEU A N 1
ATOM 2470 C CA . LEU A 1 333 ? -23.690 -5.957 -4.442 1.00 98.56 333 LEU A CA 1
ATOM 2471 C C . LEU A 1 333 ? -24.885 -5.738 -3.513 1.00 98.56 333 LEU A C 1
ATOM 2473 O O . LEU A 1 333 ? -24.957 -4.730 -2.820 1.00 98.56 333 LEU A O 1
ATOM 2477 N N . ASP A 1 334 ? -25.802 -6.700 -3.464 1.00 98.38 334 ASP A N 1
ATOM 2478 C CA . ASP A 1 334 ? -26.862 -6.767 -2.454 1.00 98.38 334 ASP A CA 1
ATOM 2479 C C . ASP A 1 334 ? -27.167 -8.243 -2.174 1.00 98.38 334 ASP A C 1
ATOM 2481 O O . ASP A 1 334 ? -27.793 -8.931 -2.985 1.00 98.38 334 ASP A O 1
ATOM 2485 N N . ASN A 1 335 ? -26.658 -8.754 -1.055 1.00 98.00 335 ASN A N 1
ATOM 2486 C CA . ASN A 1 335 ? -26.844 -10.140 -0.629 1.00 98.00 335 ASN A CA 1
ATOM 2487 C C . ASN A 1 335 ? -27.318 -10.197 0.836 1.00 98.00 335 ASN A C 1
ATOM 2489 O O . ASN A 1 335 ? -27.737 -9.189 1.404 1.00 98.00 335 ASN A O 1
ATOM 2493 N N . ASP A 1 336 ? -27.321 -11.378 1.456 1.00 97.81 336 ASP A N 1
ATOM 2494 C CA . ASP A 1 336 ? -27.777 -11.529 2.846 1.00 97.81 336 ASP A CA 1
ATOM 2495 C C . ASP A 1 336 ? -26.783 -10.971 3.887 1.00 97.81 336 ASP A C 1
ATOM 2497 O O . ASP A 1 336 ? -27.166 -10.762 5.037 1.00 97.81 336 ASP A O 1
ATOM 2501 N N . VAL A 1 337 ? -25.529 -10.716 3.498 1.00 98.25 337 VAL A N 1
ATOM 2502 C CA . VAL A 1 337 ? -24.446 -10.229 4.369 1.00 98.25 337 VAL A CA 1
ATOM 2503 C C . VAL A 1 337 ? -24.351 -8.707 4.330 1.00 98.25 337 VAL A C 1
ATOM 2505 O O . VAL A 1 337 ? -24.343 -8.062 5.375 1.00 98.25 337 VAL A O 1
ATOM 2508 N N . LEU A 1 338 ? -24.306 -8.119 3.136 1.00 98.25 338 LEU A N 1
ATOM 2509 C CA . LEU A 1 338 ? -24.124 -6.685 2.964 1.00 98.25 338 LEU A CA 1
ATOM 2510 C C . LEU A 1 338 ? -24.739 -6.158 1.665 1.00 98.25 338 LEU A C 1
ATOM 2512 O O . LEU A 1 338 ? -25.090 -6.913 0.752 1.00 98.25 338 LEU A O 1
ATOM 2516 N N . LYS A 1 339 ? -24.830 -4.832 1.591 1.00 98.75 339 LYS A N 1
ATOM 2517 C CA . LYS A 1 339 ? -25.102 -4.078 0.369 1.00 98.75 339 LYS A CA 1
ATOM 2518 C C . LYS A 1 339 ? -23.955 -3.099 0.127 1.00 98.75 339 LYS A C 1
ATOM 2520 O O . LYS A 1 339 ? -23.536 -2.429 1.062 1.00 98.75 339 LYS A O 1
ATOM 2525 N N . VAL A 1 340 ? -23.469 -3.028 -1.107 1.00 98.75 340 VAL A N 1
ATOM 2526 C CA . VAL A 1 340 ? -22.437 -2.080 -1.544 1.00 98.75 340 VAL A CA 1
ATOM 2527 C C . VAL A 1 340 ? -22.997 -1.270 -2.699 1.00 98.75 340 VAL A C 1
ATOM 2529 O O . VAL A 1 340 ? -23.438 -1.833 -3.707 1.00 98.75 340 VAL A O 1
ATOM 2532 N N . GLU A 1 341 ? -22.984 0.046 -2.552 1.00 98.62 341 GLU A N 1
ATOM 2533 C CA . GLU A 1 341 ? -23.415 0.994 -3.572 1.00 98.62 341 GLU A CA 1
ATOM 2534 C C . GLU A 1 341 ? -22.243 1.888 -3.946 1.00 98.62 341 GLU A C 1
ATOM 2536 O O . GLU A 1 341 ? -21.643 2.491 -3.068 1.00 98.62 341 GLU A O 1
ATOM 2541 N N . ALA A 1 342 ? -21.944 2.003 -5.237 1.00 98.50 342 ALA A N 1
ATOM 2542 C CA . ALA A 1 342 ? -21.120 3.096 -5.725 1.00 98.50 342 ALA A CA 1
ATOM 2543 C C . ALA A 1 342 ? -21.987 4.347 -5.790 1.00 98.50 342 ALA A C 1
ATOM 2545 O O . ALA A 1 342 ? -23.030 4.333 -6.448 1.00 98.50 342 ALA A O 1
ATOM 2546 N N . THR A 1 343 ? -21.582 5.404 -5.101 1.00 97.75 343 THR A N 1
ATOM 2547 C CA . THR A 1 343 ? -22.323 6.667 -5.017 1.00 97.75 343 THR A CA 1
ATOM 2548 C C . THR A 1 343 ? -21.762 7.721 -5.968 1.00 97.75 343 THR A C 1
ATOM 2550 O O . THR A 1 343 ? -22.526 8.574 -6.427 1.00 97.75 343 THR A O 1
ATOM 2553 N N . GLY A 1 344 ? -20.489 7.599 -6.354 1.00 96.25 344 GLY A N 1
ATOM 2554 C CA . GLY A 1 344 ? -19.826 8.534 -7.254 1.00 96.25 344 GLY A CA 1
ATOM 2555 C C . GLY A 1 344 ? -18.422 8.103 -7.680 1.00 96.25 344 GLY A C 1
ATOM 2556 O O . GLY A 1 344 ? -17.881 7.096 -7.226 1.00 96.25 344 GLY A O 1
ATOM 2557 N N . LEU A 1 345 ? -17.851 8.880 -8.601 1.00 97.25 345 LEU A N 1
ATOM 2558 C CA . LEU A 1 345 ? -16.438 8.842 -8.976 1.00 97.25 345 LEU A CA 1
ATOM 2559 C C . LEU A 1 345 ? -15.946 10.287 -9.045 1.00 97.25 345 LEU A C 1
ATOM 2561 O O . LEU A 1 345 ? -16.410 11.045 -9.901 1.00 97.25 345 LEU A O 1
ATOM 2565 N N . GLU A 1 346 ? -15.040 10.667 -8.149 1.00 89.62 346 GLU A N 1
ATOM 2566 C CA . GLU A 1 346 ? -14.460 12.010 -8.107 1.00 89.62 346 GLU A CA 1
ATOM 2567 C C . GLU A 1 346 ? -12.974 11.974 -8.472 1.00 89.62 346 GLU A C 1
ATOM 2569 O O . GLU A 1 346 ? -12.240 11.071 -8.080 1.00 89.62 346 GLU A O 1
ATOM 2574 N N . TYR A 1 347 ? -12.514 12.990 -9.203 1.00 83.12 347 TYR A N 1
ATOM 2575 C CA . TYR A 1 347 ? -11.097 13.194 -9.486 1.00 83.12 347 TYR A CA 1
ATOM 2576 C C . TYR A 1 347 ? -10.583 14.415 -8.731 1.00 83.12 347 TYR A C 1
ATOM 2578 O O . TYR A 1 347 ? -11.046 15.536 -8.957 1.00 83.12 347 TYR A O 1
ATOM 2586 N N . ARG A 1 348 ? -9.589 14.216 -7.866 1.00 84.44 348 ARG A N 1
ATOM 2587 C CA . ARG A 1 348 ? -8.939 15.290 -7.100 1.00 84.44 348 ARG A CA 1
ATOM 2588 C C . ARG A 1 348 ? -7.498 14.904 -6.790 1.00 84.44 348 ARG A C 1
ATOM 2590 O O . ARG A 1 348 ? -7.200 13.734 -6.615 1.00 84.44 348 ARG A O 1
ATOM 2597 N N . ASN A 1 349 ? -6.599 15.886 -6.725 1.00 72.81 349 ASN A N 1
ATOM 2598 C CA . ASN A 1 349 ? -5.193 15.683 -6.345 1.00 72.81 349 ASN A CA 1
ATOM 2599 C C . ASN A 1 349 ? -4.469 14.559 -7.124 1.00 72.81 349 ASN A C 1
ATOM 2601 O O . ASN A 1 349 ? -3.741 13.784 -6.523 1.00 72.81 349 ASN A O 1
ATOM 2605 N N . ASP A 1 350 ? -4.672 14.459 -8.442 1.00 72.25 350 ASP A N 1
ATOM 2606 C CA . ASP A 1 350 ? -4.155 13.368 -9.305 1.00 72.25 350 ASP A CA 1
ATOM 2607 C C . ASP A 1 350 ? -4.576 11.951 -8.894 1.00 72.25 350 ASP A C 1
ATOM 2609 O O . ASP A 1 350 ? -3.920 10.976 -9.240 1.00 72.25 350 ASP A O 1
ATOM 2613 N N . ASN A 1 351 ? -5.709 11.833 -8.208 1.00 81.94 351 ASN A N 1
ATOM 2614 C CA . ASN A 1 351 ? -6.299 10.566 -7.815 1.00 81.94 351 ASN A CA 1
ATOM 2615 C C . ASN A 1 351 ? -7.742 10.464 -8.319 1.00 81.94 351 ASN A C 1
ATOM 2617 O O . ASN A 1 351 ? -8.433 11.477 -8.487 1.00 81.94 351 ASN A O 1
ATOM 2621 N N . ALA A 1 352 ? -8.194 9.232 -8.537 1.00 89.62 352 ALA A N 1
ATOM 2622 C CA . ALA A 1 352 ? -9.596 8.881 -8.709 1.00 89.62 352 ALA A CA 1
ATOM 2623 C C . ALA A 1 352 ? -10.128 8.243 -7.420 1.00 89.62 352 ALA A C 1
ATOM 2625 O O . ALA A 1 352 ? -9.525 7.311 -6.895 1.00 89.62 352 ALA A O 1
ATOM 2626 N N . TYR A 1 353 ? -11.269 8.724 -6.934 1.00 92.12 353 TYR A N 1
ATOM 2627 C CA . TYR A 1 353 ? -11.933 8.239 -5.729 1.00 92.12 353 TYR A CA 1
ATOM 2628 C C . TYR A 1 353 ? -13.274 7.626 -6.104 1.00 92.12 353 TYR A C 1
ATOM 2630 O O . TYR A 1 353 ? -14.189 8.329 -6.536 1.00 92.12 353 TYR A O 1
ATOM 2638 N N . LEU A 1 354 ? -13.380 6.308 -5.959 1.00 98.00 354 LEU A N 1
ATOM 2639 C CA . LEU A 1 354 ? -14.657 5.611 -6.015 1.00 98.00 354 LEU A CA 1
ATOM 2640 C C . LEU A 1 354 ? -15.346 5.774 -4.660 1.00 98.00 354 LEU A C 1
ATOM 2642 O O . LEU A 1 354 ? -14.910 5.175 -3.678 1.00 98.00 354 LEU A O 1
ATOM 2646 N N . GLU A 1 355 ? -16.413 6.565 -4.626 1.00 97.25 355 GLU A N 1
ATOM 2647 C CA . GLU A 1 355 ? -17.227 6.788 -3.431 1.00 97.25 355 GLU A CA 1
ATOM 2648 C C . GLU A 1 355 ? -18.210 5.624 -3.250 1.00 97.25 355 GLU A C 1
ATOM 2650 O O . GLU A 1 355 ? -18.859 5.182 -4.211 1.00 97.25 355 GLU A O 1
ATOM 2655 N N . LEU A 1 356 ? -18.322 5.117 -2.023 1.00 98.38 356 LEU A N 1
ATOM 2656 C CA . LEU A 1 356 ? -19.094 3.927 -1.690 1.00 98.38 356 LEU A CA 1
ATOM 2657 C C . LEU A 1 356 ? -19.962 4.145 -0.454 1.00 98.38 356 LEU A C 1
ATOM 2659 O O . LEU A 1 356 ? -19.489 4.675 0.543 1.00 98.38 356 LEU A O 1
ATOM 2663 N N . ALA A 1 357 ? -21.174 3.592 -0.478 1.00 98.06 357 ALA A N 1
ATOM 2664 C CA . ALA A 1 357 ? -21.978 3.339 0.713 1.00 98.06 357 ALA A CA 1
ATOM 2665 C C . ALA A 1 357 ? -22.033 1.827 0.976 1.00 98.06 357 ALA A C 1
ATOM 2667 O O . ALA A 1 357 ? -22.468 1.047 0.118 1.00 98.06 357 ALA A O 1
ATOM 2668 N N . ILE A 1 358 ? -21.591 1.400 2.160 1.00 98.25 358 ILE A N 1
ATOM 2669 C CA . ILE A 1 358 ? -21.495 -0.013 2.547 1.00 98.25 358 ILE A CA 1
ATOM 2670 C C . ILE A 1 358 ? -22.414 -0.270 3.740 1.00 98.25 358 ILE A C 1
ATOM 2672 O O . ILE A 1 358 ? -22.173 0.215 4.842 1.00 98.25 358 ILE A O 1
ATOM 2676 N N . THR A 1 359 ? -23.471 -1.055 3.530 1.00 98.56 359 THR A N 1
ATOM 2677 C CA . THR A 1 359 ? -24.461 -1.405 4.558 1.00 98.56 359 THR A CA 1
ATOM 2678 C C . THR A 1 359 ? -24.259 -2.832 5.056 1.00 98.56 359 THR A C 1
ATOM 2680 O O . THR A 1 359 ? -24.396 -3.783 4.282 1.00 98.56 359 THR A O 1
ATOM 2683 N N . ASN A 1 360 ? -24.051 -3.008 6.360 1.00 98.44 360 ASN A N 1
ATOM 2684 C CA . ASN A 1 360 ? -24.063 -4.320 7.007 1.00 98.44 360 ASN A CA 1
ATOM 2685 C C . ASN A 1 360 ? -25.511 -4.816 7.180 1.00 98.44 360 ASN A C 1
ATOM 2687 O O . ASN A 1 360 ? -26.320 -4.182 7.854 1.00 98.44 360 ASN A O 1
ATOM 2691 N N . LYS A 1 361 ? -25.853 -5.972 6.600 1.00 98.50 361 LYS A N 1
ATOM 2692 C CA . LYS A 1 361 ? -27.193 -6.589 6.693 1.00 98.50 361 LYS A CA 1
ATOM 2693 C C . LYS A 1 361 ? -27.262 -7.745 7.694 1.00 98.50 361 LYS A C 1
ATOM 2695 O O . LYS A 1 361 ? -28.327 -8.345 7.875 1.00 98.50 361 LYS A O 1
ATOM 2700 N N . THR A 1 362 ? -26.149 -8.059 8.348 1.00 97.56 362 THR A N 1
ATOM 2701 C CA . THR A 1 362 ? -26.068 -9.091 9.380 1.00 97.56 362 THR A CA 1
ATOM 2702 C C . THR A 1 362 ? -26.579 -8.580 10.735 1.00 97.56 362 THR A C 1
ATOM 2704 O O . THR A 1 362 ? -27.107 -7.475 10.866 1.00 97.56 362 THR A O 1
ATOM 2707 N N . LYS A 1 363 ? -26.490 -9.435 11.761 1.00 96.19 363 LYS A N 1
ATOM 2708 C CA . LYS A 1 363 ? -26.928 -9.137 13.136 1.00 96.19 363 LYS A CA 1
ATOM 2709 C C . LYS A 1 363 ? -25.768 -8.859 14.098 1.00 96.19 363 LYS A C 1
ATOM 2711 O O . LYS A 1 363 ? -26.037 -8.626 15.273 1.00 96.19 363 LYS A O 1
ATOM 2716 N N . SER A 1 364 ? -24.534 -8.928 13.614 1.00 93.44 364 SER A N 1
ATOM 2717 C CA . SER A 1 364 ? -23.290 -8.674 14.348 1.00 93.44 364 SER A CA 1
ATOM 2718 C C . SER A 1 364 ? -22.450 -7.664 13.571 1.00 93.44 364 SER A C 1
ATOM 2720 O O . SER A 1 364 ? -22.798 -7.323 12.438 1.00 93.44 364 SER A O 1
ATOM 2722 N N . GLU A 1 365 ? -21.372 -7.163 14.160 1.00 97.06 365 GLU A N 1
ATOM 2723 C CA . GLU A 1 365 ? -20.404 -6.372 13.406 1.00 97.06 365 GLU A CA 1
ATOM 2724 C C . GLU A 1 365 ? -19.761 -7.221 12.296 1.00 97.06 365 GLU A C 1
ATOM 2726 O O . GLU A 1 365 ? -19.665 -8.453 12.396 1.00 97.06 365 GLU A O 1
ATOM 2731 N N . ILE A 1 366 ? -19.38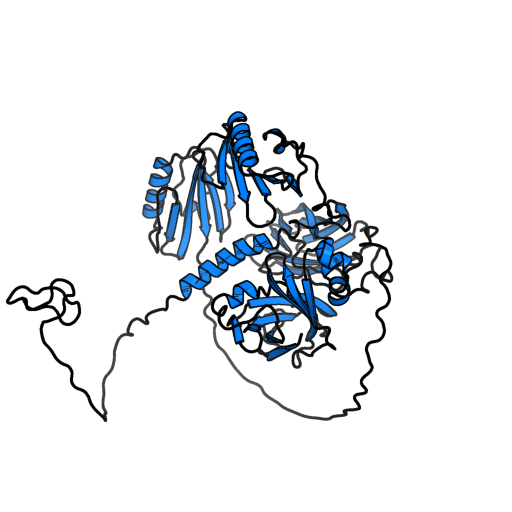5 -6.556 11.205 1.00 96.94 366 ILE A N 1
ATOM 2732 C CA . ILE A 1 366 ? -18.581 -7.140 10.131 1.00 96.94 366 ILE A CA 1
ATOM 2733 C C . ILE A 1 366 ? -17.391 -6.234 9.849 1.00 96.94 366 ILE A C 1
ATOM 2735 O O . ILE A 1 366 ? -17.537 -5.016 9.880 1.00 96.94 366 ILE A O 1
ATOM 2739 N N . SER A 1 367 ? -16.257 -6.829 9.497 1.00 95.88 367 SER A N 1
ATOM 2740 C CA . SER A 1 367 ? -15.101 -6.111 8.969 1.00 95.88 367 SER A CA 1
ATOM 2741 C C . SER A 1 367 ? -15.048 -6.292 7.458 1.00 95.88 367 SER A C 1
ATOM 2743 O O . SER A 1 367 ? -15.056 -7.425 6.962 1.00 95.88 367 SER A O 1
ATOM 2745 N N . VAL A 1 368 ? -15.042 -5.185 6.720 1.00 94.94 368 VAL A N 1
ATOM 2746 C CA . VAL A 1 368 ? -15.013 -5.143 5.255 1.00 94.94 368 VAL A CA 1
ATOM 2747 C C . VAL A 1 368 ? -13.656 -4.632 4.802 1.00 94.94 368 VAL A C 1
ATOM 2749 O O . VAL A 1 368 ? -13.229 -3.561 5.219 1.00 94.94 368 VAL A O 1
ATOM 2752 N N . THR A 1 369 ? -12.990 -5.384 3.926 1.00 93.50 369 THR A N 1
ATOM 2753 C CA . THR A 1 369 ? -11.649 -5.047 3.435 1.00 93.50 369 THR A CA 1
ATOM 2754 C C . THR A 1 369 ? -11.502 -5.218 1.924 1.00 93.50 369 THR A C 1
ATOM 2756 O O . THR A 1 369 ? -12.117 -6.111 1.331 1.00 93.50 369 THR A O 1
ATOM 2759 N N . THR A 1 370 ? -10.652 -4.390 1.313 1.00 92.69 370 THR A N 1
ATOM 2760 C CA . THR A 1 370 ? -10.187 -4.493 -0.085 1.00 92.69 370 THR A CA 1
ATOM 2761 C C . THR A 1 370 ? -8.673 -4.276 -0.158 1.00 92.69 370 THR A C 1
ATOM 2763 O O . THR A 1 370 ? -8.103 -3.605 0.701 1.00 92.69 370 THR A O 1
ATOM 2766 N N . SER A 1 371 ? -8.007 -4.856 -1.164 1.00 84.06 371 SER A N 1
ATOM 2767 C CA . SER A 1 371 ? -6.551 -4.728 -1.390 1.00 84.06 371 SER A CA 1
ATOM 2768 C C . SER A 1 371 ? -5.684 -4.963 -0.145 1.00 84.06 371 SER A C 1
ATOM 2770 O O . SER A 1 371 ? -4.785 -4.192 0.177 1.00 84.06 371 SER A O 1
ATOM 2772 N N . THR A 1 372 ? -5.947 -6.057 0.574 1.00 77.62 372 THR A N 1
ATOM 2773 C CA . THR A 1 372 ? -5.134 -6.474 1.730 1.00 77.62 372 THR A CA 1
ATOM 2774 C C . THR A 1 372 ? -4.218 -7.640 1.372 1.00 77.62 372 THR A C 1
ATOM 2776 O O . THR A 1 372 ? -4.443 -8.344 0.387 1.00 77.62 372 THR A O 1
ATOM 2779 N N . LEU A 1 373 ? -3.238 -7.932 2.237 1.00 63.75 373 LEU A N 1
ATOM 2780 C CA . LEU A 1 373 ? -2.387 -9.126 2.118 1.00 63.75 373 LEU A CA 1
ATOM 2781 C C . LEU A 1 373 ? -3.206 -10.434 2.021 1.00 63.75 373 LEU A C 1
ATOM 2783 O O . LEU A 1 373 ? -2.759 -11.397 1.405 1.00 63.75 373 LEU A O 1
ATOM 2787 N N . GLY A 1 374 ? -4.404 -10.479 2.620 1.00 64.50 374 GLY A N 1
ATOM 2788 C CA . GLY A 1 374 ? -5.279 -11.657 2.602 1.00 64.50 374 GLY A CA 1
ATOM 2789 C C . GLY A 1 374 ? -6.122 -11.809 1.329 1.00 64.50 374 GLY A C 1
ATOM 2790 O O . GLY A 1 374 ? -6.568 -12.918 1.018 1.00 64.50 374 GLY A O 1
ATOM 2791 N N . TYR A 1 375 ? -6.361 -10.714 0.601 1.00 81.75 375 TYR A N 1
ATOM 2792 C CA . TYR A 1 375 ? -7.060 -10.711 -0.683 1.00 81.75 375 TYR A CA 1
ATOM 2793 C C . TYR A 1 375 ? -6.848 -9.370 -1.400 1.00 81.75 375 TYR A C 1
ATOM 2795 O O . TYR A 1 375 ? -7.488 -8.371 -1.071 1.00 81.75 375 TYR A O 1
ATOM 2803 N N . SER A 1 376 ? -5.954 -9.365 -2.390 1.00 83.56 376 SER A N 1
ATOM 2804 C CA . SER A 1 376 ? -5.744 -8.232 -3.291 1.00 83.56 376 SER A CA 1
ATOM 2805 C C . SER A 1 376 ? -6.203 -8.621 -4.691 1.00 83.56 376 SER A C 1
ATOM 2807 O O . SER A 1 376 ? -5.560 -9.417 -5.377 1.00 83.56 376 SER A O 1
ATOM 2809 N N . ALA A 1 377 ? -7.397 -8.155 -5.050 1.00 92.31 377 ALA A N 1
ATOM 2810 C CA . ALA A 1 377 ? -8.070 -8.492 -6.302 1.00 92.31 377 ALA A CA 1
ATOM 2811 C C . ALA A 1 377 ? -8.811 -7.287 -6.899 1.00 92.31 377 ALA A C 1
ATOM 2813 O O . ALA A 1 377 ? -9.775 -7.456 -7.649 1.00 92.31 377 ALA A O 1
ATOM 2814 N N . ASN A 1 378 ? -8.386 -6.075 -6.537 1.00 95.81 378 ASN A N 1
ATOM 2815 C CA . ASN A 1 378 ? -8.890 -4.867 -7.167 1.00 95.81 378 ASN A CA 1
ATOM 2816 C C . ASN A 1 378 ? -8.402 -4.802 -8.612 1.00 95.81 378 ASN A C 1
ATOM 2818 O O . ASN A 1 378 ? -7.363 -5.364 -8.962 1.00 95.81 378 ASN A O 1
ATOM 2822 N N . TYR A 1 379 ? -9.163 -4.127 -9.463 1.00 96.44 379 TYR A N 1
ATOM 2823 C CA . TYR A 1 379 ? -8.755 -3.892 -10.837 1.00 96.44 379 TYR A CA 1
ATOM 2824 C C . TYR A 1 379 ? -9.366 -2.607 -11.385 1.00 96.44 379 TYR A C 1
ATOM 2826 O O . TYR A 1 379 ? -10.478 -2.228 -11.019 1.00 96.44 379 TYR A O 1
ATOM 2834 N N . VAL A 1 380 ? -8.675 -1.983 -12.331 1.00 96.75 380 VAL A N 1
ATOM 2835 C CA . VAL A 1 380 ? -9.223 -0.933 -13.187 1.00 96.75 380 VAL A CA 1
ATOM 2836 C C . VAL A 1 380 ? -9.130 -1.413 -14.627 1.00 96.75 380 VAL A C 1
ATOM 2838 O O . VAL A 1 380 ? -8.067 -1.781 -15.117 1.00 96.75 380 VAL A O 1
ATOM 2841 N N . ASN A 1 381 ? -10.277 -1.457 -15.298 1.00 95.62 381 ASN A N 1
ATOM 2842 C CA . ASN A 1 381 ? -10.446 -2.024 -16.631 1.00 95.62 381 ASN A CA 1
ATOM 2843 C C . ASN A 1 381 ? -9.884 -3.460 -16.720 1.00 95.62 381 ASN A C 1
ATOM 2845 O O . ASN A 1 381 ? -10.436 -4.395 -16.123 1.00 95.62 381 ASN A O 1
ATOM 2849 N N . ASP A 1 382 ? -8.804 -3.660 -17.474 1.00 93.06 382 ASP A N 1
ATOM 2850 C CA . ASP A 1 382 ? -8.122 -4.940 -17.630 1.00 93.06 382 ASP A CA 1
ATOM 2851 C C . ASP A 1 382 ? -6.914 -5.122 -16.695 1.00 93.06 382 ASP A C 1
ATOM 2853 O O . ASP A 1 382 ? -6.355 -6.216 -16.686 1.00 93.06 382 ASP A O 1
ATOM 2857 N N . CYS A 1 383 ? -6.548 -4.122 -15.890 1.00 93.88 383 CYS A N 1
ATOM 2858 C CA . CYS A 1 383 ? -5.373 -4.127 -15.012 1.00 93.88 383 CYS A CA 1
ATOM 2859 C C . CYS A 1 383 ? -5.746 -4.453 -13.571 1.00 93.88 383 CYS A C 1
ATOM 2861 O O . CYS A 1 383 ? -6.573 -3.763 -12.982 1.00 93.88 383 CYS A O 1
ATOM 2863 N N . MET A 1 384 ? -5.129 -5.476 -12.987 1.00 94.75 384 MET A N 1
ATOM 2864 C CA . MET A 1 384 ? -5.180 -5.710 -11.544 1.00 94.75 384 MET A CA 1
ATOM 2865 C C . MET A 1 384 ? -4.385 -4.622 -10.819 1.00 94.75 384 MET A C 1
ATOM 2867 O O . MET A 1 384 ? -3.291 -4.292 -11.259 1.00 94.75 384 MET A O 1
ATOM 2871 N N . MET A 1 385 ? -4.918 -4.117 -9.707 1.00 90.50 385 MET A N 1
ATOM 2872 C CA . MET A 1 385 ? -4.338 -3.012 -8.940 1.00 90.50 385 MET A CA 1
ATOM 2873 C C . MET A 1 385 ? -4.018 -3.444 -7.509 1.00 90.50 385 MET A C 1
ATOM 2875 O O . MET A 1 385 ? -4.800 -4.165 -6.882 1.00 90.50 385 MET A O 1
ATOM 2879 N N . SER A 1 386 ? -2.910 -2.937 -6.971 1.00 83.06 386 SER A N 1
ATOM 2880 C CA . SER A 1 386 ? -2.595 -2.953 -5.534 1.00 83.06 386 SER A CA 1
ATOM 2881 C C . SER A 1 386 ? -3.345 -1.877 -4.744 1.00 83.06 386 SER A C 1
ATOM 2883 O O . SER A 1 386 ? -3.482 -1.995 -3.528 1.00 83.06 386 SER A O 1
ATOM 2885 N N . GLU A 1 387 ? -3.842 -0.844 -5.422 1.00 85.19 387 GLU A N 1
ATOM 2886 C CA . GLU A 1 387 ? -4.531 0.302 -4.825 1.00 85.19 387 GLU A CA 1
ATOM 2887 C C . GLU A 1 387 ? -6.016 0.033 -4.497 1.00 85.19 387 GLU A C 1
ATOM 2889 O O . GLU A 1 387 ? -6.528 -1.083 -4.645 1.00 85.19 387 GLU A O 1
ATOM 2894 N N . GLY A 1 388 ? -6.737 1.060 -4.031 1.00 88.50 388 GLY A N 1
ATOM 2895 C CA . GLY A 1 388 ? -8.154 0.971 -3.665 1.00 88.50 388 GLY A CA 1
ATOM 2896 C C . GLY A 1 388 ? -8.410 0.262 -2.331 1.00 88.50 388 GLY A C 1
ATOM 2897 O O . GLY A 1 388 ? -9.390 -0.478 -2.205 1.00 88.50 388 GLY A O 1
ATOM 2898 N N . TYR A 1 389 ? -7.511 0.444 -1.360 1.00 89.00 389 TYR A N 1
ATOM 2899 C CA . TYR A 1 389 ? -7.623 -0.106 -0.007 1.00 89.00 389 TYR A CA 1
ATOM 2900 C C . TYR A 1 389 ? -8.793 0.509 0.770 1.00 89.00 389 TYR A C 1
ATOM 2902 O O . TYR A 1 389 ? -8.931 1.728 0.840 1.00 89.00 389 TYR A O 1
ATOM 2910 N N . ILE A 1 390 ? -9.581 -0.356 1.400 1.00 87.88 390 ILE A N 1
ATOM 2911 C CA . ILE A 1 390 ? -10.631 -0.041 2.370 1.00 87.88 390 ILE A CA 1
ATOM 2912 C C . ILE A 1 390 ? -10.472 -1.034 3.519 1.00 87.88 390 ILE A C 1
ATOM 2914 O O . ILE A 1 390 ? -10.155 -2.205 3.291 1.00 87.88 390 ILE A O 1
ATOM 2918 N N . SER A 1 391 ? -10.700 -0.578 4.748 1.00 92.38 391 SER A N 1
ATOM 2919 C CA . SER A 1 391 ? -10.775 -1.431 5.932 1.00 92.38 391 SER A CA 1
ATOM 2920 C C . SER A 1 391 ? -11.694 -0.791 6.955 1.00 92.38 391 SER A C 1
ATOM 2922 O O . SER A 1 391 ? -11.295 0.165 7.622 1.00 92.38 391 SER A O 1
ATOM 2924 N N . SER A 1 392 ? -12.894 -1.343 7.094 1.00 90.50 392 SER A N 1
ATOM 2925 C CA . SER A 1 392 ? -13.953 -0.716 7.882 1.00 90.50 392 SER A CA 1
ATOM 2926 C C . SER A 1 392 ? -14.735 -1.752 8.668 1.00 90.50 392 SER A C 1
ATOM 2928 O O . SER A 1 392 ? -15.269 -2.708 8.099 1.00 90.50 392 SER A O 1
ATOM 2930 N N . ASP A 1 393 ? -14.851 -1.515 9.970 1.00 94.19 393 ASP A N 1
ATOM 2931 C CA . ASP A 1 393 ? -15.727 -2.274 10.852 1.00 94.19 393 ASP A CA 1
ATOM 2932 C C . ASP A 1 393 ? -17.100 -1.595 10.883 1.00 94.19 393 ASP A C 1
ATOM 2934 O O . ASP A 1 393 ? -17.232 -0.402 11.166 1.00 94.19 393 ASP A O 1
ATOM 2938 N N . ILE A 1 394 ? -18.134 -2.349 10.515 1.00 91.38 394 ILE A N 1
ATOM 2939 C CA . ILE A 1 394 ? -19.481 -1.833 10.282 1.00 91.38 394 ILE A CA 1
ATOM 2940 C C . ILE A 1 394 ? -20.436 -2.514 11.262 1.00 91.38 394 ILE A C 1
ATOM 2942 O O . ILE A 1 394 ? -20.704 -3.715 11.114 1.00 91.38 394 ILE A O 1
ATOM 2946 N N . PRO A 1 395 ? -21.011 -1.781 12.232 1.00 95.12 395 PRO A N 1
ATOM 2947 C CA . PRO A 1 395 ? -21.969 -2.351 13.169 1.00 95.12 395 PRO A CA 1
ATOM 2948 C C . PRO A 1 395 ? -23.208 -2.934 12.477 1.00 95.12 395 PRO A C 1
ATOM 2950 O O . PRO A 1 395 ? -23.583 -2.552 11.366 1.00 95.12 395 PRO A O 1
ATOM 2953 N N . ALA A 1 396 ? -23.876 -3.866 13.157 1.00 96.94 396 ALA A N 1
ATOM 2954 C CA . ALA A 1 396 ? -25.055 -4.553 12.635 1.00 96.94 396 ALA A CA 1
ATOM 2955 C C . ALA A 1 396 ? -26.154 -3.580 12.169 1.00 96.94 396 ALA A C 1
ATOM 2957 O O . ALA A 1 396 ? -26.695 -2.813 12.966 1.00 96.94 396 ALA A O 1
ATOM 2958 N N . GLY A 1 397 ? -26.547 -3.668 10.896 1.00 94.69 397 GLY A N 1
ATOM 2959 C CA . GLY A 1 397 ? -27.606 -2.837 10.317 1.00 94.69 397 GLY A CA 1
ATOM 2960 C C . GLY A 1 397 ? -27.185 -1.417 9.928 1.00 94.69 397 GLY A C 1
ATOM 2961 O O . GLY A 1 397 ? -28.011 -0.697 9.364 1.00 94.69 397 GLY A O 1
ATOM 2962 N N . GLU A 1 398 ? -25.948 -1.010 10.219 1.00 97.31 398 GLU A N 1
ATOM 2963 C CA . GLU A 1 398 ? -25.447 0.332 9.923 1.00 97.31 398 GLU A CA 1
ATOM 2964 C C . GLU A 1 398 ? -24.889 0.442 8.501 1.00 97.31 398 GLU A C 1
ATOM 2966 O O . GLU A 1 398 ? -24.639 -0.553 7.814 1.00 97.31 398 GLU A O 1
ATOM 2971 N N . THR A 1 399 ? -24.735 1.685 8.047 1.00 97.31 399 THR A N 1
ATOM 2972 C CA . THR A 1 399 ? -24.098 2.036 6.772 1.00 97.31 399 THR A CA 1
ATOM 2973 C C . THR A 1 399 ? -22.948 2.995 7.028 1.00 97.31 399 THR A C 1
ATOM 2975 O O . THR A 1 399 ? -23.115 3.952 7.783 1.00 97.31 399 THR A O 1
ATOM 2978 N N . VAL A 1 400 ? -21.812 2.741 6.389 1.00 94.62 400 VAL A N 1
ATOM 2979 C CA . VAL A 1 400 ? -20.656 3.644 6.366 1.00 94.62 400 VAL A CA 1
ATOM 2980 C C . VAL A 1 400 ? -20.413 4.132 4.944 1.00 94.62 400 VAL A C 1
ATOM 2982 O O . VAL A 1 400 ? -20.738 3.431 3.983 1.00 94.62 400 VAL A O 1
ATOM 2985 N N . GLU A 1 401 ? -19.850 5.329 4.831 1.00 95.00 401 GLU A N 1
ATOM 2986 C CA . GLU A 1 401 ? -19.378 5.884 3.565 1.00 95.00 401 GLU A CA 1
ATOM 2987 C C . GLU A 1 401 ? -17.857 5.721 3.506 1.00 95.00 401 GLU A C 1
ATOM 2989 O O . GLU A 1 401 ? -17.174 6.036 4.479 1.00 95.00 401 GLU A O 1
ATOM 2994 N N . GLU A 1 402 ? -17.345 5.230 2.383 1.00 94.94 402 GLU A N 1
ATOM 2995 C CA . GLU A 1 402 ? -15.928 4.932 2.160 1.00 94.94 402 GLU A CA 1
ATOM 2996 C C . GLU A 1 402 ? -15.480 5.412 0.780 1.00 94.94 402 GLU A C 1
ATOM 2998 O O . GLU A 1 402 ? -16.297 5.609 -0.122 1.00 94.94 402 GLU A O 1
ATOM 3003 N N . GLU A 1 403 ? -14.170 5.555 0.592 1.00 91.56 403 GLU A N 1
ATOM 3004 C CA . GLU A 1 403 ? -13.586 5.920 -0.698 1.00 91.56 403 GLU A CA 1
ATOM 3005 C C . GLU A 1 403 ? -12.409 5.005 -1.050 1.00 91.56 403 GLU A C 1
ATOM 3007 O O . GLU A 1 403 ? -11.416 4.946 -0.328 1.00 91.56 403 GLU A O 1
ATOM 3012 N N . ALA A 1 404 ? -12.481 4.330 -2.201 1.00 91.38 404 ALA A N 1
ATOM 3013 C CA . ALA A 1 404 ? -11.330 3.631 -2.771 1.00 91.38 404 ALA A CA 1
ATOM 3014 C C . ALA A 1 404 ? -10.542 4.585 -3.682 1.00 91.38 404 ALA A C 1
ATOM 3016 O O . ALA A 1 404 ? -11.078 5.085 -4.673 1.00 91.38 404 ALA A O 1
ATOM 3017 N N . CYS A 1 405 ? -9.276 4.823 -3.340 1.00 88.62 405 CYS A N 1
ATOM 3018 C CA . CYS A 1 405 ? -8.375 5.748 -4.030 1.00 88.62 405 CYS A CA 1
ATOM 3019 C C . CYS A 1 405 ? -7.470 5.024 -5.039 1.00 88.62 405 CYS A C 1
ATOM 3021 O O . CYS A 1 405 ? -6.958 3.947 -4.724 1.00 88.62 405 CYS A O 1
ATOM 3023 N N . TYR A 1 406 ? -7.257 5.646 -6.202 1.00 87.56 406 TYR A N 1
ATOM 3024 C CA . TYR A 1 406 ? -6.369 5.175 -7.271 1.00 87.56 406 TYR A CA 1
ATOM 3025 C C . TYR A 1 406 ? -5.515 6.324 -7.823 1.00 87.56 406 TYR A C 1
ATOM 3027 O O . TYR A 1 406 ? -6.077 7.356 -8.214 1.00 87.56 406 TYR A O 1
ATOM 3035 N N . ASP A 1 407 ? -4.199 6.146 -7.905 1.00 81.62 407 ASP A N 1
ATOM 3036 C CA . ASP A 1 407 ? -3.263 7.136 -8.435 1.00 81.62 407 ASP A CA 1
ATOM 3037 C C . ASP A 1 407 ? -3.319 7.171 -9.971 1.00 81.62 407 ASP A C 1
ATOM 3039 O O . ASP A 1 407 ? -3.132 6.176 -10.676 1.00 81.62 407 ASP A O 1
ATOM 3043 N N . LEU A 1 408 ? -3.588 8.352 -10.535 1.00 81.25 408 LEU A N 1
ATOM 3044 C CA . LEU A 1 408 ? -3.734 8.491 -11.983 1.00 81.25 408 LEU A CA 1
ATOM 3045 C C . LEU A 1 408 ? -2.423 8.249 -12.741 1.00 81.25 408 LEU A C 1
ATOM 3047 O O . LEU A 1 408 ? -2.474 7.833 -13.898 1.00 81.25 408 LEU A O 1
ATOM 3051 N N . GLN A 1 409 ? -1.264 8.510 -12.134 1.00 77.00 409 GLN A N 1
ATOM 3052 C CA . GLN A 1 409 ? 0.032 8.227 -12.746 1.00 77.00 409 GLN A CA 1
ATOM 3053 C C . GLN A 1 409 ? 0.311 6.728 -12.776 1.00 77.00 409 GLN A C 1
ATOM 3055 O O . GLN A 1 409 ? 0.834 6.274 -13.792 1.00 77.00 409 GLN A O 1
ATOM 3060 N N . GLU A 1 410 ? -0.066 5.965 -11.746 1.00 81.19 410 GLU A N 1
ATOM 3061 C CA . GLU A 1 410 ? 0.039 4.496 -11.747 1.00 81.19 410 GLU A CA 1
ATOM 3062 C C . GLU A 1 410 ? -0.883 3.887 -12.811 1.00 81.19 410 GLU A C 1
ATOM 3064 O O . GLU A 1 410 ? -0.438 3.123 -13.667 1.00 81.19 410 GLU A O 1
ATOM 3069 N N . LEU A 1 411 ? -2.140 4.339 -12.895 1.00 87.25 411 LEU A N 1
ATOM 3070 C CA . LEU A 1 411 ? -3.041 3.913 -13.974 1.00 87.25 411 LEU A CA 1
ATOM 3071 C C . LEU A 1 411 ? -2.464 4.241 -15.364 1.00 87.25 411 LEU A C 1
ATOM 3073 O O . LEU A 1 411 ? -2.569 3.452 -16.307 1.00 87.25 411 LEU A O 1
ATOM 3077 N N . GLN A 1 412 ? -1.822 5.403 -15.511 1.00 82.62 412 GLN A N 1
ATOM 3078 C CA . GLN A 1 412 ? -1.132 5.763 -16.745 1.00 82.62 412 GLN A CA 1
ATOM 3079 C C . GLN A 1 412 ? 0.115 4.912 -17.002 1.00 82.62 412 GLN A C 1
ATOM 3081 O O . GLN A 1 412 ? 0.360 4.613 -18.172 1.00 82.62 412 GLN A O 1
ATOM 3086 N N . LEU A 1 413 ? 0.878 4.512 -15.976 1.00 81.69 413 LEU A N 1
ATOM 3087 C CA . LEU A 1 413 ? 2.025 3.596 -16.092 1.00 81.69 413 LEU A CA 1
ATOM 3088 C C . LEU A 1 413 ? 1.579 2.307 -16.763 1.00 81.69 413 LEU A C 1
ATOM 3090 O O . LEU A 1 413 ? 2.193 1.856 -17.728 1.00 81.69 413 LEU A O 1
ATOM 3094 N N . GLU A 1 414 ? 0.443 1.794 -16.303 1.00 85.62 414 GLU A N 1
ATOM 3095 C CA . GLU A 1 414 ? -0.176 0.573 -16.790 1.00 85.62 414 GLU A CA 1
ATOM 3096 C C . GLU A 1 414 ? -0.715 0.687 -18.217 1.00 85.62 414 GLU A C 1
ATOM 3098 O O . GLU A 1 414 ? -1.119 -0.313 -18.796 1.00 85.62 414 GLU A O 1
ATOM 3103 N N . GLY A 1 415 ? -0.731 1.866 -18.840 1.00 84.81 415 GLY A N 1
ATOM 3104 C CA . GLY A 1 415 ? -1.258 2.039 -20.201 1.00 84.81 415 GLY A CA 1
ATOM 3105 C C . GLY A 1 415 ? -2.689 2.556 -20.267 1.00 84.81 415 GLY A C 1
ATOM 3106 O O . GLY A 1 415 ? -3.176 2.848 -21.365 1.00 84.81 415 GLY A O 1
ATOM 3107 N N . LEU A 1 416 ? -3.363 2.729 -19.128 1.00 88.50 416 LEU A N 1
ATOM 3108 C CA . LEU A 1 416 ? -4.760 3.149 -19.100 1.00 88.50 416 LEU A CA 1
ATOM 3109 C C . LEU A 1 416 ? -4.899 4.612 -19.533 1.00 88.50 416 LEU A C 1
ATOM 3111 O O . LEU A 1 416 ? -4.115 5.487 -19.154 1.00 88.50 416 LEU A O 1
ATOM 3115 N N . GLN A 1 417 ? -5.915 4.883 -20.355 1.00 87.69 417 GLN A N 1
ATOM 3116 C CA . GLN A 1 417 ? -6.226 6.241 -20.820 1.00 87.69 417 GLN A CA 1
ATOM 3117 C C . GLN A 1 417 ? -7.464 6.834 -20.142 1.00 87.69 417 GLN A C 1
ATOM 3119 O O . GLN A 1 417 ? -7.780 7.992 -20.381 1.00 87.69 417 GLN A O 1
ATOM 3124 N N . GLY A 1 418 ? -8.154 6.067 -19.304 1.00 92.69 418 GLY A N 1
ATOM 3125 C CA . GLY A 1 418 ? -9.320 6.484 -18.535 1.00 92.69 418 GLY A CA 1
ATOM 3126 C C . GLY A 1 418 ? -9.894 5.298 -17.762 1.00 92.69 418 GLY A C 1
ATOM 3127 O O . GLY A 1 418 ? -9.417 4.170 -17.890 1.00 92.69 418 GLY A O 1
ATOM 3128 N N . ILE A 1 419 ? -10.936 5.538 -16.972 1.00 96.19 419 ILE A N 1
ATOM 3129 C CA . ILE A 1 419 ? -11.560 4.507 -16.132 1.00 96.19 419 ILE A CA 1
ATOM 3130 C C . ILE A 1 419 ? -12.896 4.113 -16.752 1.00 96.19 419 ILE A C 1
ATOM 3132 O O . ILE A 1 419 ? -13.837 4.899 -16.704 1.00 96.19 419 ILE A O 1
ATOM 3136 N N . GLY A 1 420 ? -12.990 2.913 -17.322 1.00 96.56 420 GLY A N 1
ATOM 3137 C CA . GLY A 1 420 ? -14.224 2.323 -17.847 1.00 96.56 420 GLY A CA 1
ATOM 3138 C C . GLY A 1 420 ? -14.928 1.401 -16.845 1.00 96.56 420 GLY A C 1
ATOM 3139 O O . GLY A 1 420 ? -16.155 1.404 -16.750 1.00 96.56 420 GLY A O 1
ATOM 3140 N N . GLU A 1 421 ? -14.175 0.618 -16.077 1.00 97.25 421 GLU A N 1
ATOM 3141 C CA . GLU A 1 421 ? -14.685 -0.293 -15.046 1.00 97.25 421 GLU A CA 1
ATOM 3142 C C . GLU A 1 421 ? -13.744 -0.291 -13.839 1.00 97.25 421 GLU A C 1
ATOM 3144 O O . GLU A 1 421 ? -12.530 -0.328 -14.012 1.00 97.25 421 GLU A O 1
ATOM 3149 N N . ILE A 1 422 ? -14.298 -0.280 -12.627 1.00 98.12 422 ILE A N 1
ATOM 3150 C CA . ILE A 1 422 ? -13.547 -0.486 -11.384 1.00 98.12 422 ILE A CA 1
ATOM 3151 C C . ILE A 1 422 ? -14.073 -1.757 -10.728 1.00 98.12 422 ILE A C 1
ATOM 3153 O O . ILE A 1 422 ? -15.282 -1.899 -10.520 1.00 98.12 422 ILE A O 1
ATOM 3157 N N . GLY A 1 423 ? -13.169 -2.674 -10.407 1.00 97.56 423 GLY A N 1
ATOM 3158 C CA . GLY A 1 423 ? -13.434 -3.871 -9.628 1.00 97.56 423 GLY A CA 1
ATOM 3159 C C . GLY A 1 423 ? -12.797 -3.803 -8.248 1.00 97.56 423 GLY A C 1
ATOM 3160 O O . GLY A 1 423 ? -11.651 -3.386 -8.110 1.00 97.56 423 GLY A O 1
ATOM 3161 N N . LEU A 1 424 ? -13.532 -4.257 -7.236 1.00 97.31 424 LEU A N 1
ATOM 3162 C CA . LEU A 1 424 ? -13.082 -4.368 -5.855 1.00 97.31 424 LEU A CA 1
ATOM 3163 C C . LEU A 1 424 ? -13.043 -5.838 -5.445 1.00 97.31 424 LEU A C 1
ATOM 3165 O O . LEU A 1 424 ? -14.064 -6.528 -5.479 1.00 97.31 424 LEU A O 1
ATOM 3169 N N . GLY A 1 425 ? -11.871 -6.303 -5.027 1.00 95.69 425 GLY A N 1
ATOM 3170 C CA . GLY A 1 425 ? -11.684 -7.573 -4.345 1.00 95.69 425 GLY A CA 1
ATOM 3171 C C . GLY A 1 425 ? -12.156 -7.460 -2.905 1.00 95.69 425 GLY A C 1
ATOM 3172 O O . GLY A 1 425 ? -11.386 -7.071 -2.033 1.00 95.69 425 GLY A O 1
ATOM 3173 N N . LEU A 1 426 ? -13.415 -7.800 -2.654 1.00 95.88 426 LEU A N 1
ATOM 3174 C CA . LEU A 1 426 ? -14.042 -7.623 -1.356 1.00 95.88 426 LEU A CA 1
ATOM 3175 C C . LEU A 1 426 ? -13.862 -8.862 -0.480 1.00 95.88 426 LEU A C 1
ATOM 3177 O O . LEU A 1 426 ? -14.214 -9.970 -0.891 1.00 95.88 426 LEU A O 1
ATOM 3181 N N . ARG A 1 427 ? -13.391 -8.666 0.752 1.00 95.50 427 ARG A N 1
ATOM 3182 C CA . ARG A 1 427 ? -13.382 -9.687 1.803 1.00 95.50 427 ARG A CA 1
ATOM 3183 C C . ARG A 1 427 ? -14.115 -9.177 3.039 1.00 95.50 427 ARG A C 1
ATOM 3185 O O . ARG A 1 427 ? -13.806 -8.100 3.541 1.00 95.50 427 ARG A O 1
ATOM 3192 N N . VAL A 1 428 ? -15.063 -9.972 3.528 1.00 96.44 428 VAL A N 1
ATOM 3193 C CA . VAL A 1 428 ? -15.919 -9.646 4.672 1.00 96.44 428 VAL A CA 1
ATOM 3194 C C . VAL A 1 428 ? -15.831 -10.752 5.711 1.00 96.44 428 VAL A C 1
ATOM 3196 O O . VAL A 1 428 ? -16.083 -11.918 5.396 1.00 96.44 428 VAL A O 1
ATOM 3199 N N . VAL A 1 429 ? -15.524 -10.382 6.950 1.00 95.25 429 VAL A N 1
ATOM 3200 C CA . VAL A 1 429 ? -15.489 -11.299 8.098 1.00 95.25 429 VAL A CA 1
ATOM 3201 C C . VAL A 1 429 ? -16.398 -10.817 9.225 1.00 95.25 429 VAL A C 1
ATOM 3203 O O . VAL A 1 429 ? -16.719 -9.633 9.285 1.00 95.25 429 VAL A O 1
ATOM 3206 N N . ASN A 1 430 ? -16.834 -11.721 10.101 1.00 91.81 430 ASN A N 1
ATOM 3207 C CA . ASN A 1 430 ? -17.491 -11.358 11.364 1.00 91.81 430 ASN A CA 1
ATOM 3208 C C . ASN A 1 430 ? -16.462 -11.111 12.491 1.00 91.81 430 ASN A C 1
ATOM 3210 O O . ASN A 1 430 ? -15.256 -11.241 12.285 1.00 91.81 430 ASN A O 1
ATOM 3214 N N . GLU A 1 431 ? -16.955 -10.802 13.693 1.00 88.62 431 GLU A N 1
ATOM 3215 C CA . GLU A 1 431 ? -16.162 -10.635 14.929 1.00 88.62 431 GLU A CA 1
ATOM 3216 C C . GLU A 1 431 ? -15.313 -11.875 15.294 1.00 88.62 431 GLU A C 1
ATOM 3218 O O . GLU A 1 431 ? -14.254 -11.749 15.908 1.00 88.62 431 GLU A O 1
ATOM 3223 N N . ASP A 1 432 ? -15.751 -13.071 14.886 1.00 90.62 432 ASP A N 1
ATOM 3224 C CA . ASP A 1 432 ? -15.043 -14.342 15.093 1.00 90.62 432 ASP A CA 1
ATOM 3225 C C . ASP A 1 432 ? -14.019 -14.644 13.976 1.00 90.62 432 ASP A C 1
ATOM 3227 O O . ASP A 1 432 ? -13.384 -15.698 13.986 1.00 90.62 432 ASP A O 1
ATOM 3231 N N . TYR A 1 433 ? -13.829 -13.723 13.023 1.00 88.06 433 TYR A N 1
ATOM 3232 C CA . TYR A 1 433 ? -13.002 -13.869 11.817 1.00 88.06 433 TYR A CA 1
ATOM 3233 C C . TYR A 1 433 ? -13.472 -14.922 10.803 1.00 88.06 433 TYR A C 1
ATOM 3235 O O . TYR A 1 433 ? -12.749 -15.214 9.842 1.00 88.06 433 TYR A O 1
ATOM 3243 N N . ASP A 1 434 ? -14.693 -15.439 10.940 1.00 93.38 434 ASP A N 1
ATOM 3244 C CA . ASP A 1 434 ? -15.301 -16.285 9.918 1.00 93.38 434 ASP A CA 1
ATOM 3245 C C . ASP A 1 434 ? -15.544 -15.467 8.647 1.00 93.38 434 ASP A C 1
ATOM 3247 O O . ASP A 1 434 ? -16.155 -14.394 8.673 1.00 93.38 434 ASP A O 1
ATOM 3251 N N . GLU A 1 435 ? -15.101 -15.995 7.507 1.00 94.62 435 GLU A N 1
ATOM 3252 C CA . GLU A 1 435 ? -15.319 -15.370 6.207 1.00 94.62 435 GLU A CA 1
ATOM 3253 C C . GLU A 1 435 ? -16.783 -15.511 5.778 1.00 94.62 435 GLU A C 1
ATOM 3255 O O . GLU A 1 435 ? -17.272 -16.602 5.478 1.00 94.62 435 GLU A O 1
ATOM 3260 N N . LEU A 1 436 ? -17.491 -14.382 5.753 1.00 97.19 436 LEU A N 1
ATOM 3261 C CA . LEU A 1 436 ? -18.898 -14.308 5.365 1.00 97.19 436 LEU A CA 1
ATOM 3262 C C . LEU A 1 436 ? -19.067 -14.087 3.860 1.00 97.19 436 LEU A C 1
ATOM 3264 O O . LEU A 1 436 ? -20.064 -14.514 3.275 1.00 97.19 436 LEU A O 1
ATOM 3268 N N . PHE A 1 437 ? -18.117 -13.384 3.241 1.00 96.62 437 PHE A N 1
ATOM 3269 C CA . PHE A 1 437 ? -18.119 -13.096 1.812 1.00 96.62 437 PHE A CA 1
ATOM 3270 C C . PHE A 1 437 ? -16.697 -12.853 1.304 1.00 96.62 437 PHE A C 1
ATOM 3272 O O . PHE A 1 437 ? -15.924 -12.130 1.933 1.00 96.62 437 PHE A O 1
ATOM 3279 N N . LYS A 1 438 ? -16.379 -13.412 0.135 1.00 94.25 438 LYS A N 1
ATOM 3280 C CA . LYS A 1 438 ? -15.140 -13.149 -0.594 1.00 94.25 438 LYS A CA 1
ATOM 3281 C C . LYS A 1 438 ? -15.383 -13.293 -2.088 1.00 94.25 438 LYS A C 1
ATOM 3283 O O . LYS A 1 438 ? -15.609 -14.402 -2.565 1.00 94.25 438 LYS A O 1
ATOM 3288 N N . ASP A 1 439 ? -15.362 -12.179 -2.809 1.00 94.06 439 ASP A N 1
ATOM 3289 C CA . ASP A 1 439 ? -15.475 -12.169 -4.270 1.00 94.06 439 ASP A CA 1
ATOM 3290 C C . ASP A 1 439 ? -15.035 -10.813 -4.842 1.00 94.06 439 ASP A C 1
ATOM 3292 O O . ASP A 1 439 ? -14.833 -9.848 -4.104 1.00 94.06 439 ASP A O 1
ATOM 3296 N N . MET A 1 440 ? -14.882 -10.730 -6.161 1.00 95.31 440 MET A N 1
ATOM 3297 C CA . MET A 1 440 ? -14.768 -9.453 -6.863 1.00 95.31 440 MET A CA 1
ATOM 3298 C C . MET A 1 440 ? -16.156 -8.899 -7.190 1.00 95.31 440 MET A C 1
ATOM 3300 O O . MET A 1 440 ? -17.005 -9.591 -7.751 1.00 95.31 440 MET A O 1
ATOM 3304 N N . ILE A 1 441 ? -16.369 -7.621 -6.898 1.00 97.06 441 ILE A N 1
ATOM 3305 C CA . ILE A 1 441 ? -17.546 -6.853 -7.327 1.00 97.06 441 ILE A CA 1
ATOM 3306 C C . ILE A 1 441 ? -17.092 -5.718 -8.237 1.00 97.06 441 ILE A C 1
ATOM 3308 O O . ILE A 1 441 ? -15.956 -5.275 -8.127 1.00 97.06 441 ILE A O 1
ATOM 3312 N N . ALA A 1 442 ? -17.945 -5.238 -9.141 1.00 97.50 442 ALA A N 1
ATOM 3313 C CA . ALA A 1 442 ? -17.528 -4.232 -10.114 1.00 97.50 442 ALA A CA 1
ATOM 3314 C C . ALA A 1 442 ? -18.612 -3.203 -10.417 1.00 97.50 442 ALA A C 1
ATOM 3316 O O . ALA A 1 442 ? -19.810 -3.486 -10.352 1.00 97.50 442 ALA A O 1
ATOM 3317 N N . VAL A 1 443 ? -18.163 -2.008 -10.789 1.00 98.31 443 VAL A N 1
ATOM 3318 C CA . VAL A 1 443 ? -18.991 -0.905 -11.268 1.00 98.31 443 VAL A CA 1
ATOM 3319 C C . VAL A 1 443 ? -18.410 -0.360 -12.563 1.00 98.31 443 VAL A C 1
ATOM 3321 O O . VAL A 1 443 ? -17.197 -0.300 -12.755 1.00 98.31 443 VAL A O 1
ATOM 3324 N N . ARG A 1 444 ? -19.297 0.032 -13.474 1.00 97.69 444 ARG A N 1
ATOM 3325 C CA . ARG A 1 444 ? -18.936 0.624 -14.762 1.00 97.69 444 ARG A CA 1
ATOM 3326 C C . ARG A 1 444 ? -19.167 2.118 -14.730 1.00 97.69 444 ARG A C 1
ATOM 3328 O O . ARG A 1 444 ? -20.172 2.575 -14.190 1.00 97.69 444 ARG A O 1
ATOM 3335 N N . THR A 1 445 ? -18.271 2.851 -15.366 1.00 97.75 445 THR A N 1
ATOM 3336 C CA . THR A 1 445 ? -18.406 4.292 -15.560 1.00 97.75 445 THR A CA 1
ATOM 3337 C C . THR A 1 445 ? -19.114 4.590 -16.884 1.00 97.75 445 THR A C 1
ATOM 3339 O O . THR A 1 445 ? -19.373 3.704 -17.708 1.00 97.75 445 THR A O 1
ATOM 3342 N N . SER A 1 446 ? -19.378 5.870 -17.133 1.00 96.81 446 SER A N 1
ATOM 3343 C CA . SER A 1 446 ? -19.820 6.386 -18.432 1.00 96.81 446 SER A CA 1
ATOM 3344 C C . SER A 1 446 ? -18.841 6.123 -19.591 1.00 96.81 446 SER A C 1
ATOM 3346 O O . SER A 1 446 ? -19.258 6.192 -20.748 1.00 96.81 446 SER A O 1
ATOM 3348 N N . LEU A 1 447 ? -17.575 5.789 -19.306 1.00 96.19 447 LEU A N 1
ATOM 3349 C CA . LEU A 1 447 ? -16.541 5.478 -20.300 1.00 96.19 447 LEU A CA 1
ATOM 3350 C C . LEU A 1 447 ? -16.435 3.982 -20.626 1.00 96.19 447 LEU A C 1
ATOM 3352 O O . LEU A 1 447 ? -15.642 3.599 -21.487 1.00 96.19 447 LEU A O 1
ATOM 3356 N N . TYR A 1 448 ? -17.224 3.117 -19.983 1.00 95.44 448 TYR A N 1
ATOM 3357 C CA . TYR A 1 448 ? -17.175 1.683 -20.253 1.00 95.44 448 TYR A CA 1
ATOM 3358 C C . TYR A 1 448 ? -17.421 1.359 -21.736 1.00 95.44 448 TYR A C 1
ATOM 3360 O O . TYR A 1 448 ? -18.483 1.655 -22.290 1.00 95.44 448 TYR A O 1
ATOM 3368 N N . GLY A 1 449 ? -16.446 0.705 -22.375 1.00 90.12 449 GLY A N 1
ATOM 3369 C CA . GLY A 1 449 ? -16.502 0.341 -23.792 1.00 90.12 449 GLY A CA 1
ATOM 3370 C C . GLY A 1 449 ? -16.297 1.507 -24.767 1.00 90.12 449 GLY A C 1
ATOM 3371 O O . GLY A 1 449 ? -16.509 1.323 -25.968 1.00 90.12 449 GLY A O 1
ATOM 3372 N N . ALA A 1 450 ? -15.907 2.692 -24.286 1.00 89.94 450 ALA A N 1
ATOM 3373 C CA . ALA A 1 450 ? -15.510 3.796 -25.149 1.00 89.94 450 ALA A CA 1
ATOM 3374 C C . ALA A 1 450 ? -14.200 3.469 -25.888 1.00 89.94 450 ALA A C 1
ATOM 3376 O O . ALA A 1 450 ? -13.284 2.843 -25.353 1.00 89.94 450 ALA A O 1
ATOM 3377 N N . GLU A 1 451 ? -14.121 3.884 -27.152 1.00 85.81 451 GLU A N 1
ATOM 3378 C CA . GLU A 1 451 ? -12.951 3.642 -27.995 1.00 85.81 451 GLU A CA 1
ATOM 3379 C C . GLU A 1 451 ? -11.723 4.365 -27.420 1.00 85.81 451 GLU A C 1
ATOM 3381 O O . GLU A 1 451 ? -11.769 5.568 -27.177 1.00 85.81 451 GLU A O 1
ATOM 3386 N N . GLY A 1 452 ? -10.624 3.634 -27.214 1.00 80.44 452 GLY A N 1
ATOM 3387 C CA . GLY A 1 452 ? -9.349 4.198 -26.759 1.00 80.44 452 GLY A CA 1
ATOM 3388 C C . GLY A 1 452 ? -9.058 4.080 -25.259 1.00 80.44 452 GLY A C 1
ATOM 3389 O O . GLY A 1 452 ? -7.894 4.197 -24.889 1.00 80.44 452 GLY A O 1
ATOM 3390 N N . ILE A 1 453 ? -10.055 3.792 -24.413 1.00 84.50 453 ILE A N 1
ATOM 3391 C CA . ILE A 1 453 ? -9.876 3.712 -22.947 1.00 84.50 453 ILE A CA 1
ATOM 3392 C C . ILE A 1 453 ? -8.945 2.558 -22.539 1.00 84.50 453 ILE A C 1
ATOM 3394 O O . ILE A 1 453 ? -8.026 2.767 -21.747 1.00 84.50 453 ILE A O 1
ATOM 3398 N N . ASP A 1 454 ? -9.121 1.395 -23.173 1.00 75.94 454 ASP A N 1
ATOM 3399 C CA . ASP A 1 454 ? -8.344 0.164 -22.935 1.00 75.94 454 ASP A CA 1
ATOM 3400 C C . ASP A 1 454 ? -7.328 -0.118 -24.058 1.00 75.94 454 ASP A C 1
ATOM 3402 O O . ASP A 1 454 ? -6.934 -1.258 -24.296 1.00 75.94 454 ASP A O 1
ATOM 3406 N N . ALA A 1 455 ? -6.976 0.900 -24.849 1.00 70.31 455 ALA A N 1
ATOM 3407 C CA . ALA A 1 455 ? -6.166 0.711 -26.055 1.00 70.31 455 ALA A CA 1
ATOM 3408 C C . ALA A 1 455 ? -4.651 0.754 -25.806 1.00 70.31 455 ALA A C 1
ATOM 3410 O O . ALA A 1 455 ? -3.894 0.412 -26.715 1.00 70.31 455 ALA A O 1
ATOM 3411 N N . GLY A 1 456 ? -4.212 1.212 -24.631 1.00 74.38 456 GLY A N 1
ATOM 3412 C CA . GLY A 1 456 ? -2.798 1.297 -24.277 1.00 74.38 456 GLY A CA 1
ATOM 3413 C C . GLY A 1 456 ? -2.302 0.062 -23.532 1.00 74.38 456 GLY A C 1
ATOM 3414 O O . GLY A 1 456 ? -3.069 -0.644 -22.881 1.00 74.38 456 GLY A O 1
ATOM 3415 N N . THR A 1 457 ? -0.999 -0.182 -23.624 1.00 80.06 457 THR A N 1
ATOM 3416 C CA . THR A 1 457 ? -0.294 -1.211 -22.853 1.00 80.06 457 THR A CA 1
ATOM 3417 C C . THR A 1 457 ? 0.753 -0.574 -21.945 1.00 80.06 457 THR A C 1
ATOM 3419 O O . THR A 1 457 ? 1.200 0.548 -22.206 1.00 80.06 457 THR A O 1
ATOM 3422 N N . PHE A 1 458 ? 1.205 -1.307 -20.924 1.00 84.75 458 PHE A N 1
ATOM 3423 C CA . PHE A 1 458 ? 2.346 -0.901 -20.099 1.00 84.75 458 PHE A CA 1
ATOM 3424 C C . PHE A 1 458 ? 3.560 -0.517 -20.964 1.00 84.75 458 PHE A C 1
ATOM 3426 O O . PHE A 1 458 ? 4.164 0.544 -20.794 1.00 84.75 458 PHE A O 1
ATOM 3433 N N . ALA A 1 459 ? 3.870 -1.327 -21.982 1.00 83.81 459 ALA A N 1
ATOM 3434 C CA . ALA A 1 459 ? 4.967 -1.043 -22.900 1.00 83.81 459 ALA A CA 1
ATOM 3435 C C . ALA A 1 459 ? 4.779 0.267 -23.687 1.00 83.81 459 ALA A C 1
ATOM 3437 O O . ALA A 1 459 ? 5.742 1.020 -23.842 1.00 83.81 459 ALA A O 1
ATOM 3438 N N . ASP A 1 460 ? 3.563 0.573 -24.153 1.00 78.56 460 ASP A N 1
ATOM 3439 C CA . ASP A 1 460 ? 3.276 1.835 -24.851 1.00 78.56 460 ASP A CA 1
ATOM 3440 C C . ASP A 1 460 ? 3.469 3.049 -23.933 1.00 78.56 460 ASP A C 1
ATOM 3442 O O . ASP A 1 460 ? 4.004 4.078 -24.362 1.00 78.56 460 ASP A O 1
ATOM 3446 N N . SER A 1 461 ? 3.063 2.927 -22.667 1.00 75.12 461 SER A N 1
ATOM 3447 C CA . SER A 1 461 ? 3.229 3.980 -21.666 1.00 75.12 461 SER A CA 1
ATOM 3448 C C . SER A 1 461 ? 4.686 4.231 -21.320 1.00 75.12 461 SER A C 1
ATOM 3450 O O . SER A 1 461 ? 5.134 5.379 -21.337 1.00 75.12 461 SER A O 1
ATOM 3452 N N . VAL A 1 462 ? 5.456 3.172 -21.084 1.00 74.81 462 VAL A N 1
ATOM 3453 C CA . VAL A 1 462 ? 6.878 3.275 -20.748 1.00 74.81 462 VAL A CA 1
ATOM 3454 C C . VAL A 1 462 ? 7.700 3.781 -21.932 1.00 74.81 462 VAL A C 1
ATOM 3456 O O . VAL A 1 462 ? 8.641 4.544 -21.754 1.00 74.81 462 VAL A O 1
ATOM 3459 N N . LEU A 1 463 ? 7.347 3.431 -23.170 1.00 70.62 463 LEU A N 1
ATOM 3460 C CA . LEU A 1 463 ? 8.049 3.944 -24.351 1.00 70.62 463 LEU A CA 1
ATOM 3461 C C . LEU A 1 463 ? 7.737 5.417 -24.658 1.00 70.62 463 LEU A C 1
ATOM 3463 O O . LEU A 1 463 ? 8.342 5.976 -25.576 1.00 70.62 463 LEU A O 1
ATOM 3467 N N . ASN A 1 464 ? 6.847 6.071 -23.902 1.00 69.00 464 ASN A N 1
ATOM 3468 C CA . ASN A 1 464 ? 6.598 7.501 -24.022 1.00 69.00 464 ASN A CA 1
ATOM 3469 C C . ASN A 1 464 ? 7.696 8.319 -23.312 1.00 69.00 464 ASN A C 1
ATOM 3471 O O . ASN A 1 464 ? 7.714 8.390 -22.079 1.00 69.00 464 ASN A O 1
ATOM 3475 N N . PRO A 1 465 ? 8.555 9.050 -24.051 1.00 63.25 465 PRO A N 1
ATOM 3476 C CA . PRO A 1 465 ? 9.638 9.815 -23.441 1.00 63.25 465 PRO A CA 1
ATOM 3477 C C . PRO A 1 465 ? 9.145 10.917 -22.500 1.00 63.25 465 PRO A C 1
ATOM 3479 O O . PRO A 1 465 ? 9.839 11.252 -21.550 1.00 63.25 465 PRO A O 1
ATOM 3482 N N . ALA A 1 466 ? 7.961 11.493 -22.742 1.00 62.34 466 ALA A N 1
ATOM 3483 C CA . ALA A 1 466 ? 7.405 12.520 -21.860 1.00 62.34 466 ALA A CA 1
ATOM 3484 C C . ALA A 1 466 ? 7.063 11.955 -20.476 1.00 62.34 466 ALA A C 1
ATOM 3486 O O . ALA A 1 466 ? 7.245 12.641 -19.478 1.00 62.34 466 ALA A O 1
ATOM 3487 N N . TYR A 1 467 ? 6.611 10.703 -20.437 1.00 63.69 467 TYR A N 1
ATOM 3488 C CA . TYR A 1 467 ? 6.238 10.013 -19.213 1.00 63.69 467 TYR A CA 1
ATOM 3489 C C . TYR A 1 467 ? 7.480 9.533 -18.447 1.00 63.69 467 TYR A C 1
ATOM 3491 O O . TYR A 1 467 ? 7.612 9.835 -17.272 1.00 63.69 467 TYR A O 1
ATOM 3499 N N . LEU A 1 468 ? 8.464 8.926 -19.126 1.00 63.19 468 LEU A N 1
ATOM 3500 C CA . LEU A 1 468 ? 9.744 8.549 -18.504 1.00 63.19 468 LEU A CA 1
ATOM 3501 C C . LEU A 1 468 ? 10.547 9.738 -17.972 1.00 63.19 468 LEU A C 1
ATOM 3503 O O . LEU A 1 468 ? 11.047 9.687 -16.854 1.00 63.19 468 LEU A O 1
ATOM 3507 N N . ASN A 1 469 ? 10.653 10.819 -18.752 1.00 63.75 469 ASN A N 1
ATOM 3508 C CA . ASN A 1 469 ? 11.311 12.048 -18.296 1.00 63.75 469 ASN A CA 1
ATOM 3509 C C . ASN A 1 469 ? 10.551 12.662 -17.125 1.00 63.75 469 ASN A C 1
ATOM 3511 O O . ASN A 1 469 ? 11.155 13.129 -16.164 1.00 63.75 469 ASN A O 1
ATOM 3515 N N . GLY A 1 470 ? 9.223 12.632 -17.230 1.00 60.78 470 GLY A N 1
ATOM 3516 C CA . GLY A 1 470 ? 8.327 13.006 -16.166 1.00 60.78 470 GLY A CA 1
ATOM 3517 C C . GLY A 1 470 ? 8.413 12.079 -14.969 1.00 60.78 470 GLY A C 1
ATOM 3518 O O . GLY A 1 470 ? 7.873 12.505 -13.983 1.00 60.78 470 GLY A O 1
ATOM 3519 N N . MET A 1 471 ? 9.073 10.911 -15.024 1.00 61.03 471 MET A N 1
ATOM 3520 C CA . MET A 1 471 ? 9.346 9.991 -13.905 1.00 61.03 471 MET A CA 1
ATOM 3521 C C . MET A 1 471 ? 10.837 9.911 -13.501 1.00 61.03 471 MET A C 1
ATOM 3523 O O . MET A 1 471 ? 11.186 9.174 -12.585 1.00 61.03 471 MET A O 1
ATOM 3527 N N . ASP A 1 472 ? 11.721 10.703 -14.123 1.00 69.56 472 ASP A N 1
ATOM 3528 C CA . ASP A 1 472 ? 13.183 10.638 -13.923 1.00 69.56 472 ASP A CA 1
ATOM 3529 C C . ASP A 1 472 ? 13.713 9.186 -13.957 1.00 69.56 472 ASP A C 1
ATOM 3531 O O . ASP A 1 472 ? 14.674 8.805 -13.282 1.00 69.56 472 ASP A O 1
ATOM 3535 N N . LEU A 1 473 ? 13.037 8.358 -14.763 1.00 72.75 473 LEU A N 1
ATOM 3536 C CA . LEU A 1 473 ? 13.341 6.956 -14.981 1.00 72.75 473 LEU A CA 1
ATOM 3537 C C . LEU A 1 473 ? 13.934 6.796 -16.376 1.00 72.75 473 LEU A C 1
ATOM 3539 O O . LEU A 1 473 ? 13.437 7.327 -17.369 1.00 72.75 473 LEU A O 1
ATOM 3543 N N . GLN A 1 474 ? 14.973 5.977 -16.472 1.00 80.62 474 GLN A N 1
ATOM 3544 C CA . GLN A 1 474 ? 15.398 5.399 -17.741 1.00 80.62 474 GLN A CA 1
ATOM 3545 C C . GLN A 1 474 ? 14.879 3.971 -17.812 1.00 80.62 474 GLN A C 1
ATOM 3547 O O . GLN A 1 474 ? 15.146 3.182 -16.910 1.00 80.62 474 GLN A O 1
ATOM 3552 N N . ALA A 1 475 ? 14.186 3.620 -18.890 1.00 84.25 475 ALA A N 1
ATOM 3553 C CA . ALA A 1 475 ? 13.711 2.261 -19.101 1.00 84.25 475 ALA A CA 1
ATOM 3554 C C . ALA A 1 475 ? 14.413 1.601 -20.289 1.00 84.25 475 ALA A C 1
ATOM 3556 O O . ALA A 1 475 ? 14.573 2.194 -21.360 1.00 84.25 475 ALA A O 1
ATOM 3557 N N . LYS A 1 476 ? 14.796 0.340 -20.106 1.00 86.12 476 LYS A N 1
ATOM 3558 C CA . LYS A 1 476 ? 15.180 -0.584 -21.171 1.00 86.12 476 LYS A CA 1
ATOM 3559 C C . LYS A 1 476 ? 14.092 -1.647 -21.268 1.00 86.12 476 LYS A C 1
ATOM 3561 O O . LYS A 1 476 ? 13.980 -2.493 -20.387 1.00 86.12 476 LYS A O 1
ATOM 3566 N N . MET A 1 477 ? 13.292 -1.587 -22.327 1.00 85.00 477 MET A N 1
ATOM 3567 C CA . MET A 1 477 ? 12.157 -2.490 -22.517 1.00 85.00 477 MET A CA 1
ATOM 3568 C C . MET A 1 477 ? 12.552 -3.755 -23.270 1.00 85.00 477 MET A C 1
ATOM 3570 O O . MET A 1 477 ? 13.212 -3.685 -24.307 1.00 85.00 477 MET A O 1
ATOM 3574 N N . ALA A 1 478 ? 12.056 -4.888 -22.791 1.00 81.56 478 ALA A N 1
ATOM 3575 C CA . ALA A 1 478 ? 11.868 -6.094 -23.571 1.00 81.56 478 ALA A CA 1
ATOM 3576 C C . ALA A 1 478 ? 10.414 -6.101 -24.050 1.00 81.56 478 ALA A C 1
ATOM 3578 O O . ALA A 1 478 ? 9.483 -6.431 -23.312 1.00 81.56 478 ALA A O 1
ATOM 3579 N N . VAL A 1 479 ? 10.216 -5.688 -25.301 1.00 66.50 479 VAL A N 1
ATOM 3580 C CA . VAL A 1 479 ? 8.933 -5.869 -25.983 1.00 66.50 479 VAL A CA 1
ATOM 3581 C C . VAL A 1 479 ? 8.992 -7.240 -26.642 1.00 66.50 479 VAL A C 1
ATOM 3583 O O . VAL A 1 479 ? 9.702 -7.417 -27.632 1.00 66.50 479 VAL A O 1
ATOM 3586 N N . SER A 1 480 ? 8.311 -8.223 -26.063 1.00 58.97 480 SER A N 1
ATOM 3587 C CA . SER A 1 480 ? 8.285 -9.585 -26.593 1.00 58.97 480 SER A CA 1
ATOM 3588 C C . SER A 1 480 ? 6.970 -9.882 -27.301 1.00 58.97 480 SER A C 1
ATOM 3590 O O . SER A 1 480 ? 5.905 -9.459 -26.860 1.00 58.97 480 SER A O 1
ATOM 3592 N N . ASP A 1 481 ? 7.035 -10.695 -28.357 1.00 63.50 481 ASP A N 1
ATOM 3593 C CA . ASP A 1 481 ? 5.903 -11.553 -28.705 1.00 63.50 481 ASP A CA 1
ATOM 3594 C C . ASP A 1 481 ? 5.554 -12.359 -27.442 1.00 63.50 481 ASP A C 1
ATOM 3596 O O . ASP A 1 481 ? 6.456 -12.958 -26.854 1.00 63.50 481 ASP A O 1
ATOM 3600 N N . ALA A 1 482 ? 4.297 -12.310 -26.989 1.00 74.50 482 ALA A N 1
ATOM 3601 C CA . ALA A 1 482 ? 3.881 -12.861 -25.698 1.00 74.50 482 ALA A CA 1
ATOM 3602 C C . ALA A 1 482 ? 4.489 -14.255 -25.442 1.00 74.50 482 ALA A C 1
ATOM 3604 O O . ALA A 1 482 ? 4.296 -15.180 -26.235 1.00 74.50 482 ALA A O 1
ATOM 3605 N N . GLN A 1 483 ? 5.244 -14.397 -24.351 1.00 87.00 483 GLN A N 1
ATOM 3606 C CA . GLN A 1 483 ? 5.912 -15.647 -24.000 1.00 87.00 483 GLN A CA 1
ATOM 3607 C C . GLN A 1 483 ? 4.995 -16.485 -23.113 1.00 87.00 483 GLN A C 1
ATOM 3609 O O . GLN A 1 483 ? 4.684 -16.094 -21.988 1.00 87.00 483 GLN A O 1
ATOM 3614 N N . ASP A 1 484 ? 4.600 -17.661 -23.596 1.00 91.44 484 ASP A N 1
ATOM 3615 C CA . ASP A 1 484 ? 3.805 -18.604 -22.811 1.00 91.44 484 ASP A CA 1
ATOM 3616 C C . ASP A 1 484 ? 4.568 -19.089 -21.571 1.00 91.44 484 ASP A C 1
ATOM 3618 O O . ASP A 1 484 ? 5.702 -19.575 -21.647 1.00 91.44 484 ASP A O 1
ATOM 3622 N N . VAL A 1 485 ? 3.904 -19.030 -20.418 1.00 91.69 485 VAL A N 1
ATOM 3623 C CA . VAL A 1 485 ? 4.393 -19.604 -19.165 1.00 91.69 485 VAL A CA 1
ATOM 3624 C C . VAL A 1 485 ? 3.886 -21.042 -19.064 1.00 91.69 485 VAL A C 1
ATOM 3626 O O . VAL A 1 485 ? 2.844 -21.340 -18.468 1.00 91.69 485 VAL A O 1
ATOM 3629 N N . GLY A 1 486 ? 4.618 -21.960 -19.696 1.00 89.00 486 GLY A N 1
ATOM 3630 C CA . GLY A 1 486 ? 4.244 -23.374 -19.755 1.00 89.00 486 GLY A CA 1
ATOM 3631 C C . GLY A 1 486 ? 2.852 -23.580 -20.369 1.00 89.00 486 GLY A C 1
ATOM 3632 O O . GLY A 1 486 ? 2.483 -22.927 -21.336 1.00 89.00 486 GLY A O 1
ATOM 3633 N N . SER A 1 487 ? 2.059 -24.496 -19.806 1.00 85.44 487 SER A N 1
ATOM 3634 C CA . SER A 1 487 ? 0.683 -24.778 -20.255 1.00 85.44 487 SER A CA 1
ATOM 3635 C C . SER A 1 487 ? -0.391 -24.124 -19.373 1.00 85.44 487 SER A C 1
ATOM 3637 O O . SER A 1 487 ? -1.495 -24.656 -19.266 1.00 85.44 487 SER A O 1
ATOM 3639 N N . SER A 1 488 ? -0.064 -23.032 -18.673 1.00 88.94 488 SER A N 1
ATOM 3640 C CA . SER A 1 488 ? -0.943 -22.425 -17.657 1.00 88.94 488 SER A CA 1
ATOM 3641 C C . SER A 1 488 ? -2.028 -21.498 -18.214 1.00 88.94 488 SER A C 1
ATOM 3643 O O . SER A 1 488 ? -2.975 -21.182 -17.502 1.00 88.94 488 SER A O 1
ATOM 3645 N N . GLY A 1 489 ? -1.895 -21.047 -19.466 1.00 93.69 489 GLY A N 1
ATOM 3646 C CA . GLY A 1 489 ? -2.711 -19.954 -20.008 1.00 93.69 489 GLY A CA 1
ATOM 3647 C C . GLY A 1 489 ? -2.257 -18.561 -19.551 1.00 93.69 489 GLY A C 1
ATOM 3648 O O . GLY A 1 489 ? -2.919 -17.579 -19.877 1.00 93.69 489 GLY A O 1
ATOM 3649 N N . ILE A 1 490 ? -1.137 -18.469 -18.826 1.00 95.94 490 ILE A N 1
ATOM 3650 C CA . ILE A 1 490 ? -0.464 -17.214 -18.488 1.00 95.94 490 ILE A CA 1
ATOM 3651 C C . ILE A 1 490 ? 0.613 -16.916 -19.521 1.00 95.94 490 ILE A C 1
ATOM 3653 O O . ILE A 1 490 ? 1.355 -17.813 -19.928 1.00 95.94 490 ILE A O 1
ATOM 3657 N N . VAL A 1 491 ? 0.716 -15.649 -19.911 1.00 94.81 491 VAL A N 1
ATOM 3658 C CA . VAL A 1 491 ? 1.774 -15.154 -20.791 1.00 94.81 491 VAL A CA 1
ATOM 3659 C C . VAL A 1 491 ? 2.500 -13.982 -20.147 1.00 94.81 491 VAL A C 1
ATOM 3661 O O . VAL A 1 491 ? 1.870 -13.156 -19.486 1.00 94.81 491 VAL A O 1
ATOM 3664 N N . VAL A 1 492 ? 3.811 -13.893 -20.364 1.00 94.00 492 VAL A N 1
ATOM 3665 C CA . VAL A 1 492 ? 4.566 -12.652 -20.158 1.00 94.00 492 VAL A CA 1
ATOM 3666 C C . VAL A 1 492 ? 4.329 -11.783 -21.381 1.00 94.00 492 VAL A C 1
ATOM 3668 O O . VAL A 1 492 ? 4.690 -12.164 -22.496 1.00 94.00 492 VAL A O 1
ATOM 3671 N N . GLN A 1 493 ? 3.665 -10.651 -21.183 1.00 91.19 493 GLN A N 1
ATOM 3672 C CA . GLN A 1 493 ? 3.276 -9.753 -22.262 1.00 91.19 493 GLN A CA 1
ATOM 3673 C C . GLN A 1 493 ? 4.379 -8.736 -22.559 1.00 91.19 493 GLN A C 1
ATOM 3675 O O . GLN A 1 493 ? 4.719 -8.514 -23.721 1.00 91.19 493 GLN A O 1
ATOM 3680 N N . SER A 1 494 ? 4.959 -8.144 -21.519 1.00 91.31 494 SER A N 1
ATOM 3681 C CA . SER A 1 494 ? 6.046 -7.180 -21.645 1.00 91.31 494 SER A CA 1
ATOM 3682 C C . SER A 1 494 ? 6.880 -7.121 -20.366 1.00 91.31 494 SER A C 1
ATOM 3684 O O . SER A 1 494 ? 6.453 -7.581 -19.307 1.00 91.31 494 SER A O 1
ATOM 3686 N N . ALA A 1 495 ? 8.096 -6.585 -20.464 1.00 92.25 495 ALA A N 1
ATOM 3687 C CA . ALA A 1 495 ? 8.932 -6.332 -19.300 1.00 92.25 495 ALA A CA 1
ATOM 3688 C C . ALA A 1 495 ? 9.860 -5.137 -19.521 1.00 92.25 495 ALA A C 1
ATOM 3690 O O . ALA A 1 495 ? 10.251 -4.836 -20.651 1.00 92.25 495 ALA A O 1
ATOM 3691 N N . GLY A 1 496 ? 10.266 -4.486 -18.437 1.00 90.00 496 GLY A N 1
ATOM 3692 C CA . GLY A 1 496 ? 11.193 -3.360 -18.467 1.00 90.00 496 GLY A CA 1
ATOM 3693 C C . GLY A 1 496 ? 12.213 -3.429 -17.342 1.00 90.00 496 GLY A C 1
ATOM 3694 O O . GLY A 1 496 ? 11.876 -3.814 -16.228 1.00 90.00 496 GLY A O 1
ATOM 3695 N N . ILE A 1 497 ? 13.452 -3.029 -17.631 1.00 90.69 497 ILE A N 1
ATOM 3696 C CA . ILE A 1 497 ? 14.443 -2.673 -16.612 1.00 90.69 497 ILE A CA 1
ATOM 3697 C C . ILE A 1 497 ? 14.425 -1.161 -16.454 1.00 90.69 497 ILE A C 1
ATOM 3699 O O . ILE A 1 497 ? 14.750 -0.431 -17.392 1.00 90.69 497 ILE A O 1
ATOM 3703 N N . PHE A 1 498 ? 14.083 -0.703 -15.261 1.00 86.38 498 PHE A N 1
ATOM 3704 C CA . PHE A 1 498 ? 14.001 0.703 -14.902 1.00 86.38 498 PHE A CA 1
ATOM 3705 C C . PHE A 1 498 ? 15.235 1.090 -14.113 1.00 86.38 498 PHE A C 1
ATOM 3707 O O . PHE A 1 498 ? 15.739 0.309 -13.314 1.00 86.38 498 PHE A O 1
ATOM 3714 N N . THR A 1 499 ? 15.750 2.283 -14.377 1.00 84.25 499 THR A N 1
ATOM 3715 C CA . THR A 1 499 ? 16.848 2.894 -13.638 1.00 84.25 499 THR A CA 1
ATOM 3716 C C . THR A 1 499 ? 16.378 4.238 -13.123 1.00 84.25 499 THR A C 1
ATOM 3718 O O . THR A 1 499 ? 15.997 5.082 -13.935 1.00 84.25 499 THR A O 1
ATOM 3721 N N . ASN A 1 500 ? 16.403 4.431 -11.808 1.00 77.56 500 ASN A N 1
ATOM 3722 C CA . ASN A 1 500 ? 16.087 5.723 -11.212 1.00 77.56 500 ASN A CA 1
ATOM 3723 C C . ASN A 1 500 ? 17.285 6.685 -11.292 1.00 77.56 500 ASN A C 1
ATOM 3725 O O . ASN A 1 500 ? 18.378 6.329 -11.748 1.00 77.56 500 ASN A O 1
ATOM 3729 N N . ARG A 1 501 ? 17.085 7.915 -10.820 1.00 77.00 501 ARG A N 1
ATOM 3730 C CA . ARG A 1 501 ? 18.107 8.971 -10.798 1.00 77.00 501 ARG A CA 1
ATOM 3731 C C . ARG A 1 501 ? 19.377 8.610 -10.017 1.00 77.00 501 ARG A C 1
ATOM 3733 O O . ARG A 1 501 ? 20.459 9.084 -10.359 1.00 77.00 501 ARG A O 1
ATOM 3740 N N . ASP A 1 502 ? 19.242 7.761 -9.000 1.00 76.88 502 ASP A N 1
ATOM 3741 C CA . ASP A 1 502 ? 20.337 7.317 -8.133 1.00 76.88 502 ASP A CA 1
ATOM 3742 C C . ASP A 1 502 ? 21.123 6.153 -8.768 1.00 76.88 502 ASP A C 1
ATOM 3744 O O . ASP A 1 502 ? 22.179 5.748 -8.282 1.00 76.88 502 ASP A O 1
ATOM 3748 N N . GLY A 1 503 ? 20.655 5.664 -9.922 1.00 78.88 503 GLY A N 1
ATOM 3749 C CA . GLY A 1 503 ? 21.244 4.555 -10.660 1.00 78.88 503 GLY A CA 1
ATOM 3750 C C . GLY A 1 503 ? 20.720 3.188 -10.226 1.00 78.88 503 GLY A C 1
ATOM 3751 O O . GLY A 1 503 ? 21.158 2.182 -10.798 1.00 78.88 503 GLY A O 1
ATOM 3752 N N . ASP A 1 504 ? 19.782 3.146 -9.276 1.00 83.81 504 ASP A N 1
ATOM 3753 C CA . ASP A 1 504 ? 19.168 1.911 -8.812 1.00 83.81 504 ASP A CA 1
ATOM 3754 C C . ASP A 1 504 ? 18.259 1.306 -9.855 1.00 83.81 504 ASP A C 1
ATOM 3756 O O . ASP A 1 504 ? 17.624 2.017 -10.637 1.00 83.81 504 ASP A O 1
ATOM 3760 N N . LYS A 1 505 ? 18.202 -0.027 -9.859 1.00 87.69 505 LYS A N 1
ATOM 3761 C CA . LYS A 1 505 ? 17.486 -0.781 -10.877 1.00 87.69 505 LYS A CA 1
ATOM 3762 C C . LYS A 1 505 ? 16.396 -1.652 -10.305 1.00 87.69 505 LYS A C 1
ATOM 3764 O O . LYS A 1 505 ? 16.606 -2.365 -9.326 1.00 87.69 505 LYS A O 1
ATOM 3769 N N . ALA A 1 506 ? 15.274 -1.643 -11.007 1.00 90.19 506 ALA A N 1
ATOM 3770 C CA . ALA A 1 506 ? 14.154 -2.540 -10.799 1.00 90.19 506 ALA A CA 1
ATOM 3771 C C . ALA A 1 506 ? 13.748 -3.172 -12.131 1.00 90.19 506 ALA A C 1
ATOM 3773 O O . ALA A 1 506 ? 13.995 -2.607 -13.200 1.00 90.19 506 ALA A O 1
ATOM 3774 N N . ALA A 1 507 ? 13.141 -4.347 -12.065 1.00 91.38 507 ALA A N 1
ATOM 3775 C CA . ALA A 1 507 ? 12.433 -4.932 -13.185 1.00 91.38 507 ALA A CA 1
ATOM 3776 C C . ALA A 1 507 ? 10.927 -4.852 -12.934 1.00 91.38 507 ALA A C 1
ATOM 3778 O O . ALA A 1 507 ? 10.476 -5.047 -11.811 1.00 91.38 507 ALA A O 1
ATOM 3779 N N . MET A 1 508 ? 10.164 -4.608 -13.992 1.00 91.62 508 MET A N 1
ATOM 3780 C CA . MET A 1 508 ? 8.711 -4.747 -13.975 1.00 91.62 508 MET A CA 1
ATOM 3781 C C . MET A 1 508 ? 8.312 -5.732 -15.066 1.00 91.62 508 MET A C 1
ATOM 3783 O O . MET A 1 508 ? 8.850 -5.663 -16.178 1.00 91.62 508 MET A O 1
ATOM 3787 N N . VAL A 1 509 ? 7.410 -6.661 -14.754 1.00 93.12 509 VAL A N 1
ATOM 3788 C CA . VAL A 1 509 ? 6.980 -7.722 -15.677 1.00 93.12 509 VAL A CA 1
ATOM 3789 C C . VAL A 1 509 ? 5.462 -7.785 -15.728 1.00 93.12 509 VAL A C 1
ATOM 3791 O O . VAL A 1 509 ? 4.805 -8.036 -14.724 1.00 93.12 509 VAL A O 1
ATOM 3794 N N . GLU A 1 510 ? 4.906 -7.578 -16.916 1.00 93.62 510 GLU A N 1
ATOM 3795 C CA . GLU A 1 510 ? 3.471 -7.618 -17.168 1.00 93.62 510 G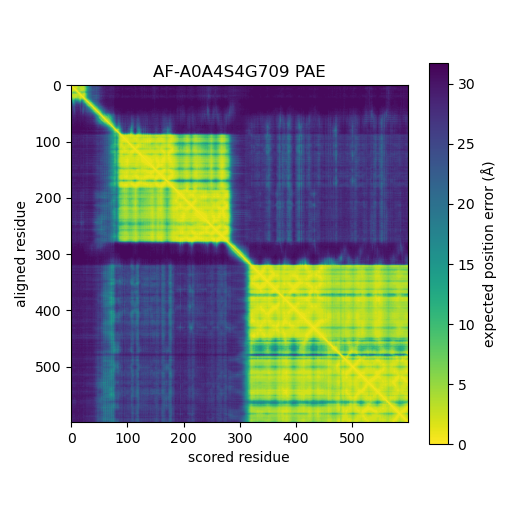LU A CA 1
ATOM 3796 C C . GLU A 1 510 ? 3.051 -9.045 -17.532 1.00 93.62 510 GLU A C 1
ATOM 3798 O O . GLU A 1 510 ? 3.458 -9.596 -18.563 1.00 93.62 510 GLU A O 1
ATOM 3803 N N . PHE A 1 511 ? 2.199 -9.641 -16.702 1.00 94.44 511 PHE A N 1
ATOM 3804 C CA . PHE A 1 511 ? 1.581 -10.935 -16.964 1.00 94.44 511 PHE A CA 1
ATOM 3805 C C . PHE A 1 511 ? 0.144 -10.756 -17.424 1.00 94.44 511 PHE A C 1
ATOM 3807 O O . PHE A 1 511 ? -0.606 -9.970 -16.852 1.00 94.44 511 PHE A O 1
ATOM 3814 N N . LYS A 1 512 ? -0.281 -11.560 -18.399 1.00 94.81 512 LYS A N 1
ATOM 3815 C CA . LYS A 1 512 ? -1.679 -11.639 -18.824 1.00 94.81 512 LYS A CA 1
ATOM 3816 C C . LYS A 1 512 ? -2.242 -13.033 -18.615 1.00 94.81 512 LYS A C 1
ATOM 3818 O O . LYS A 1 512 ? -1.636 -14.032 -19.004 1.00 94.81 512 LYS A O 1
ATOM 3823 N N . ASN A 1 513 ? -3.437 -13.084 -18.038 1.00 96.31 513 ASN A N 1
ATOM 3824 C CA . ASN A 1 513 ? -4.189 -14.308 -17.846 1.00 96.31 513 ASN A CA 1
ATOM 3825 C C . ASN A 1 513 ? -5.180 -14.526 -18.994 1.00 96.31 513 ASN A C 1
ATOM 3827 O O . ASN A 1 513 ? -6.251 -13.926 -19.035 1.00 96.31 513 ASN A O 1
ATOM 3831 N N . ASN A 1 514 ? -4.835 -15.426 -19.915 1.00 95.50 514 ASN A N 1
ATOM 3832 C CA . ASN A 1 514 ? -5.699 -15.826 -21.028 1.00 95.50 514 ASN A CA 1
ATOM 3833 C C . ASN A 1 514 ? -6.587 -17.038 -20.692 1.00 95.50 514 ASN A C 1
ATOM 3835 O O . ASN A 1 514 ? -7.286 -17.548 -21.571 1.00 95.50 514 ASN A O 1
ATOM 3839 N N . SER A 1 515 ? -6.547 -17.530 -19.451 1.00 94.31 515 SER A N 1
ATOM 3840 C CA . SER A 1 515 ? -7.446 -18.586 -18.987 1.00 94.31 515 SER A CA 1
ATOM 3841 C C . SER A 1 515 ? -8.832 -18.036 -18.630 1.00 94.31 515 SER A C 1
ATOM 3843 O O . SER A 1 515 ? -9.063 -16.827 -18.580 1.00 94.31 515 SER A O 1
ATOM 3845 N N . ASP A 1 516 ? -9.773 -18.942 -18.376 1.00 93.38 516 ASP A N 1
ATOM 3846 C CA . ASP A 1 516 ? -11.148 -18.638 -17.975 1.00 93.38 516 ASP A CA 1
ATOM 3847 C C . ASP A 1 516 ? -11.336 -18.545 -16.451 1.00 93.38 516 ASP A C 1
ATOM 3849 O O . ASP A 1 516 ? -12.463 -18.402 -15.974 1.00 93.38 516 ASP A O 1
ATOM 3853 N N . LYS A 1 517 ? -10.248 -18.622 -15.675 1.00 93.19 517 LYS A N 1
ATOM 3854 C CA . LYS A 1 517 ? -10.273 -18.603 -14.209 1.00 93.19 517 LYS A CA 1
ATOM 3855 C C . LYS A 1 517 ? -9.345 -17.540 -13.656 1.00 93.19 517 LYS A C 1
ATOM 3857 O O . LYS A 1 517 ? -8.296 -17.265 -14.223 1.00 93.19 517 LYS A O 1
ATOM 3862 N N . THR A 1 518 ? -9.701 -17.000 -12.499 1.00 93.38 518 THR A N 1
ATOM 3863 C CA . THR A 1 518 ? -8.766 -16.237 -11.671 1.00 93.38 518 THR A CA 1
ATOM 3864 C C . THR A 1 518 ? -7.678 -17.166 -11.143 1.00 93.38 518 THR A C 1
ATOM 3866 O O . THR A 1 518 ? -7.982 -18.252 -10.643 1.00 93.38 518 THR A O 1
ATOM 3869 N N . VAL A 1 519 ? -6.421 -16.747 -11.254 1.00 95.38 519 VAL A N 1
ATOM 3870 C CA . VAL A 1 519 ? -5.265 -17.524 -10.793 1.00 95.38 519 VAL A CA 1
ATOM 3871 C C . VAL A 1 519 ? -4.285 -16.637 -10.043 1.00 95.38 519 VAL A C 1
ATOM 3873 O O . VAL A 1 519 ? -4.226 -15.434 -10.283 1.00 95.38 519 VAL A O 1
ATOM 3876 N N . ARG A 1 520 ? -3.490 -17.231 -9.156 1.00 94.38 520 ARG A N 1
ATOM 3877 C CA . ARG A 1 520 ? -2.355 -16.564 -8.517 1.00 94.38 520 ARG A CA 1
ATOM 3878 C C . ARG A 1 520 ? -1.078 -16.917 -9.267 1.00 94.38 520 ARG A C 1
ATOM 3880 O O . ARG A 1 520 ? -0.741 -18.095 -9.381 1.00 94.38 520 ARG A O 1
ATOM 3887 N N . VAL A 1 521 ? -0.381 -15.908 -9.775 1.00 95.69 521 VAL A N 1
ATOM 3888 C CA . VAL A 1 521 ? 0.906 -16.042 -10.468 1.00 95.69 521 VAL A CA 1
ATOM 3889 C C . VAL A 1 521 ? 2.001 -15.637 -9.497 1.00 95.69 521 VAL A C 1
ATOM 3891 O O . VAL A 1 521 ? 1.968 -14.534 -8.968 1.00 95.69 521 VAL A O 1
ATOM 3894 N N . ALA A 1 522 ? 2.938 -16.540 -9.226 1.00 94.44 522 ALA A N 1
ATOM 3895 C CA . ALA A 1 522 ? 3.995 -16.343 -8.244 1.00 94.44 522 ALA A CA 1
ATOM 3896 C C . ALA A 1 522 ? 5.372 -16.429 -8.894 1.00 94.44 522 ALA A C 1
ATOM 3898 O O . ALA A 1 522 ? 5.647 -17.391 -9.615 1.00 94.44 522 ALA A O 1
ATOM 3899 N N . ALA A 1 523 ? 6.238 -15.469 -8.585 1.00 93.75 523 ALA A N 1
ATOM 3900 C CA . ALA A 1 523 ? 7.613 -15.424 -9.054 1.00 93.75 523 ALA A CA 1
ATOM 3901 C C . ALA A 1 523 ? 8.593 -15.747 -7.925 1.00 93.75 523 ALA A C 1
ATOM 3903 O O . ALA A 1 523 ? 8.472 -15.293 -6.787 1.00 93.75 523 ALA A O 1
ATOM 3904 N N . SER A 1 524 ? 9.575 -16.572 -8.257 1.00 93.88 524 SER A N 1
ATOM 3905 C CA . SER A 1 524 ? 10.585 -17.086 -7.339 1.00 93.88 524 SER A CA 1
ATOM 3906 C C . SER A 1 524 ? 11.919 -17.245 -8.051 1.00 93.88 524 SER A C 1
ATOM 3908 O O . SER A 1 524 ? 11.952 -17.226 -9.280 1.00 93.88 524 SER A O 1
ATOM 3910 N N . ASP A 1 525 ? 12.994 -17.454 -7.296 1.00 91.94 525 ASP A N 1
ATOM 3911 C CA . ASP A 1 525 ? 14.323 -17.781 -7.829 1.00 91.94 525 ASP A CA 1
ATOM 3912 C C . ASP A 1 525 ? 14.765 -16.797 -8.932 1.00 91.94 525 ASP A C 1
ATOM 3914 O O . ASP A 1 525 ? 14.923 -17.167 -10.100 1.00 91.94 525 ASP A O 1
ATOM 3918 N N . ILE A 1 526 ? 14.893 -15.520 -8.562 1.00 95.00 526 ILE A N 1
ATOM 3919 C CA . ILE A 1 526 ? 15.206 -14.427 -9.486 1.00 95.00 526 ILE A CA 1
ATOM 3920 C C . ILE A 1 526 ? 16.694 -14.457 -9.835 1.00 95.00 526 ILE A C 1
ATOM 3922 O O . ILE A 1 526 ? 17.571 -14.524 -8.967 1.00 95.00 526 ILE A O 1
ATOM 3926 N N . THR A 1 527 ? 16.984 -14.358 -11.127 1.00 94.62 527 THR A N 1
ATOM 3927 C CA . THR A 1 527 ? 18.335 -14.348 -11.682 1.00 94.62 527 THR A CA 1
ATOM 3928 C C . THR A 1 527 ? 18.536 -13.157 -12.613 1.00 94.62 527 THR A C 1
ATOM 3930 O O . THR A 1 527 ? 17.623 -12.748 -13.327 1.00 94.62 527 THR A O 1
ATOM 3933 N N . VAL A 1 528 ? 19.752 -12.620 -12.629 1.00 94.75 528 VAL A N 1
ATOM 3934 C CA . VAL A 1 528 ? 20.191 -11.575 -13.559 1.00 94.75 528 VAL A CA 1
ATOM 3935 C C . VAL A 1 528 ? 21.401 -12.099 -14.317 1.00 94.75 528 VAL A C 1
ATOM 3937 O O . VAL A 1 528 ? 22.374 -12.534 -13.700 1.00 94.75 528 VAL A O 1
ATOM 3940 N N . ASP A 1 529 ? 21.334 -12.102 -15.648 1.00 93.31 529 ASP A N 1
ATOM 3941 C CA . ASP A 1 529 ? 22.378 -12.641 -16.531 1.00 93.31 529 ASP A CA 1
ATOM 3942 C C . ASP A 1 529 ? 22.860 -14.048 -16.102 1.00 93.31 529 ASP A C 1
ATOM 3944 O O . ASP A 1 529 ? 24.057 -14.354 -16.082 1.00 93.31 529 ASP A O 1
ATOM 3948 N N . GLY A 1 530 ? 21.914 -14.903 -15.695 1.00 91.62 530 GLY A N 1
ATOM 3949 C CA . GLY A 1 530 ? 22.155 -16.265 -15.206 1.00 91.62 530 GLY A CA 1
ATOM 3950 C C . GLY A 1 530 ? 22.720 -16.375 -13.780 1.00 91.62 530 GLY A C 1
ATOM 3951 O O . GLY A 1 530 ? 22.956 -17.487 -13.306 1.00 91.62 530 GLY A O 1
ATOM 3952 N N . THR A 1 531 ? 22.939 -15.259 -13.079 1.00 93.31 531 THR A N 1
ATOM 3953 C CA . THR A 1 531 ? 23.378 -15.237 -11.674 1.00 93.31 531 THR A CA 1
ATOM 3954 C C . THR A 1 531 ? 22.171 -15.128 -10.751 1.00 93.31 531 THR A C 1
ATOM 3956 O O . THR A 1 531 ? 21.369 -14.214 -10.902 1.00 93.31 531 THR A O 1
ATOM 3959 N N . MET A 1 532 ? 22.048 -16.032 -9.777 1.00 91.88 532 MET A N 1
ATOM 3960 C CA . MET A 1 532 ? 20.994 -15.973 -8.759 1.00 91.88 532 MET A CA 1
ATOM 3961 C C . MET A 1 532 ? 21.167 -14.734 -7.879 1.00 91.88 532 MET A C 1
ATOM 3963 O O . MET A 1 532 ? 22.190 -14.599 -7.207 1.00 91.88 532 MET A O 1
ATOM 3967 N N . VAL A 1 533 ? 20.167 -13.855 -7.882 1.00 88.50 533 VAL A N 1
ATOM 3968 C CA . VAL A 1 533 ? 20.117 -12.661 -7.023 1.00 88.50 533 VAL A CA 1
ATOM 3969 C C . VAL A 1 533 ? 19.117 -12.824 -5.884 1.00 88.50 533 VAL A C 1
ATOM 3971 O O . VAL A 1 533 ? 19.259 -12.177 -4.856 1.00 88.50 533 VAL A O 1
ATOM 3974 N N . TYR A 1 534 ? 18.147 -13.729 -6.017 1.00 88.44 534 TYR A N 1
ATOM 3975 C CA . TYR A 1 534 ? 17.219 -14.050 -4.940 1.00 88.44 534 TYR A CA 1
ATOM 3976 C C . TYR A 1 534 ? 16.764 -15.507 -5.024 1.00 88.44 534 TYR A C 1
ATOM 3978 O O . TYR A 1 534 ? 16.319 -15.943 -6.079 1.00 88.44 534 TYR A O 1
ATOM 3986 N N . GLU A 1 535 ? 16.835 -16.248 -3.918 1.00 87.25 535 GLU A N 1
ATOM 3987 C CA . GLU A 1 535 ? 16.356 -17.635 -3.817 1.00 87.25 535 GLU A CA 1
ATOM 3988 C C . GLU A 1 535 ? 15.067 -17.691 -2.984 1.00 87.25 535 GLU A C 1
ATOM 3990 O O . GLU A 1 535 ? 15.025 -17.175 -1.867 1.00 87.25 535 GLU A O 1
ATOM 3995 N N . GLY A 1 536 ? 14.033 -18.364 -3.499 1.00 85.38 536 GLY A N 1
ATOM 3996 C CA . GLY A 1 536 ? 12.729 -18.486 -2.845 1.00 85.38 536 GLY A CA 1
ATOM 3997 C C . GLY A 1 536 ? 11.625 -17.658 -3.503 1.00 85.38 536 GLY A C 1
ATOM 3998 O O . GLY A 1 536 ? 11.825 -17.038 -4.545 1.00 85.38 536 GLY A O 1
ATOM 3999 N N . LEU A 1 537 ? 10.429 -17.692 -2.904 1.00 84.50 537 LEU A N 1
ATOM 4000 C CA . LEU A 1 537 ? 9.272 -16.902 -3.338 1.00 84.50 537 LEU A CA 1
ATOM 4001 C C . LEU A 1 537 ? 9.536 -15.420 -3.074 1.00 84.50 537 LEU A C 1
ATOM 4003 O O . LEU A 1 537 ? 9.736 -15.046 -1.922 1.00 84.50 537 LEU A O 1
ATOM 4007 N N . TRP A 1 538 ? 9.509 -14.607 -4.127 1.00 86.44 538 TRP A N 1
ATOM 4008 C CA . TRP A 1 538 ? 9.647 -13.159 -4.007 1.00 86.44 538 TRP A CA 1
ATOM 4009 C C . TRP A 1 538 ? 8.279 -12.498 -3.869 1.00 86.44 538 TRP A C 1
ATOM 4011 O O . TRP A 1 538 ? 7.992 -11.853 -2.867 1.00 86.44 538 TRP A O 1
ATOM 4021 N N . THR A 1 539 ? 7.415 -12.725 -4.857 1.00 86.50 539 THR A N 1
ATOM 4022 C CA . THR A 1 539 ? 6.141 -12.014 -4.980 1.00 86.50 539 THR A CA 1
ATOM 4023 C C . THR A 1 539 ? 5.093 -12.861 -5.697 1.00 86.50 539 THR A C 1
ATOM 4025 O O . THR A 1 539 ? 5.408 -13.881 -6.328 1.00 86.50 539 THR A O 1
ATOM 4028 N N . SER A 1 540 ? 3.829 -12.454 -5.601 1.00 90.12 540 SER A N 1
ATOM 4029 C CA . SER A 1 540 ? 2.749 -13.030 -6.395 1.00 90.12 540 SER A CA 1
ATOM 4030 C C . SER A 1 540 ? 1.571 -12.081 -6.555 1.00 90.12 540 SER A C 1
ATOM 4032 O O . SER A 1 540 ? 1.173 -11.445 -5.583 1.00 90.12 540 SER A O 1
ATOM 4034 N N . ASN A 1 541 ? 0.925 -12.106 -7.720 1.00 90.50 541 ASN A N 1
ATOM 4035 C CA . ASN A 1 541 ? -0.309 -11.368 -7.979 1.00 90.50 541 ASN A CA 1
ATOM 4036 C C . ASN A 1 541 ? -1.470 -12.324 -8.255 1.00 90.50 541 ASN A C 1
ATOM 4038 O O . ASN A 1 541 ? -1.312 -13.362 -8.907 1.00 90.50 541 ASN A O 1
ATOM 4042 N N . LEU A 1 542 ? -2.663 -11.955 -7.790 1.00 92.50 542 LEU A N 1
ATOM 4043 C CA . LEU A 1 542 ? -3.898 -12.549 -8.280 1.00 92.50 542 LEU A CA 1
ATOM 4044 C C . LEU A 1 542 ? -4.248 -11.889 -9.617 1.00 92.50 542 LEU A C 1
ATOM 4046 O O . LEU A 1 542 ? -4.269 -10.668 -9.711 1.00 92.50 542 LEU A O 1
ATOM 4050 N N . ILE A 1 543 ? -4.535 -12.684 -10.645 1.00 94.88 543 ILE A N 1
ATOM 4051 C CA . ILE A 1 543 ? -4.885 -12.188 -11.977 1.00 94.88 543 ILE A CA 1
ATOM 4052 C C . ILE A 1 543 ? -6.213 -12.803 -12.394 1.00 94.88 543 ILE A C 1
ATOM 4054 O O . ILE A 1 543 ? -6.308 -14.014 -12.623 1.00 94.88 543 ILE A O 1
ATOM 4058 N N . ALA A 1 544 ? -7.257 -11.978 -12.484 1.00 95.38 544 ALA A N 1
ATOM 4059 C CA . ALA A 1 544 ? -8.570 -12.440 -12.921 1.00 95.38 544 ALA A CA 1
ATOM 4060 C C . ALA A 1 544 ? -8.557 -12.886 -14.392 1.00 95.38 544 ALA A C 1
ATOM 4062 O O . ALA A 1 544 ? -7.680 -12.511 -15.173 1.00 95.38 544 ALA A O 1
ATOM 4063 N N . ALA A 1 545 ? -9.544 -13.695 -14.773 1.00 95.00 545 ALA A N 1
ATOM 4064 C CA . ALA A 1 545 ? -9.682 -14.182 -16.142 1.00 95.00 545 ALA A CA 1
ATOM 4065 C C . ALA A 1 545 ? -9.732 -13.019 -17.151 1.00 95.00 545 ALA A C 1
ATOM 4067 O O . ALA A 1 545 ? -10.518 -12.082 -16.996 1.00 95.00 545 ALA A O 1
ATOM 4068 N N . GLY A 1 546 ? -8.897 -13.083 -18.189 1.00 93.62 546 GLY A N 1
ATOM 4069 C CA . GLY A 1 546 ? -8.809 -12.066 -19.238 1.00 93.62 546 GLY A CA 1
ATOM 4070 C C . GLY A 1 546 ? -8.101 -10.767 -18.840 1.00 93.62 546 GLY A C 1
ATOM 4071 O O . GLY A 1 546 ? -7.980 -9.887 -19.692 1.00 93.62 546 GLY A O 1
ATOM 4072 N N . LYS A 1 547 ? -7.640 -10.638 -17.589 1.00 94.69 547 LYS A N 1
ATOM 4073 C CA . LYS A 1 547 ? -6.950 -9.450 -17.071 1.00 94.69 547 LYS A CA 1
ATOM 4074 C C . LYS A 1 547 ? -5.432 -9.610 -17.103 1.00 94.69 547 LYS A C 1
ATOM 4076 O O . LYS A 1 547 ? -4.903 -10.703 -17.335 1.00 94.69 547 LYS A O 1
ATOM 4081 N N . ARG A 1 548 ? -4.740 -8.504 -16.865 1.00 94.44 548 ARG A N 1
ATOM 4082 C CA . ARG A 1 548 ? -3.289 -8.413 -16.724 1.00 94.44 548 ARG A CA 1
ATOM 4083 C C . ARG A 1 548 ? -2.909 -7.819 -15.375 1.00 94.44 548 ARG A C 1
ATOM 4085 O O . ARG A 1 548 ? -3.722 -7.150 -14.748 1.00 94.44 548 ARG A O 1
ATOM 4092 N N . ALA A 1 549 ? -1.699 -8.105 -14.928 1.00 93.19 549 ALA A N 1
ATOM 4093 C CA . ALA A 1 549 ? -1.113 -7.520 -13.732 1.00 93.19 549 ALA A CA 1
ATOM 4094 C C . ALA A 1 549 ? 0.348 -7.187 -14.016 1.00 93.19 549 ALA A C 1
ATOM 4096 O O . ALA A 1 549 ? 1.051 -7.992 -14.642 1.00 93.19 549 ALA A O 1
ATOM 4097 N N . LEU A 1 550 ? 0.792 -6.029 -13.547 1.00 91.31 550 LEU A N 1
ATOM 4098 C CA . LEU A 1 550 ? 2.198 -5.683 -13.507 1.00 91.31 550 LEU A CA 1
ATOM 4099 C C . LEU A 1 550 ? 2.782 -6.150 -12.179 1.00 91.31 550 LEU A C 1
ATOM 4101 O O . LEU A 1 550 ? 2.249 -5.884 -11.108 1.00 91.31 550 LEU A O 1
ATOM 4105 N N . MET A 1 551 ? 3.875 -6.887 -12.273 1.00 90.62 551 MET A N 1
ATOM 4106 C CA . MET A 1 551 ? 4.683 -7.272 -11.131 1.00 90.62 551 MET A CA 1
ATOM 4107 C C . MET A 1 551 ? 5.862 -6.305 -11.082 1.00 90.62 551 MET A C 1
ATOM 4109 O O . MET A 1 551 ? 6.790 -6.424 -11.887 1.00 90.62 551 MET A O 1
ATOM 4113 N N . ASP A 1 552 ? 5.767 -5.303 -10.218 1.00 85.12 552 ASP A N 1
ATOM 4114 C CA . ASP A 1 552 ? 6.582 -4.083 -10.213 1.00 85.12 552 ASP A CA 1
ATOM 4115 C C . ASP A 1 552 ? 7.582 -3.992 -9.043 1.00 85.12 552 ASP A C 1
ATOM 4117 O O . ASP A 1 552 ? 8.413 -3.085 -8.987 1.00 85.12 552 ASP A O 1
ATOM 4121 N N . ASP A 1 553 ? 7.575 -4.986 -8.158 1.00 81.94 553 ASP A N 1
ATOM 4122 C CA . ASP A 1 553 ? 8.354 -5.052 -6.919 1.00 81.94 553 ASP A CA 1
ATOM 4123 C C . ASP A 1 553 ? 9.697 -5.806 -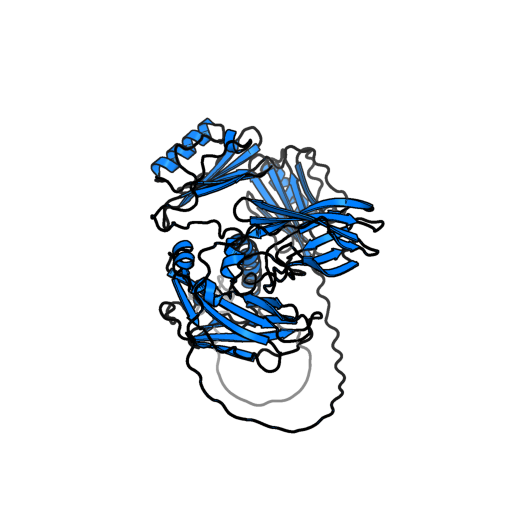7.057 1.00 81.94 553 ASP A C 1
ATOM 4125 O O . ASP A 1 553 ? 10.312 -6.202 -6.063 1.00 81.94 553 ASP A O 1
ATOM 4129 N N . ILE A 1 554 ? 10.208 -6.026 -8.276 1.00 88.25 554 ILE A N 1
ATOM 4130 C CA . ILE A 1 554 ? 11.477 -6.746 -8.503 1.00 88.25 554 ILE A CA 1
ATOM 4131 C C . ILE A 1 554 ? 12.671 -5.780 -8.402 1.00 88.25 554 ILE A C 1
ATOM 4133 O O . ILE A 1 554 ? 13.235 -5.324 -9.401 1.00 88.25 554 ILE A O 1
ATOM 4137 N N . HIS A 1 555 ? 13.098 -5.474 -7.177 1.00 87.81 555 HIS A N 1
ATOM 4138 C CA . HIS A 1 555 ? 14.194 -4.536 -6.893 1.00 87.81 555 HIS A CA 1
ATOM 4139 C C . HIS A 1 555 ? 15.597 -5.144 -7.106 1.00 87.81 555 HIS A C 1
ATOM 4141 O O . HIS A 1 555 ? 16.245 -5.617 -6.171 1.00 87.81 555 HIS A O 1
ATOM 4147 N N . LEU A 1 556 ? 16.108 -5.101 -8.340 1.00 88.12 556 LEU A N 1
ATOM 4148 C CA . LEU A 1 556 ? 17.387 -5.716 -8.723 1.00 88.12 556 LEU A CA 1
ATOM 4149 C C . LEU A 1 556 ? 18.606 -5.176 -7.965 1.00 88.12 556 LEU A C 1
ATOM 4151 O O . LEU A 1 556 ? 19.469 -5.974 -7.604 1.00 88.12 556 LEU A O 1
ATOM 4155 N N . SER A 1 557 ? 18.695 -3.861 -7.722 1.00 84.50 557 SER A N 1
ATOM 4156 C CA . SER A 1 557 ? 19.801 -3.280 -6.934 1.00 84.50 557 SER A CA 1
ATOM 4157 C C . SER A 1 557 ? 19.898 -3.920 -5.551 1.00 84.50 557 SER A C 1
ATOM 4159 O O . SER A 1 557 ? 20.975 -4.362 -5.158 1.00 84.50 557 SER A O 1
ATOM 4161 N N . TYR A 1 558 ? 18.758 -4.021 -4.864 1.00 84.19 558 TYR A N 1
ATOM 4162 C CA . TYR A 1 558 ? 18.647 -4.612 -3.534 1.00 84.19 558 TYR A CA 1
ATOM 4163 C C . TYR A 1 558 ? 18.972 -6.112 -3.553 1.00 84.19 558 TYR A C 1
ATOM 4165 O O . TYR A 1 558 ? 19.802 -6.592 -2.785 1.00 84.19 558 TYR A O 1
ATOM 4173 N N . MET A 1 559 ? 18.380 -6.862 -4.489 1.00 84.44 559 MET A N 1
ATOM 4174 C CA . MET A 1 559 ? 18.631 -8.304 -4.619 1.00 84.44 559 MET A CA 1
ATOM 4175 C C . MET A 1 559 ? 20.101 -8.615 -4.937 1.00 84.44 559 MET A C 1
ATOM 4177 O O . MET A 1 559 ? 20.656 -9.619 -4.495 1.00 84.44 559 MET A O 1
ATOM 4181 N N . ALA A 1 560 ? 20.762 -7.760 -5.716 1.00 80.62 560 ALA A N 1
ATOM 4182 C CA . ALA A 1 560 ? 22.138 -7.978 -6.134 1.00 80.62 560 ALA A CA 1
ATOM 4183 C C . ALA A 1 560 ? 23.185 -7.500 -5.114 1.00 80.62 560 ALA A C 1
ATOM 4185 O O . ALA A 1 560 ? 24.372 -7.679 -5.389 1.00 80.62 560 ALA A O 1
ATOM 4186 N N . GLU A 1 561 ? 22.807 -6.932 -3.959 1.00 79.12 561 GLU A N 1
ATOM 4187 C CA . GLU A 1 561 ? 23.752 -6.369 -2.977 1.00 79.12 561 GLU A CA 1
ATOM 4188 C C . GLU A 1 561 ? 24.857 -7.361 -2.580 1.00 79.12 561 GLU A C 1
ATOM 4190 O O . GLU A 1 561 ? 26.048 -7.037 -2.621 1.00 79.12 561 GLU A O 1
ATOM 4195 N N . GLU A 1 562 ? 24.492 -8.612 -2.281 1.00 73.06 562 GLU A N 1
ATOM 4196 C CA . GLU A 1 562 ? 25.454 -9.657 -1.902 1.00 73.06 562 GLU A CA 1
ATOM 4197 C C . GLU A 1 562 ? 26.369 -10.089 -3.066 1.00 73.06 562 GLU A C 1
ATOM 4199 O O . GLU A 1 562 ? 27.459 -10.631 -2.856 1.00 73.06 562 GLU A O 1
ATOM 4204 N N . ASN A 1 563 ? 25.958 -9.799 -4.303 1.00 74.38 563 ASN A N 1
ATOM 4205 C CA . ASN A 1 563 ? 26.633 -10.173 -5.541 1.00 74.38 563 ASN A CA 1
ATOM 4206 C C . ASN A 1 563 ? 27.184 -8.963 -6.322 1.00 74.38 563 ASN A C 1
ATOM 4208 O O . ASN A 1 563 ? 27.625 -9.126 -7.462 1.00 74.38 563 ASN A O 1
ATOM 4212 N N . ALA A 1 564 ? 27.236 -7.768 -5.722 1.00 71.94 564 ALA A N 1
ATOM 4213 C CA . ALA A 1 564 ? 27.576 -6.516 -6.410 1.00 71.94 564 ALA A CA 1
ATOM 4214 C C . ALA A 1 564 ? 28.956 -6.529 -7.104 1.00 71.94 564 ALA A C 1
ATOM 4216 O O . ALA A 1 564 ? 29.183 -5.823 -8.080 1.00 71.94 564 ALA A O 1
ATOM 4217 N N . ASN A 1 565 ? 29.888 -7.369 -6.636 1.00 74.94 565 ASN A N 1
ATOM 4218 C CA . ASN A 1 565 ? 31.213 -7.536 -7.250 1.00 74.94 565 ASN A CA 1
ATOM 4219 C C . ASN A 1 565 ? 31.227 -8.463 -8.483 1.00 74.94 565 ASN A C 1
ATOM 4221 O O . ASN A 1 565 ? 32.263 -8.586 -9.138 1.00 74.94 565 ASN A O 1
ATOM 4225 N N . GLN A 1 566 ? 30.132 -9.176 -8.753 1.00 76.69 566 GLN A N 1
ATOM 4226 C CA . GLN A 1 566 ? 30.021 -10.200 -9.800 1.00 76.69 566 GLN A CA 1
ATOM 4227 C C . GLN A 1 566 ? 28.999 -9.833 -10.884 1.00 76.69 566 GLN A C 1
ATOM 4229 O O . GLN A 1 566 ? 29.072 -10.377 -11.984 1.00 76.69 566 GLN A O 1
ATOM 4234 N N . LEU A 1 567 ? 28.085 -8.908 -10.587 1.00 85.25 567 LEU A N 1
ATOM 4235 C CA . LEU A 1 567 ? 26.999 -8.485 -11.465 1.00 85.25 567 LEU A CA 1
ATOM 4236 C C . LEU A 1 567 ? 27.203 -7.055 -11.964 1.00 85.25 567 LEU A C 1
ATOM 4238 O O . LEU A 1 567 ? 27.395 -6.132 -11.178 1.00 85.25 567 LEU A O 1
ATOM 4242 N N . ASP A 1 568 ? 27.116 -6.874 -13.281 1.00 86.38 568 ASP A N 1
ATOM 4243 C CA . ASP A 1 568 ? 27.057 -5.556 -13.909 1.00 86.38 568 ASP A CA 1
ATOM 4244 C C . ASP A 1 568 ? 25.602 -5.196 -14.209 1.00 86.38 568 ASP A C 1
ATOM 4246 O O . ASP A 1 568 ? 25.081 -5.447 -15.296 1.00 86.38 568 ASP A O 1
ATOM 4250 N N . LEU A 1 569 ? 24.946 -4.570 -13.236 1.00 87.50 569 LEU A N 1
ATOM 4251 C CA . LEU A 1 569 ? 23.570 -4.127 -13.407 1.00 87.50 569 LEU A CA 1
ATOM 4252 C C . LEU A 1 569 ? 23.437 -3.001 -14.447 1.00 87.50 569 LEU A C 1
ATOM 4254 O O . LEU A 1 569 ? 22.341 -2.773 -14.953 1.00 87.50 569 LEU A O 1
ATOM 4258 N N . SER A 1 570 ? 24.518 -2.302 -14.827 1.00 85.50 570 SER A N 1
ATOM 4259 C CA . SER A 1 570 ? 24.446 -1.220 -15.824 1.00 85.50 570 SER A CA 1
ATOM 4260 C C . SER A 1 570 ? 24.001 -1.705 -17.209 1.00 85.50 570 SER A C 1
ATOM 4262 O O . SER A 1 570 ? 23.495 -0.907 -18.000 1.00 85.50 570 SER A O 1
ATOM 4264 N N . ASN A 1 571 ? 24.133 -3.007 -17.483 1.00 87.69 571 ASN A N 1
ATOM 4265 C CA . ASN A 1 571 ? 23.736 -3.628 -18.737 1.00 87.69 571 ASN A CA 1
ATOM 4266 C C . ASN A 1 571 ? 23.138 -5.028 -18.527 1.00 87.69 571 ASN A C 1
ATOM 4268 O O . ASN A 1 571 ? 23.710 -6.020 -18.979 1.00 87.69 571 ASN A O 1
ATOM 4272 N N . VAL A 1 572 ? 21.965 -5.087 -17.893 1.00 91.50 572 VAL A N 1
ATOM 4273 C CA . VAL A 1 572 ? 21.165 -6.318 -17.787 1.00 91.50 572 VAL A CA 1
ATOM 4274 C C . VAL A 1 572 ? 20.762 -6.802 -19.184 1.00 91.50 572 VAL A C 1
ATOM 4276 O O . VAL A 1 572 ? 20.165 -6.047 -19.965 1.00 91.50 572 VAL A O 1
ATOM 4279 N N . ARG A 1 573 ? 21.103 -8.051 -19.512 1.00 92.69 573 ARG A N 1
ATOM 4280 C CA . ARG A 1 573 ? 20.778 -8.709 -20.791 1.00 92.69 573 ARG A CA 1
ATOM 4281 C C . ARG A 1 573 ? 19.654 -9.716 -20.636 1.00 92.69 573 ARG A C 1
ATOM 4283 O O . ARG A 1 573 ? 18.908 -9.921 -21.585 1.00 92.69 573 ARG A O 1
ATOM 4290 N N . GLU A 1 574 ? 19.557 -10.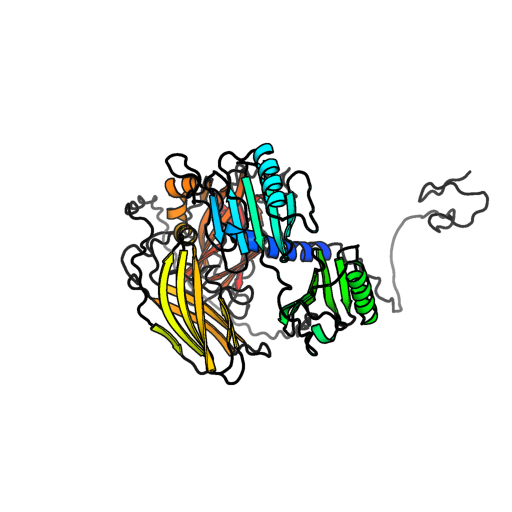344 -19.474 1.00 94.50 574 GLU A N 1
ATOM 4291 C CA . GLU A 1 574 ? 18.551 -11.350 -19.175 1.00 94.50 574 GLU A CA 1
ATOM 4292 C C . GLU A 1 574 ? 18.062 -11.220 -17.730 1.00 94.50 574 GLU A C 1
ATOM 4294 O O . GLU A 1 574 ? 18.862 -11.118 -16.797 1.00 94.50 574 GLU A O 1
ATOM 4299 N N . LEU A 1 575 ? 16.743 -11.261 -17.558 1.00 95.62 575 LEU A N 1
ATOM 4300 C CA . LEU A 1 575 ? 16.081 -11.493 -16.279 1.00 95.62 575 LEU A CA 1
ATOM 4301 C C . LEU A 1 575 ? 15.474 -12.894 -16.313 1.00 95.62 575 LEU A C 1
ATOM 4303 O O . LEU A 1 575 ? 14.597 -13.163 -17.133 1.00 95.62 575 LEU A O 1
ATOM 4307 N N . GLY A 1 576 ? 15.924 -13.776 -15.429 1.00 95.75 576 GLY A N 1
ATOM 4308 C CA . GLY A 1 576 ? 15.340 -15.103 -15.261 1.00 95.75 576 GLY A CA 1
ATOM 4309 C C . GLY A 1 576 ? 14.548 -15.200 -13.964 1.00 95.75 576 GLY A C 1
ATOM 4310 O O . GLY A 1 576 ? 14.924 -14.606 -12.957 1.00 95.75 576 GLY A O 1
ATOM 4311 N N . MET A 1 577 ? 13.469 -15.970 -13.970 1.00 96.56 577 MET A N 1
ATOM 4312 C CA . MET A 1 577 ? 12.667 -16.283 -12.789 1.00 96.56 577 MET A CA 1
ATOM 4313 C C . MET A 1 577 ? 12.004 -17.648 -12.940 1.00 96.56 577 MET A C 1
ATOM 4315 O O . MET A 1 577 ? 11.788 -18.138 -14.049 1.00 96.56 577 MET A O 1
ATOM 4319 N N . LYS A 1 578 ? 11.613 -18.256 -11.825 1.00 96.81 578 LYS A N 1
ATOM 4320 C CA . LYS A 1 578 ? 10.664 -19.366 -11.818 1.00 96.81 578 LYS A CA 1
ATOM 4321 C C . LYS A 1 578 ? 9.265 -18.857 -11.532 1.00 96.81 578 LYS A C 1
ATOM 4323 O O . LYS A 1 578 ? 9.017 -18.288 -10.470 1.00 96.81 578 LYS A O 1
ATOM 4328 N N . VAL A 1 579 ? 8.346 -19.150 -12.445 1.00 97.31 579 VAL A N 1
ATOM 4329 C CA . VAL A 1 579 ? 6.930 -18.807 -12.314 1.00 97.31 579 VAL A CA 1
ATOM 4330 C C . VAL A 1 579 ? 6.119 -20.049 -11.962 1.00 97.31 579 VAL A C 1
ATOM 4332 O O . VAL A 1 579 ? 6.220 -21.083 -12.627 1.00 97.31 579 VAL A O 1
ATOM 4335 N N . ALA A 1 580 ? 5.313 -19.951 -10.909 1.00 96.06 580 ALA A N 1
ATOM 4336 C CA . ALA A 1 580 ? 4.310 -20.940 -10.529 1.00 96.06 580 ALA A CA 1
ATOM 4337 C C . ALA A 1 580 ? 2.910 -20.329 -10.628 1.00 96.06 580 ALA A C 1
ATOM 4339 O O . ALA A 1 580 ? 2.738 -19.124 -10.448 1.00 96.06 580 ALA A O 1
ATOM 4340 N N . VAL A 1 581 ? 1.911 -21.164 -10.910 1.00 96.94 581 VAL A N 1
ATOM 4341 C CA . VAL A 1 581 ? 0.516 -20.723 -11.039 1.00 96.94 581 VAL A CA 1
ATOM 4342 C C . VAL A 1 581 ? -0.366 -21.583 -10.150 1.00 96.94 581 VAL A C 1
ATOM 4344 O O . VAL A 1 581 ? -0.269 -22.813 -10.190 1.00 96.94 581 VAL A O 1
ATOM 4347 N N . TYR A 1 582 ? -1.237 -20.938 -9.382 1.00 93.75 582 TYR A N 1
ATOM 4348 C CA . TYR A 1 582 ? -2.168 -21.571 -8.454 1.00 93.75 582 TYR A CA 1
ATOM 4349 C C . TYR A 1 582 ? -3.605 -21.147 -8.753 1.00 93.75 582 TYR A C 1
ATOM 4351 O O . TYR A 1 582 ? -3.839 -20.056 -9.274 1.00 93.75 582 TYR A O 1
ATOM 4359 N N . ASP A 1 583 ? -4.573 -22.002 -8.436 1.00 90.38 583 ASP A N 1
ATOM 4360 C CA . ASP A 1 583 ? -5.981 -21.601 -8.434 1.00 90.38 583 ASP A CA 1
ATOM 4361 C C . ASP A 1 583 ? -6.332 -20.778 -7.178 1.00 90.38 583 ASP A C 1
ATOM 4363 O O . ASP A 1 583 ? -5.489 -20.526 -6.319 1.00 90.38 583 ASP A O 1
ATOM 4367 N N . ALA A 1 584 ? -7.591 -20.350 -7.067 1.00 79.62 584 ALA A N 1
ATOM 4368 C CA . ALA A 1 584 ? -8.077 -19.561 -5.931 1.00 79.62 584 ALA A CA 1
ATOM 4369 C C . ALA A 1 584 ? -8.053 -20.299 -4.573 1.00 79.62 584 ALA A C 1
ATOM 4371 O O . ALA A 1 584 ? -8.212 -19.652 -3.543 1.00 79.62 584 ALA A O 1
ATOM 4372 N N . ASN A 1 585 ? -7.869 -21.625 -4.564 1.00 81.81 585 ASN A N 1
ATOM 4373 C CA . ASN A 1 585 ? -7.719 -22.442 -3.355 1.00 81.81 585 ASN A CA 1
ATOM 4374 C C . ASN A 1 585 ? -6.250 -22.844 -3.123 1.00 81.81 585 ASN A C 1
ATOM 4376 O O . ASN A 1 585 ? -5.985 -23.819 -2.422 1.00 81.81 585 ASN A O 1
ATOM 4380 N N . ASP A 1 586 ? -5.309 -22.157 -3.778 1.00 84.50 586 ASP A N 1
ATOM 4381 C CA . ASP A 1 586 ? -3.873 -22.436 -3.747 1.00 84.50 586 ASP A CA 1
ATOM 4382 C C . ASP A 1 586 ? -3.463 -23.829 -4.258 1.00 84.50 586 ASP A C 1
ATOM 4384 O O . ASP A 1 586 ? -2.332 -24.282 -4.052 1.00 84.50 586 ASP A O 1
ATOM 4388 N N . ASN A 1 587 ? -4.327 -24.504 -5.025 1.00 90.50 587 ASN A N 1
ATOM 4389 C CA . ASN A 1 587 ? -3.911 -25.725 -5.704 1.00 90.50 587 ASN A CA 1
ATOM 4390 C C . ASN A 1 587 ? -2.981 -25.375 -6.865 1.00 90.50 587 ASN A C 1
ATOM 4392 O O . ASN A 1 587 ? -3.302 -24.548 -7.720 1.00 90.50 587 ASN A O 1
ATOM 4396 N N . THR A 1 588 ? -1.845 -26.066 -6.940 1.00 94.81 588 THR A N 1
ATOM 4397 C CA . THR A 1 588 ? -0.880 -25.897 -8.034 1.00 94.81 588 THR A CA 1
ATOM 4398 C C . THR A 1 588 ? -1.513 -26.239 -9.391 1.00 94.81 588 THR A C 1
ATOM 4400 O O . THR A 1 588 ? -1.805 -27.404 -9.666 1.00 94.81 588 THR A O 1
ATOM 4403 N N . ILE A 1 589 ? -1.640 -25.242 -10.271 1.00 95.31 589 ILE A N 1
ATOM 4404 C CA . ILE A 1 589 ? -1.965 -25.400 -11.699 1.00 95.31 589 ILE A CA 1
ATOM 4405 C C . ILE A 1 589 ? -0.679 -25.660 -12.491 1.00 95.31 589 ILE A C 1
ATOM 4407 O O . ILE A 1 589 ? -0.618 -26.575 -13.313 1.00 95.31 589 ILE A O 1
ATOM 4411 N N . LEU A 1 590 ? 0.365 -24.872 -12.220 1.00 96.00 590 LEU A N 1
ATOM 4412 C CA . LEU A 1 590 ? 1.678 -24.985 -12.846 1.00 96.00 590 LEU A CA 1
ATOM 4413 C C . LEU A 1 590 ? 2.765 -24.967 -11.772 1.00 96.00 590 LEU A C 1
ATOM 4415 O O . LEU A 1 590 ? 2.862 -24.031 -10.980 1.00 96.00 590 LEU A O 1
ATOM 4419 N N . LYS A 1 591 ? 3.606 -26.005 -11.770 1.00 95.00 591 LYS A N 1
ATOM 4420 C CA . LYS A 1 591 ? 4.806 -26.055 -10.926 1.00 95.00 591 LYS A CA 1
ATOM 4421 C C . LYS A 1 591 ? 5.819 -24.990 -11.369 1.00 95.00 591 LYS A C 1
ATOM 4423 O O . LYS A 1 591 ? 5.830 -24.668 -12.557 1.00 95.00 591 LYS A O 1
ATOM 4428 N N . PRO A 1 592 ? 6.710 -24.524 -10.472 1.00 95.69 592 PRO A N 1
ATOM 4429 C CA . PRO A 1 592 ? 7.745 -23.549 -10.813 1.00 95.69 592 PRO A CA 1
ATOM 4430 C C . PRO A 1 592 ? 8.450 -23.887 -12.136 1.00 95.69 592 PRO A C 1
ATOM 4432 O O . PRO A 1 592 ? 9.089 -24.934 -12.257 1.00 95.69 592 PRO A O 1
ATOM 4435 N N . THR A 1 593 ? 8.276 -23.018 -13.131 1.00 95.81 593 THR A N 1
ATOM 4436 C CA . THR A 1 593 ? 8.771 -23.166 -14.505 1.00 95.81 593 THR A CA 1
ATOM 4437 C C . THR A 1 593 ? 9.664 -21.979 -14.838 1.00 95.81 593 THR A C 1
ATOM 4439 O O . THR A 1 593 ? 9.311 -20.846 -14.528 1.00 95.81 593 THR A O 1
ATOM 4442 N N . GLU A 1 594 ? 10.820 -22.235 -15.449 1.00 95.25 594 GLU A N 1
ATOM 4443 C CA . GLU A 1 594 ? 11.766 -21.181 -15.823 1.00 95.25 594 GLU A CA 1
ATOM 4444 C C . GLU A 1 594 ? 11.195 -20.274 -16.918 1.00 95.25 594 GLU A C 1
ATOM 4446 O O . GLU A 1 594 ? 10.708 -20.738 -17.952 1.00 95.25 594 GLU A O 1
ATOM 4451 N N . VAL A 1 595 ? 11.303 -18.973 -16.681 1.00 95.19 595 VAL A N 1
ATOM 4452 C CA . VAL A 1 595 ? 10.963 -17.889 -17.594 1.00 95.19 595 VAL A CA 1
ATOM 4453 C C . VAL A 1 595 ? 12.182 -16.981 -17.667 1.00 95.19 595 VAL A C 1
ATOM 4455 O O . VAL A 1 595 ? 12.623 -16.463 -16.647 1.00 95.19 595 VAL A O 1
ATOM 4458 N N . ASN A 1 596 ? 12.729 -16.808 -18.869 1.00 94.25 596 ASN A N 1
ATOM 4459 C CA . ASN A 1 596 ? 13.877 -15.942 -19.128 1.00 94.25 596 ASN A CA 1
ATOM 4460 C C . ASN A 1 596 ? 13.474 -14.860 -20.126 1.00 94.25 596 ASN A C 1
ATOM 4462 O O . ASN A 1 596 ? 12.968 -15.178 -21.203 1.00 94.25 596 ASN A O 1
ATOM 4466 N N . ILE A 1 597 ? 13.713 -13.607 -19.758 1.00 94.38 597 ILE A N 1
ATOM 4467 C CA . ILE A 1 597 ? 13.324 -12.410 -20.497 1.00 94.38 597 ILE A CA 1
ATOM 4468 C C . ILE A 1 597 ? 14.598 -11.698 -20.946 1.00 94.38 597 ILE A C 1
ATOM 4470 O O . ILE A 1 597 ? 15.405 -11.290 -20.112 1.00 94.38 597 ILE A O 1
ATOM 4474 N N . ALA A 1 598 ? 14.781 -11.545 -22.257 1.00 92.06 598 ALA A N 1
ATOM 4475 C CA . ALA A 1 598 ? 15.967 -10.920 -22.841 1.00 92.06 598 ALA A CA 1
ATOM 4476 C C . ALA A 1 598 ? 15.736 -9.433 -23.169 1.00 92.06 598 ALA A C 1
ATOM 4478 O O . ALA A 1 598 ? 14.699 -9.088 -23.734 1.00 92.06 598 ALA A O 1
ATOM 4479 N N . PHE A 1 599 ? 16.730 -8.584 -22.874 1.00 88.56 599 PHE A N 1
ATOM 4480 C CA . PHE A 1 599 ? 16.692 -7.119 -23.019 1.00 88.56 599 PHE A CA 1
ATOM 4481 C C . PHE A 1 599 ? 17.743 -6.563 -23.982 1.00 88.56 599 PHE A C 1
ATOM 4483 O O . PHE A 1 599 ? 18.942 -6.926 -23.866 1.00 88.56 599 PHE A O 1
#

Secondary structure (DSSP, 8-state):
-EE-TTT-PEEPTT-SB-TTT--BS-----------------PPPP-----TTHHHHHHHHHHHHHHTTTGGGTTS--B-TTS-BS--BPPP-STTGGGSPPPSS-BSEEEE-SSEEEEEE-TT--HHHHHHHHHHHHHTT--EEEEE-SSEEEEE-TT--EEEEEEE-SSS-EEEEEEE--TTSSB----SSTTGGGSPP---SBEEEEEE-SSEEEEEE-S--HHHHHHHHHHHHHTT--EEEEE-SSEEEEE-TT--EEEEEEEETTEEEEEEEPPPP---------------------------PPPPPPPPPS--SB-------EEEEESSSEEEEEEEEEEETTEEEEEEEEEE-SSS-EEEEESBTTB--EEETTEEES---EEEEE-TT-EEEEEEEEEHHHHHHTT-SB-SEEEEEEEEEETT--EEEEEEEEEE-TTTT-TTTT---HHHHHT-HHHHHTTT-EEEEEEEEEEE-TTSSEEEEEEEEEE-TTS-EEEEEEEEE-SSS-EEEEEEEEEETTEEEEEEEEEEEEE-TT-EEEEEEE-HHHHTGGGTTT--GGG--EEEEEEEEE-TT--EEEEEEEEEEE-

Sequence (599 aa):
MASCDHCGASLTDNAANCPACGMVAGSHAPAGTEAGPTSGQPTAPTPKRKGRAFKIALLIIVALVVLGCFAQCACCSLKDANGSRGREYDWPTGKLAQMLPPMDAKCANVLEGESSLSIRVEEGVTKERYESYVSQCKERGFSVDSESDEDEYSAYNEEGYHLKLRFSEYGDPDINIDLYAPRTNGELAWPDHGLAALLPVPGKAKGSVAVDTSSQFQAYVGDMSEEEFKSYADACMDKGFTVDYSSDEKYFTADDAMGNSLRLEYQGFNTMYVSMYASREEDEEGVDAASNASAEDADSANAGNAGSAPTPVPARSDTGFDLSGTIEPAVMLDNDVLKVEATGLEYRNDNAYLELAITNKTKSEISVTTSTLGYSANYVNDCMMSEGYISSDIPAGETVEEEACYDLQELQLEGLQGIGEIGLGLRVVNEDYDELFKDMIAVRTSLYGAEGIDAGTFADSVLNPAYLNGMDLQAKMAVSDAQDVGSSGIVVQSAGIFTNRDGDKAAMVEFKNNSDKTVRVAASDITVDGTMVYEGLWTSNLIAAGKRALMDDIHLSYMAEENANQLDLSNVRELGMKVAVYDANDNTILKPTEVNIAF

Foldseek 3Di:
DDADPPPRHDDDPPDQADPVPRHGPDDDDDDDDDDDDDDDDDDDDDDPPPDPVVVVVVVVVVVVVVVVVVVVPPLDWFAAPVRRIAPFAAQDPDPQSVLADHDPATWSDWDDDPFKIKTKGLPPDDLVVLVVRLVRNVVSAFPAPWDDDSFWIWGAGPQGKIWIWGWDPPDRTMIMIMIGHHQFADFDDQDCDAPSVLFDDLPAGTWDWPDGANFKTKIKGAPADLVSLVVRLVRSVVSAQPAPWDDDSFWIWGAGPQGKIWIWGHPGNNMIMIMIGGDDDDPDDDDDDDDDDDDDYDDDDDDDDDDDDDDDDPDDDPDAADPVWKAPWAWQDDDQAKTKIFHMWDDDPQKIKGKIKIFGNDQAKKWKWWLDPVWQAKAFDQERDSFQIDTDIAGHGGIDMDITMDHNLVCLLQFFRYGFKIKTQMWMAGSVRDTPDTDITMDGIPCNPPPPRPPTGNVNSLPDPSSCSSSQKDKDKQQDPWDDPPPLQKTFHIKIWIQHPVRWTFIKTKIFRQDQAWKKKWKAQKDFPNHGLGHGTDDIDTRGHGHMYMPTPGGSRVSCVVVVVPDDPVDTFKIKIFMWMAHPVRHTPGDGDIDIGGD

Mean predicted aligned error: 19.12 Å

Radius of gyration: 29.76 Å; Cα contacts (8 Å, |Δi|>4): 1212; chains: 1; bounding box: 83×86×79 Å

pLDDT: mean 79.14, std 23.48, range [22.25, 98.75]

InterPro domains:
  IPR046526 Domain of unknown function DUF6591 [PF20234] (88-182)
  IPR046526 Domain of unknown function DUF6591 [PF20234] (186-305)

Solvent-accessible surface area (backbone atoms only — not comparable to full-atom values): 33906 Å² total; per-residue (Å²): 125,55,58,39,94,86,78,63,51,80,42,64,93,86,58,65,42,42,91,89,78,65,50,65,72,84,81,86,86,88,86,87,88,88,87,88,89,88,87,82,87,83,82,77,84,73,82,75,82,77,66,82,60,67,67,52,56,55,52,50,50,54,48,47,61,58,46,60,58,56,72,73,48,90,73,69,80,28,37,47,101,86,71,47,63,40,70,67,36,74,68,67,81,50,80,69,47,66,64,47,73,84,66,102,44,47,19,47,36,79,49,78,60,97,55,39,33,42,36,32,34,46,62,88,52,44,72,71,53,50,55,51,48,54,51,47,36,37,76,61,42,36,59,43,76,58,47,73,62,94,48,41,40,35,20,21,29,96,84,46,35,40,39,39,36,38,54,41,77,75,81,76,30,31,38,41,42,35,40,34,54,48,66,36,82,44,73,34,78,81,60,85,50,69,57,53,47,64,45,68,82,85,88,48,62,28,3,35,78,80,40,84,42,82,56,37,29,30,34,35,36,18,88,31,45,71,69,52,48,52,53,47,53,52,47,33,38,76,62,43,36,64,39,90,55,49,74,64,93,45,39,38,34,19,18,29,93,81,49,32,39,40,40,38,36,53,76,50,84,32,26,36,38,40,40,36,35,50,48,79,83,79,83,81,83,81,86,81,90,79,87,87,89,79,87,84,86,88,84,88,85,90,81,82,91,74,93,72,79,87,72,84,79,79,81,76,71,98,61,73,72,45,78,82,39,38,37,73,70,40,79,50,42,78,60,80,57,37,34,34,29,39,58,33,48,48,78,56,94,68,26,40,30,43,30,33,42,42,30,29,56,40,90,50,48,32,40,40,35,22,31,40,98,92,45,44,46,13,26,50,66,53,37,44,36,78,50,36,51,44,80,46,78,34,50,48,64,36,72,49,78,49,58,30,47,39,54,49,66,58,46,34,46,55,12,41,35,39,56,23,30,45,35,43,14,39,40,30,23,38,88,85,63,51,77,77,45,75,51,74,41,56,48,64,29,74,36,48,89,45,90,61,32,82,70,46,39,41,65,62,32,63,70,31,64,71,53,25,51,43,56,47,38,48,74,50,66,26,83,48,79,65,42,69,50,77,92,61,44,34,25,44,46,34,35,34,41,38,27,43,84,89,67,47,34,33,35,34,40,31,37,34,26,72,34,94,51,49,31,34,44,30,41,22,45,34,21,50,69,86,41,80,39,41,85,52,82,76,52,69,48,52,29,46,49,69,18,27,33,71,48,67,83,43,48,48,49,69,43,29,57,92,44,54,94,80,54,66,75,94,66,63,46,30,46,34,31,25,40,27,32,21,38,88,84,67,48,76,73,32,70,74,36,84,44,75,47,64,82

Organism: NCBI:txid671266

Nearest PDB structures (foldseek):
  5g50-assembly1_B  TM=2.365E-01  e=3.977E-05  Vibrio cholerae MJ-1236
  3o0l-assembly1_B  TM=5.250E-01  e=4.278E-01  Shewanella loihica PV-4
  2z34-assembly1_B  TM=4.235E-01  e=4.278E-01  Schizosaccharomyces pombe
  3hs0-assembly1_G  TM=3.687E-01  e=4.278E-01  Naja kaouthia
  8cml-assembly1_B  TM=2.934E-01  e=3.484E-01  Homo sapiens